Protein AF-A0A928X7J5-F1 (afdb_monomer)

Solvent-accessible surface area (backbone atoms only — not comparable to full-atom values): 17882 Å² total; per-residue (Å²): 98,82,62,56,48,58,37,83,46,68,48,77,45,73,67,88,65,84,55,52,52,62,58,26,35,36,31,51,22,32,40,38,31,58,35,72,42,79,48,68,30,70,50,23,40,39,32,45,25,33,42,37,26,22,49,45,6,32,46,38,33,64,47,22,38,44,32,51,26,33,41,38,22,27,46,50,1,37,40,41,31,60,45,22,36,40,29,50,26,32,41,38,23,25,46,51,1,35,40,42,32,58,45,23,35,40,30,47,25,35,42,38,25,24,43,53,4,38,55,47,35,61,46,26,36,40,32,49,24,36,41,38,26,27,46,52,3,49,45,54,34,63,46,24,36,38,34,45,30,39,40,40,26,27,45,49,4,36,41,42,32,61,46,24,34,40,32,49,27,37,38,41,26,26,47,48,3,37,40,41,29,62,46,30,46,39,29,52,20,40,76,50,60,42,66,78,21,44,74,44,64,31,93,81,42,43,66,41,45,90,80,32,66,68,57,58,52,49,53,54,50,49,46,52,48,31,54,54,32,47,77,72,46,25,46,56,52,97,94,40,54,22,42,57,76,46,76,56,92,53,38,33,37,27,31,40,71,98,47,90,63,65,32,23,37,37,56,41,82,73,51,98,92,43,71,57,51,73,20,61,23,77,40,68,64,49,9,52,62,47,34,50,56,68,60,59,66,72,71,51,74,87,56,72,83,55,47,54,79,42,74,38,42,46,66,53,48,54,26,52,51,28,24,65,39,62,52,51,49,70,63,54,52,54,54,61,67,69,46,93,72,85,63,75,56,43,33,46,55,52,51,51,58,75,36,59,97,41,86,39,36,65,58,47,45,57,69,60,71,114

Secondary structure (DSSP, 8-state):
-BPPSEESS-EEE-S----BGGG--EESS-EEE-SS-EEE-TT--EESS-EEE-TT-EEE-TT--EESS-EEE-TT-EEE-TT--EESS-EEE-TT-EEE-TT--EESS-EEE-TT-EEE-TT--EESS-EEE-TT-EEE-TT--EESS-EEE-TT-EEE-TT--EESS-EEE-TT-EEEETT--EESS-EEE-TT-EEEE-TT-EE--TT-HHHHHHHHHHHHHHHHHHHTTEEEETTEEEEEEEEETTEEEEEETT-SSEEEEEEE---TTSPPEEEEESSHHHHHHHHTTT---S--GGGTT--TT-EEEHHHHHHHHHHHH---HHHHHHHHHH-S---SEEEHHHHHHHTTTSTTHHHHHHHHH-

pLDDT: mean 89.93, std 7.81, range [52.72, 98.25]

Foldseek 3Di:
DEDALEAAEEDEDEDPPPYPLLSHAYYLYEYEYAELDEDERANHAEYLYEYEEEHNYEYDHARHAEYNEEYEYENNYEYEHARHQEHLYEYEYYQQYEYEHARHQEYLYEYEYEQQHDYDHARHAEYQYEYEYEHQYEAEHARHAEYNEEYEYEQQYEYEHARHAEYQAEYYYEHQYEYEHARHAEHNAYYDYDHNYDYHYHPNRHHNHVVPPVVVVVFVVVVVVQVVQVVVQWGCPPNWIWHFPDDDPQKTFTHTPPHPAIWIKGWADPDPSGDTDIFIGNDPVRRVVLVLQVDADLDLVVVLPAAQQDKDFPSVLLNNQCSQQVDHSVQSVVLVVVDPDDDRMDGLVRSLVSCPPHRRSVSSVVSHPD

Structure (mmCIF, N/CA/C/O backbone):
data_AF-A0A928X7J5-F1
#
_entry.id   AF-A0A928X7J5-F1
#
loop_
_atom_site.group_PDB
_atom_site.id
_atom_site.type_symbol
_atom_site.label_atom_id
_atom_site.label_alt_id
_atom_site.label_comp_id
_atom_site.label_asym_id
_atom_site.label_entity_id
_atom_site.label_seq_id
_atom_site.pdbx_PDB_ins_code
_atom_site.Cartn_x
_atom_site.Cartn_y
_atom_site.Cartn_z
_atom_site.occupancy
_atom_site.B_iso_or_equiv
_atom_site.auth_seq_id
_atom_site.auth_comp_id
_atom_site.auth_asym_id
_atom_site.auth_atom_id
_atom_site.pdbx_PDB_model_num
ATOM 1 N N . MET A 1 1 ? 33.958 -2.734 -34.987 1.00 56.50 1 MET A N 1
ATOM 2 C CA . MET A 1 1 ? 33.543 -4.111 -34.634 1.00 56.50 1 MET A CA 1
ATOM 3 C C . MET A 1 1 ? 32.296 -4.457 -35.437 1.00 56.50 1 MET A C 1
ATOM 5 O O . M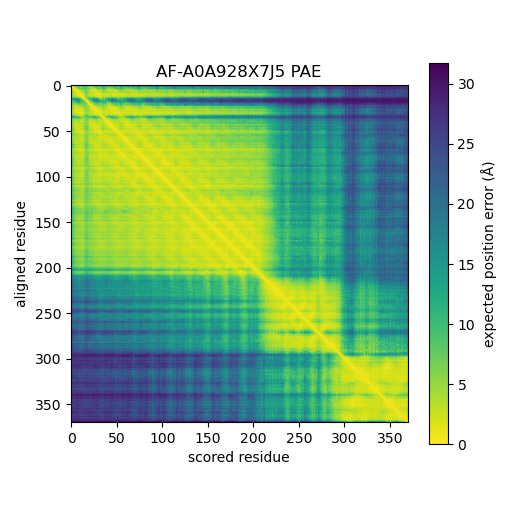ET A 1 1 ? 31.425 -3.596 -35.556 1.00 56.50 1 MET A O 1
ATOM 9 N N . LYS A 1 2 ? 32.242 -5.645 -36.047 1.00 65.00 2 LYS A N 1
ATOM 10 C CA . LYS A 1 2 ? 31.028 -6.178 -36.680 1.00 65.00 2 LYS A CA 1
ATOM 11 C C . LYS A 1 2 ? 30.371 -7.100 -35.655 1.00 65.00 2 LYS A C 1
ATOM 13 O O . LYS A 1 2 ? 31.065 -7.949 -35.108 1.00 65.00 2 LYS A O 1
ATOM 18 N N . TYR A 1 3 ? 29.100 -6.870 -35.359 1.00 68.31 3 TYR A N 1
ATOM 19 C CA . TYR A 1 3 ? 28.325 -7.747 -34.488 1.00 68.31 3 TYR A CA 1
ATOM 20 C C . TYR A 1 3 ? 27.564 -8.753 -35.342 1.00 68.31 3 TYR A C 1
ATOM 22 O O . TYR A 1 3 ? 27.207 -8.456 -36.485 1.00 68.31 3 TYR A O 1
ATOM 30 N N . ASP A 1 4 ? 27.311 -9.927 -34.776 1.00 78.38 4 ASP A N 1
ATOM 31 C CA . ASP A 1 4 ? 26.353 -10.859 -35.352 1.00 78.38 4 ASP A CA 1
ATOM 32 C C . ASP A 1 4 ? 24.953 -10.236 -35.367 1.00 78.38 4 ASP A C 1
ATOM 34 O O . ASP A 1 4 ? 24.628 -9.349 -34.575 1.00 78.38 4 ASP A O 1
ATOM 38 N N . LYS A 1 5 ? 24.088 -10.749 -36.247 1.00 85.62 5 LYS A N 1
ATOM 39 C CA . LYS A 1 5 ? 22.668 -10.363 -36.283 1.00 85.62 5 LYS A CA 1
ATOM 40 C C . LYS A 1 5 ? 21.961 -10.607 -34.944 1.00 85.62 5 LYS A C 1
ATOM 42 O O . LYS A 1 5 ? 20.974 -9.938 -34.652 1.00 85.62 5 LYS A O 1
ATOM 47 N N . ILE A 1 6 ? 22.461 -11.557 -34.154 1.00 90.62 6 ILE A N 1
ATOM 48 C CA . ILE A 1 6 ? 21.952 -11.924 -32.834 1.00 90.62 6 ILE A CA 1
ATOM 49 C C . ILE A 1 6 ? 23.109 -11.835 -31.840 1.00 90.62 6 ILE A C 1
ATOM 51 O O . ILE A 1 6 ? 24.087 -12.571 -31.964 1.00 90.62 6 ILE A O 1
ATOM 55 N N . VAL A 1 7 ? 22.980 -10.983 -30.825 1.00 90.50 7 VAL A N 1
ATOM 56 C CA . VAL A 1 7 ? 23.927 -10.924 -29.705 1.00 90.50 7 VAL A CA 1
ATOM 57 C C . VAL A 1 7 ? 23.459 -11.901 -28.627 1.00 90.50 7 VAL A C 1
ATOM 59 O O . VAL A 1 7 ? 22.400 -11.716 -28.032 1.00 90.50 7 VAL A O 1
ATOM 62 N N . LYS A 1 8 ? 24.228 -12.973 -28.389 1.00 90.75 8 LYS A N 1
ATOM 63 C CA . LYS A 1 8 ? 23.867 -14.037 -27.427 1.00 90.75 8 LYS A CA 1
ATOM 64 C C . LYS A 1 8 ? 23.940 -13.612 -25.954 1.00 90.75 8 LYS A C 1
ATOM 66 O O . LYS A 1 8 ? 23.320 -14.268 -25.127 1.00 90.75 8 LYS A O 1
ATOM 71 N N . GLY A 1 9 ? 24.703 -12.570 -25.640 1.00 91.00 9 GLY A N 1
ATOM 72 C CA . GLY A 1 9 ? 24.863 -12.028 -24.290 1.00 91.00 9 GLY A CA 1
ATOM 73 C C . GLY A 1 9 ? 24.584 -10.530 -24.265 1.00 91.00 9 GLY A C 1
ATOM 74 O O . GLY A 1 9 ? 23.721 -10.052 -25.005 1.00 91.00 9 GLY A O 1
ATOM 75 N N . ASP A 1 10 ? 25.343 -9.809 -23.448 1.00 92.62 10 ASP A N 1
ATOM 76 C CA . ASP A 1 10 ? 25.173 -8.371 -23.262 1.00 92.62 10 ASP A CA 1
ATOM 77 C C . ASP A 1 10 ? 25.887 -7.567 -24.355 1.00 92.62 10 ASP A C 1
ATOM 79 O O . ASP A 1 10 ? 26.975 -7.910 -24.825 1.00 92.62 10 ASP A O 1
ATOM 83 N N . LEU A 1 11 ? 25.270 -6.457 -24.743 1.00 90.62 11 LEU A N 1
ATOM 84 C CA . LEU A 1 11 ? 25.815 -5.436 -25.618 1.00 90.62 11 LEU A CA 1
ATOM 85 C C . LEU A 1 11 ? 26.100 -4.173 -24.802 1.00 90.62 11 LEU A C 1
ATOM 87 O O . LEU A 1 11 ? 25.211 -3.363 -24.533 1.00 90.62 11 LEU A O 1
ATOM 91 N N . VAL A 1 12 ? 27.371 -3.994 -24.450 1.00 89.50 12 VAL A N 1
ATOM 92 C CA . VAL A 1 12 ? 27.871 -2.833 -23.707 1.00 89.50 12 VAL A CA 1
ATOM 93 C C . VAL A 1 12 ? 28.563 -1.864 -24.668 1.00 89.50 12 VAL A C 1
ATOM 95 O O . VAL A 1 12 ? 29.438 -2.254 -25.443 1.00 89.50 12 VAL A O 1
ATOM 98 N N . ILE A 1 13 ? 28.157 -0.592 -24.650 1.00 86.56 13 ILE A N 1
ATOM 99 C CA . ILE A 1 13 ? 28.644 0.448 -25.563 1.00 86.56 13 ILE A CA 1
ATOM 100 C C . ILE A 1 13 ? 29.194 1.630 -24.758 1.00 86.56 13 ILE A C 1
ATOM 102 O O . ILE A 1 13 ? 28.443 2.445 -24.218 1.00 86.56 13 ILE A O 1
ATOM 106 N N . ASN A 1 14 ? 30.526 1.748 -24.754 1.00 80.19 14 ASN A N 1
ATOM 107 C CA . ASN A 1 14 ? 31.251 2.689 -23.888 1.00 80.19 14 ASN A CA 1
ATOM 108 C C . ASN A 1 14 ? 31.874 3.878 -24.635 1.00 80.19 14 ASN A C 1
ATOM 110 O O . ASN A 1 14 ? 32.283 4.855 -24.012 1.00 80.19 14 ASN A O 1
ATOM 114 N N . SER A 1 15 ? 31.933 3.845 -25.971 1.00 70.12 15 SER A N 1
ATOM 115 C CA . SER A 1 15 ? 32.467 4.951 -26.778 1.00 70.12 15 SER A CA 1
ATOM 116 C C . SER A 1 15 ? 31.803 5.055 -28.156 1.00 70.12 15 SER A C 1
ATOM 118 O O . SER A 1 15 ? 31.158 4.117 -28.626 1.00 70.12 15 SER A O 1
ATOM 120 N N . LYS A 1 16 ? 31.987 6.200 -28.835 1.00 61.06 16 LYS A N 1
ATOM 121 C CA . LYS A 1 16 ? 31.493 6.498 -30.201 1.00 61.06 16 LYS A CA 1
ATOM 122 C C . LYS A 1 16 ? 32.145 5.645 -31.308 1.00 61.06 16 LYS A C 1
ATOM 124 O O . LYS A 1 16 ? 32.208 6.089 -32.454 1.00 61.06 16 LYS A O 1
ATOM 129 N N . ALA A 1 17 ? 32.683 4.466 -30.993 1.00 54.81 17 ALA A N 1
ATOM 130 C CA . ALA A 1 17 ? 33.299 3.604 -31.990 1.00 54.81 17 ALA A CA 1
ATOM 131 C C . ALA A 1 17 ? 32.333 3.391 -33.168 1.00 54.81 17 ALA A C 1
ATOM 133 O O . ALA A 1 17 ? 31.123 3.262 -32.980 1.00 54.81 17 ALA A O 1
ATOM 134 N N . ASN A 1 18 ? 32.876 3.380 -34.387 1.00 52.72 18 ASN A N 1
ATOM 135 C CA . ASN A 1 18 ? 32.125 3.184 -35.624 1.00 52.72 18 ASN A CA 1
ATOM 136 C C . ASN A 1 18 ? 31.652 1.715 -35.684 1.00 52.72 18 ASN A C 1
ATOM 138 O O . ASN A 1 18 ? 32.263 0.845 -36.310 1.00 52.72 18 ASN A O 1
ATOM 142 N N . LEU A 1 19 ? 30.634 1.399 -34.887 1.00 63.16 19 LEU A N 1
ATOM 143 C CA . LEU A 1 19 ? 30.066 0.071 -34.724 1.00 63.16 19 LEU A CA 1
ATOM 144 C C . LEU A 1 19 ? 28.977 -0.108 -35.784 1.00 63.16 19 LEU A C 1
ATOM 146 O O . LEU A 1 19 ? 28.036 0.683 -35.855 1.00 63.16 19 LEU A O 1
ATOM 150 N N . LYS A 1 20 ? 29.061 -1.174 -36.586 1.00 65.81 20 LYS A N 1
ATOM 151 C CA . LYS A 1 20 ? 27.974 -1.573 -37.496 1.00 65.81 20 LYS A CA 1
ATOM 152 C C . LYS A 1 20 ? 26.833 -2.236 -36.705 1.00 65.81 20 LYS A C 1
ATOM 154 O O . LYS A 1 20 ? 26.489 -3.385 -36.945 1.00 65.81 20 LYS A O 1
ATOM 159 N N . ILE A 1 21 ? 26.261 -1.523 -35.734 1.00 74.19 21 ILE A N 1
ATOM 160 C CA . ILE A 1 21 ? 25.145 -2.001 -34.892 1.00 74.19 21 ILE A CA 1
ATOM 161 C C . ILE A 1 21 ? 23.827 -2.110 -35.658 1.00 74.19 21 ILE A C 1
ATOM 163 O O . ILE A 1 21 ? 22.905 -2.774 -35.202 1.00 74.19 21 ILE A O 1
ATOM 167 N N . ASN A 1 22 ? 23.728 -1.453 -36.818 1.00 74.69 22 ASN A N 1
ATOM 168 C CA . ASN A 1 22 ? 22.518 -1.467 -37.635 1.00 74.69 22 ASN A CA 1
ATOM 169 C C . ASN A 1 22 ? 22.197 -2.874 -38.160 1.00 74.69 22 ASN A C 1
ATOM 171 O O . ASN A 1 22 ? 21.079 -3.107 -38.593 1.00 74.69 22 ASN A O 1
ATOM 175 N N . GLU A 1 23 ? 23.150 -3.807 -38.135 1.00 81.69 23 GLU A N 1
ATOM 176 C CA . GLU A 1 23 ? 22.939 -5.198 -38.547 1.00 81.69 23 GLU A CA 1
ATOM 177 C C . GLU A 1 23 ? 22.400 -6.088 -37.410 1.00 81.69 23 GLU A C 1
ATOM 179 O O . GLU A 1 23 ? 22.055 -7.238 -37.668 1.00 81.69 23 GLU A O 1
ATOM 184 N N . VAL A 1 24 ? 22.305 -5.582 -36.173 1.00 86.50 24 VAL A N 1
ATOM 185 C CA . VAL A 1 24 ? 21.804 -6.338 -35.014 1.00 86.50 24 VAL A CA 1
ATOM 186 C C . VAL A 1 24 ? 20.274 -6.302 -34.982 1.00 86.50 24 VAL A C 1
ATOM 188 O O . VAL A 1 24 ? 19.671 -5.228 -34.953 1.00 86.50 24 VAL A O 1
ATOM 191 N N . PHE A 1 25 ? 19.656 -7.483 -34.949 1.00 89.50 25 PHE A N 1
ATOM 192 C CA . PHE A 1 25 ? 18.204 -7.688 -34.918 1.00 89.50 25 PHE A CA 1
ATOM 193 C C . PHE A 1 25 ? 17.684 -8.104 -33.542 1.00 89.50 25 PHE A C 1
ATOM 195 O O . PHE A 1 25 ? 16.537 -7.804 -33.204 1.00 89.50 25 PHE A O 1
ATOM 202 N N . GLU A 1 26 ? 18.522 -8.765 -32.744 1.00 91.75 26 GLU A N 1
ATOM 203 C CA . GLU A 1 26 ? 18.162 -9.296 -31.431 1.00 91.75 26 GLU A CA 1
ATOM 204 C C . GLU A 1 26 ? 19.346 -9.229 -30.456 1.00 91.75 26 GLU A C 1
ATOM 206 O O . GLU A 1 26 ? 20.488 -9.519 -30.825 1.00 91.75 26 GLU A O 1
ATOM 211 N N . ILE A 1 27 ? 19.051 -8.894 -29.198 1.00 93.06 27 ILE A N 1
ATOM 212 C CA . ILE A 1 27 ? 19.968 -9.017 -28.059 1.00 93.06 27 ILE A CA 1
ATOM 213 C C . ILE A 1 27 ? 19.307 -9.948 -27.040 1.00 93.06 27 ILE A C 1
ATOM 215 O O . ILE A 1 27 ? 18.204 -9.672 -26.570 1.00 93.06 27 ILE A O 1
ATOM 219 N N . LYS A 1 28 ? 19.953 -11.069 -26.709 1.00 93.38 28 LYS A N 1
ATOM 220 C CA . LYS A 1 28 ? 19.445 -12.016 -25.703 1.00 93.38 28 LYS A CA 1
ATOM 221 C C . LYS A 1 28 ? 19.697 -11.531 -24.272 1.00 93.38 28 LYS A C 1
ATOM 223 O O . LYS A 1 28 ? 18.861 -11.797 -23.415 1.00 93.38 28 LYS A O 1
ATOM 228 N N . GLY A 1 29 ? 20.813 -10.837 -24.038 1.00 93.56 29 GLY A N 1
ATOM 229 C CA . GLY A 1 29 ? 21.160 -10.220 -22.756 1.00 93.56 29 GLY A CA 1
ATOM 230 C C . GLY A 1 29 ? 20.778 -8.741 -22.683 1.00 93.56 29 GLY A C 1
ATOM 231 O O . GLY A 1 29 ? 19.742 -8.328 -23.210 1.00 93.56 29 GLY A O 1
ATOM 232 N N . ASP A 1 30 ? 21.628 -7.953 -22.036 1.00 94.94 30 ASP A N 1
ATOM 233 C CA . ASP A 1 30 ? 21.405 -6.539 -21.744 1.00 94.94 30 ASP A CA 1
ATOM 234 C C . ASP A 1 30 ? 21.925 -5.606 -22.846 1.00 94.94 30 ASP A C 1
ATOM 236 O O . ASP A 1 30 ? 22.919 -5.877 -23.507 1.00 94.94 30 ASP A O 1
ATOM 240 N N . LEU A 1 31 ? 21.294 -4.447 -23.014 1.00 93.44 31 LEU A N 1
ATOM 241 C CA . LEU A 1 31 ? 21.788 -3.313 -23.789 1.00 93.44 31 LEU A CA 1
ATOM 242 C C . LEU A 1 31 ? 22.181 -2.180 -22.837 1.00 93.44 31 LEU A C 1
ATOM 244 O O . LEU A 1 31 ? 21.318 -1.554 -22.215 1.00 93.44 31 LEU A O 1
ATOM 248 N N . ILE A 1 32 ? 23.474 -1.874 -22.758 1.00 92.44 32 ILE A N 1
ATOM 249 C CA . ILE A 1 32 ? 24.025 -0.908 -21.802 1.00 92.44 32 ILE A CA 1
ATOM 250 C C . ILE A 1 32 ? 24.805 0.179 -22.542 1.00 92.44 32 ILE A C 1
ATOM 252 O O . ILE A 1 32 ? 25.711 -0.109 -23.321 1.00 92.44 32 ILE A O 1
ATOM 256 N N . LEU A 1 33 ? 24.468 1.441 -22.275 1.00 91.25 33 LEU A N 1
ATOM 257 C CA . LEU A 1 33 ? 25.208 2.613 -22.742 1.00 91.25 33 LEU A CA 1
ATOM 258 C C . LEU A 1 33 ? 25.737 3.392 -21.542 1.00 91.25 33 LEU A C 1
ATOM 260 O O . LEU A 1 33 ? 24.952 3.870 -20.716 1.00 91.25 33 LEU A O 1
ATOM 264 N N . GLU A 1 34 ? 27.056 3.544 -21.467 1.00 83.69 34 GLU A N 1
ATOM 265 C CA . GLU A 1 34 ? 27.709 4.129 -20.290 1.00 83.69 34 GLU A CA 1
ATOM 266 C C . GLU A 1 34 ? 27.988 5.629 -20.405 1.00 83.69 34 GLU A C 1
ATOM 268 O O . GLU A 1 34 ? 27.967 6.304 -19.387 1.00 83.69 34 GLU A O 1
ATOM 273 N N . THR A 1 35 ? 28.179 6.169 -21.611 1.00 81.12 35 THR A N 1
ATOM 274 C CA . THR A 1 35 ? 28.601 7.568 -21.827 1.00 81.12 35 THR A CA 1
ATOM 275 C C . THR A 1 35 ? 27.686 8.292 -22.819 1.00 81.12 35 THR A C 1
ATOM 277 O O . THR A 1 35 ? 26.839 7.651 -23.438 1.00 81.12 35 THR A O 1
ATOM 280 N N . ALA A 1 36 ? 27.851 9.615 -23.000 1.00 78.88 36 ALA A N 1
ATOM 281 C CA . ALA A 1 36 ? 27.048 10.530 -23.839 1.00 78.88 36 ALA A CA 1
ATOM 282 C C . ALA A 1 36 ? 27.001 10.194 -25.356 1.00 78.88 36 ALA A C 1
ATOM 284 O O . ALA A 1 36 ? 27.363 10.986 -26.235 1.00 78.88 36 ALA A O 1
ATOM 285 N N . ILE A 1 37 ? 26.532 8.995 -25.675 1.00 81.81 37 ILE A N 1
ATOM 286 C CA . ILE A 1 37 ? 26.415 8.386 -26.990 1.00 81.81 37 ILE A CA 1
ATOM 287 C C . ILE A 1 37 ? 24.960 8.488 -27.423 1.00 81.81 37 ILE A C 1
ATOM 289 O O . ILE A 1 37 ? 24.043 8.241 -26.643 1.00 81.81 37 ILE A O 1
ATOM 293 N N . ASN A 1 38 ? 24.741 8.824 -28.691 1.00 86.56 38 ASN A N 1
ATOM 294 C CA . ASN A 1 38 ? 23.420 8.735 -29.301 1.00 86.56 38 ASN A CA 1
ATOM 295 C C . ASN A 1 38 ? 23.347 7.429 -30.094 1.00 86.56 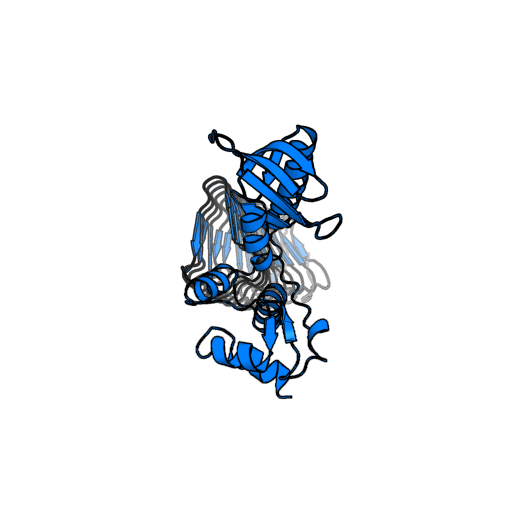38 ASN A C 1
ATOM 297 O O . ASN A 1 38 ? 23.926 7.333 -31.175 1.00 86.56 38 ASN A O 1
ATOM 301 N N . LEU A 1 39 ? 22.639 6.440 -29.562 1.00 86.88 39 LEU A N 1
ATOM 302 C CA . LEU A 1 39 ? 22.449 5.144 -30.191 1.00 86.88 39 LEU A CA 1
ATOM 303 C C . LEU A 1 39 ? 21.089 5.070 -30.877 1.00 86.88 39 LEU A C 1
ATOM 305 O O . LEU A 1 39 ? 20.044 5.324 -30.271 1.00 86.88 39 LEU A O 1
ATOM 309 N N . LYS A 1 40 ? 21.116 4.664 -32.144 1.00 86.62 40 LYS A N 1
ATOM 310 C CA . LYS A 1 40 ? 19.934 4.260 -32.899 1.00 86.62 40 LYS A CA 1
ATOM 311 C C . LYS A 1 40 ? 20.166 2.848 -33.411 1.00 86.62 40 LYS A C 1
ATOM 313 O O . LYS A 1 40 ? 21.157 2.616 -34.093 1.00 86.62 40 LYS A O 1
ATOM 318 N N . MET A 1 41 ? 19.253 1.934 -33.102 1.00 86.94 41 MET A N 1
ATOM 319 C CA . MET A 1 41 ? 19.268 0.571 -33.643 1.00 86.94 41 MET A CA 1
ATOM 320 C C . MET A 1 41 ? 17.942 0.328 -34.364 1.00 86.94 41 MET A C 1
ATOM 322 O O . MET A 1 41 ? 17.006 -0.197 -33.764 1.00 86.94 41 MET A O 1
ATOM 326 N N . PRO A 1 42 ? 17.813 0.765 -35.630 1.00 85.94 42 PRO A N 1
ATOM 327 C CA . PRO A 1 42 ? 16.546 0.691 -36.348 1.00 85.94 42 PRO A CA 1
ATOM 328 C C . PRO A 1 42 ? 16.097 -0.748 -36.612 1.00 85.94 42 PRO A C 1
ATOM 330 O O . PRO A 1 42 ? 14.908 -0.973 -36.745 1.00 85.94 42 PRO A O 1
ATOM 333 N N . ASN A 1 43 ? 17.005 -1.723 -36.650 1.00 88.38 43 ASN A N 1
ATOM 334 C CA . ASN A 1 43 ? 16.664 -3.115 -36.957 1.00 88.38 43 ASN A CA 1
ATOM 335 C C . ASN A 1 43 ? 16.474 -4.001 -35.717 1.00 88.38 43 ASN A C 1
ATOM 337 O O . ASN A 1 43 ? 16.075 -5.152 -35.862 1.00 88.38 43 ASN A O 1
ATOM 341 N N . LEU A 1 44 ? 16.725 -3.480 -34.510 1.00 90.56 44 LEU A N 1
ATOM 342 C CA . LEU A 1 44 ? 16.555 -4.241 -33.275 1.00 90.56 44 LEU A CA 1
ATOM 343 C C . LEU A 1 44 ? 15.063 -4.430 -32.974 1.00 90.56 44 LEU A C 1
ATOM 345 O O . LEU A 1 44 ? 14.320 -3.451 -32.893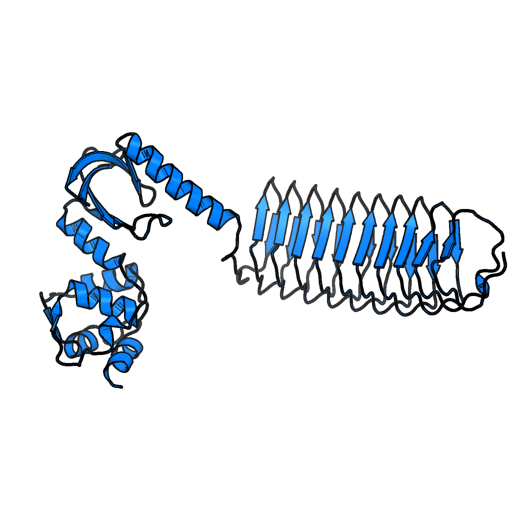 1.00 90.56 44 LEU A O 1
ATOM 349 N N . THR A 1 45 ? 14.649 -5.681 -32.783 1.00 90.25 45 THR A N 1
ATOM 350 C CA . THR A 1 45 ? 13.243 -6.072 -32.568 1.00 90.25 45 THR A CA 1
ATOM 351 C C . THR A 1 45 ? 12.962 -6.605 -31.164 1.00 90.25 45 THR A C 1
ATOM 353 O O . THR A 1 45 ? 11.839 -6.475 -30.672 1.00 90.25 45 THR A O 1
ATOM 356 N N . SER A 1 46 ? 13.978 -7.139 -30.481 1.00 89.56 46 SER A N 1
ATOM 357 C CA . SER A 1 46 ? 13.864 -7.673 -29.122 1.00 89.56 46 SER A CA 1
ATOM 358 C C . SER A 1 46 ? 15.129 -7.424 -28.294 1.00 89.56 46 SER A C 1
ATOM 360 O O . SER A 1 46 ? 16.251 -7.434 -28.809 1.00 89.56 46 SER A O 1
ATOM 362 N N . CYS A 1 47 ? 14.929 -7.207 -26.992 1.00 93.00 47 CYS A N 1
ATOM 363 C CA . CYS A 1 47 ? 15.974 -7.216 -25.971 1.00 93.00 47 CYS A CA 1
ATOM 364 C C . CYS A 1 47 ? 15.501 -8.108 -24.814 1.00 93.00 47 CYS A C 1
ATOM 366 O O . CYS A 1 47 ? 14.531 -7.777 -24.125 1.00 93.00 47 CYS A O 1
ATOM 368 N N . GLY A 1 48 ? 16.135 -9.270 -24.649 1.00 90.75 48 GLY A N 1
ATOM 369 C CA . GLY A 1 48 ? 15.758 -10.258 -23.637 1.00 90.75 48 GLY A CA 1
ATOM 370 C C . GLY A 1 48 ? 16.086 -9.811 -22.212 1.00 90.75 48 GLY A C 1
ATOM 371 O O . GLY A 1 48 ? 15.327 -10.103 -21.290 1.00 90.75 48 GLY A O 1
ATOM 372 N N . GLY A 1 49 ? 17.177 -9.067 -22.041 1.00 93.94 49 GLY A N 1
ATOM 373 C CA . GLY A 1 49 ? 17.605 -8.510 -20.768 1.00 93.94 49 GLY A CA 1
ATOM 374 C C . GLY A 1 49 ? 17.104 -7.085 -20.549 1.00 93.94 49 GLY A C 1
ATOM 375 O O . GLY A 1 49 ? 15.912 -6.779 -20.664 1.00 93.94 49 GLY A O 1
ATOM 376 N N . TRP A 1 50 ? 18.017 -6.219 -20.133 1.00 94.81 50 TRP A N 1
ATOM 377 C CA . TRP A 1 50 ? 17.752 -4.875 -19.632 1.00 94.81 50 TRP A CA 1
ATOM 378 C C . TRP A 1 50 ? 18.198 -3.810 -20.631 1.00 94.81 50 TRP A C 1
ATOM 380 O O . TRP A 1 50 ? 19.105 -4.025 -21.421 1.00 94.81 50 TRP A O 1
ATOM 390 N N . VAL A 1 51 ? 17.590 -2.627 -20.602 1.00 95.81 51 VAL A N 1
ATOM 391 C CA . VAL A 1 51 ? 18.009 -1.461 -21.391 1.00 95.81 51 VAL A CA 1
ATOM 392 C C . VAL A 1 51 ? 18.438 -0.358 -20.436 1.00 95.81 51 VAL A C 1
ATOM 394 O O . VAL A 1 51 ? 17.618 0.202 -19.704 1.00 95.81 51 VAL A O 1
ATOM 397 N N . ARG A 1 52 ? 19.728 -0.019 -20.453 1.00 95.62 52 ARG A N 1
ATOM 398 C CA . ARG A 1 52 ? 20.334 0.973 -19.563 1.00 95.62 52 ARG A CA 1
ATOM 399 C C . ARG A 1 52 ? 21.007 2.100 -20.337 1.00 95.62 52 ARG A C 1
ATOM 401 O O . ARG A 1 52 ? 21.807 1.851 -21.233 1.00 95.62 52 ARG A O 1
ATOM 408 N N . ALA A 1 53 ? 20.751 3.336 -19.919 1.00 94.50 53 ALA A N 1
ATOM 409 C CA . ALA A 1 53 ? 21.445 4.528 -20.396 1.00 94.50 53 ALA A CA 1
ATOM 410 C C . ALA A 1 53 ? 21.959 5.364 -19.210 1.00 94.50 53 ALA A C 1
ATOM 412 O O . ALA A 1 53 ? 21.180 5.713 -18.322 1.00 94.50 53 ALA A O 1
ATOM 413 N N . ASN A 1 54 ? 23.247 5.709 -19.201 1.00 92.69 54 ASN A N 1
ATOM 414 C CA . ASN A 1 54 ? 23.871 6.576 -18.191 1.00 92.69 54 ASN A CA 1
ATOM 415 C C . ASN A 1 54 ? 24.451 7.854 -18.836 1.00 92.69 54 ASN A C 1
ATOM 417 O O . ASN A 1 54 ? 24.484 7.965 -20.058 1.00 92.69 54 ASN A O 1
ATOM 421 N N . GLU A 1 55 ? 24.877 8.826 -18.024 1.00 91.50 55 GLU A N 1
ATOM 422 C CA . GLU A 1 55 ? 25.719 9.972 -18.430 1.00 91.50 55 GLU A CA 1
ATOM 423 C C . GLU A 1 55 ? 25.313 10.673 -19.742 1.00 91.50 55 GLU A C 1
ATOM 425 O O . GLU A 1 55 ? 26.104 10.870 -20.665 1.00 91.50 55 GLU A O 1
ATOM 430 N N . GLY A 1 56 ? 24.042 11.054 -19.868 1.00 89.50 56 GLY A N 1
ATOM 431 C CA . GLY A 1 56 ? 23.545 11.782 -21.038 1.00 89.50 56 GLY A CA 1
ATOM 432 C C . GLY A 1 56 ? 23.405 10.943 -22.314 1.00 89.50 56 GLY A C 1
ATOM 433 O O . GLY A 1 56 ? 23.046 11.502 -23.358 1.00 89.50 56 GLY A O 1
ATOM 434 N N . ALA A 1 57 ? 23.631 9.626 -22.247 1.00 91.81 57 ALA A N 1
ATOM 435 C CA . ALA A 1 57 ? 23.374 8.694 -23.338 1.00 91.81 57 ALA A CA 1
ATOM 436 C C . ALA A 1 57 ? 21.926 8.799 -23.830 1.00 91.81 57 ALA A C 1
ATOM 438 O O . ALA A 1 57 ? 20.990 9.032 -23.057 1.00 91.81 57 ALA A O 1
ATOM 439 N N . LYS A 1 58 ? 21.725 8.606 -25.134 1.00 91.94 58 LYS A N 1
ATOM 440 C CA . LYS A 1 58 ? 20.403 8.599 -25.761 1.00 91.94 58 LYS A CA 1
ATOM 441 C C . LYS A 1 58 ? 20.185 7.295 -26.502 1.00 91.94 58 LYS A C 1
ATOM 443 O O . LYS A 1 58 ? 20.916 6.999 -27.441 1.00 91.94 58 LYS A O 1
ATOM 448 N N . ILE A 1 59 ? 19.146 6.565 -26.119 1.00 91.62 59 ILE A N 1
ATOM 449 C CA . ILE A 1 59 ? 18.717 5.329 -26.775 1.00 91.62 59 ILE A CA 1
ATOM 450 C C . ILE A 1 59 ? 17.421 5.594 -27.536 1.00 91.62 59 ILE A C 1
ATOM 452 O O . ILE A 1 59 ? 16.446 6.090 -26.965 1.00 91.62 59 ILE A O 1
ATOM 456 N N . SER A 1 60 ? 17.404 5.222 -28.815 1.00 91.06 60 SER A N 1
ATOM 457 C CA . SER A 1 60 ? 16.191 5.143 -29.627 1.00 91.06 60 SER A CA 1
ATOM 458 C C . SER A 1 60 ? 16.128 3.789 -30.330 1.00 91.06 60 SER A C 1
ATOM 460 O O . SER A 1 60 ? 16.937 3.504 -31.218 1.00 91.06 60 SER A O 1
ATOM 462 N N . LEU A 1 61 ? 15.169 2.958 -29.914 1.00 90.88 61 LEU A N 1
ATOM 463 C CA . LEU A 1 61 ? 14.930 1.621 -30.468 1.00 90.88 61 LEU A CA 1
ATOM 464 C C . LEU A 1 61 ? 13.507 1.594 -31.043 1.00 90.88 61 LEU A C 1
ATOM 466 O O . LEU A 1 61 ? 12.560 1.271 -30.325 1.00 90.88 61 LEU A O 1
ATOM 470 N N . PRO A 1 62 ? 13.318 2.015 -32.305 1.00 89.12 62 PRO A N 1
ATOM 471 C CA . PRO A 1 62 ? 11.984 2.198 -32.861 1.00 89.12 62 PRO A CA 1
ATOM 472 C C . PRO A 1 62 ? 11.230 0.882 -33.065 1.00 89.12 62 PRO A C 1
ATOM 474 O O . PRO A 1 62 ? 10.013 0.912 -33.037 1.00 89.12 62 PRO A O 1
ATOM 477 N N . ASN A 1 63 ? 11.908 -0.256 -33.229 1.00 91.06 63 ASN A N 1
ATOM 478 C CA . ASN A 1 63 ? 11.265 -1.525 -33.594 1.00 91.06 63 ASN A CA 1
ATOM 479 C C . ASN A 1 63 ? 11.207 -2.559 -32.461 1.00 91.06 63 ASN A C 1
ATOM 481 O O . ASN A 1 63 ? 10.690 -3.655 -32.664 1.00 91.06 63 ASN A O 1
ATOM 485 N N . VAL A 1 64 ? 11.689 -2.216 -31.263 1.00 93.06 64 VAL A N 1
ATOM 486 C CA . VAL A 1 64 ? 11.609 -3.114 -30.106 1.00 93.06 64 VAL A CA 1
ATOM 487 C C . VAL A 1 64 ? 10.188 -3.117 -29.557 1.00 93.06 64 VAL A C 1
ATOM 489 O O . VAL A 1 64 ? 9.641 -2.056 -29.257 1.00 93.06 64 VAL A O 1
ATOM 492 N N . THR A 1 65 ? 9.608 -4.310 -29.423 1.00 90.56 65 THR A N 1
ATOM 493 C CA . THR A 1 65 ? 8.216 -4.502 -28.974 1.00 90.56 65 THR A CA 1
ATOM 494 C C . THR A 1 65 ? 8.105 -4.999 -27.533 1.00 90.56 65 THR A C 1
ATOM 496 O O . THR A 1 65 ? 7.117 -4.718 -26.858 1.00 90.56 65 THR A O 1
ATOM 499 N N . SER A 1 66 ? 9.136 -5.665 -27.015 1.00 89.56 66 SER A N 1
ATOM 500 C CA . SER A 1 66 ? 9.179 -6.154 -25.636 1.00 89.56 66 SER A CA 1
ATOM 501 C C . SER A 1 66 ? 10.580 -6.044 -25.040 1.00 89.56 66 SER A C 1
ATOM 503 O O . SER A 1 66 ? 11.586 -6.157 -25.746 1.00 89.56 66 SER A O 1
ATOM 505 N N . ILE A 1 67 ? 10.626 -5.813 -23.725 1.00 94.38 67 ILE A N 1
ATOM 506 C CA . ILE A 1 67 ? 11.841 -5.869 -22.906 1.00 94.38 67 ILE A CA 1
ATOM 507 C C . ILE A 1 67 ? 11.620 -6.931 -21.829 1.00 94.38 67 ILE A C 1
ATOM 509 O O . ILE A 1 67 ? 10.701 -6.804 -21.015 1.00 94.38 67 ILE A O 1
ATOM 513 N N . GLY A 1 68 ? 12.444 -7.980 -21.830 1.00 91.19 68 GLY A N 1
ATOM 514 C CA . GLY A 1 68 ? 12.275 -9.097 -20.897 1.00 91.19 68 GLY A CA 1
ATOM 515 C C . GLY A 1 68 ? 12.559 -8.713 -19.444 1.00 91.19 68 GLY A C 1
ATOM 516 O O . GLY A 1 68 ? 11.840 -9.150 -18.547 1.00 91.19 68 GLY A O 1
ATOM 517 N N . GLY A 1 69 ? 13.539 -7.840 -19.200 1.00 94.62 69 GLY A N 1
ATOM 518 C CA . GLY A 1 69 ? 13.783 -7.278 -17.874 1.00 94.62 69 GLY A CA 1
ATOM 519 C C . GLY A 1 69 ? 13.429 -5.799 -17.782 1.00 94.62 69 GLY A C 1
ATOM 520 O O . GLY A 1 69 ? 12.250 -5.462 -17.825 1.00 94.62 69 GLY A O 1
ATOM 521 N N . TRP A 1 70 ? 14.402 -4.909 -17.564 1.00 95.56 70 TRP A N 1
ATOM 522 C CA . TRP A 1 70 ? 14.121 -3.552 -17.085 1.00 95.56 70 TRP A CA 1
ATOM 523 C C . TRP A 1 70 ? 14.672 -2.413 -17.920 1.00 95.56 70 TRP A C 1
ATOM 525 O O . TRP A 1 70 ? 15.588 -2.594 -18.710 1.00 95.56 70 TRP A O 1
ATOM 535 N N . VAL A 1 71 ? 14.117 -1.217 -17.725 1.00 96.81 71 VAL A N 1
ATOM 536 C CA . VAL A 1 71 ? 14.527 0.007 -18.421 1.00 96.81 71 VAL A CA 1
ATOM 537 C C . VAL A 1 71 ? 15.015 1.029 -17.402 1.00 96.81 71 VAL A C 1
ATOM 539 O O . VAL A 1 71 ? 14.255 1.458 -16.534 1.00 96.81 71 VAL A O 1
ATOM 542 N N . ARG A 1 72 ? 16.278 1.454 -17.510 1.00 96.81 72 ARG A N 1
ATOM 543 C CA . ARG A 1 72 ? 16.889 2.410 -16.577 1.00 96.81 72 ARG A CA 1
ATOM 544 C C . ARG A 1 72 ? 17.593 3.550 -17.293 1.00 96.81 72 ARG A C 1
ATOM 546 O O . ARG A 1 72 ? 18.451 3.315 -18.138 1.00 96.81 72 ARG A O 1
ATOM 553 N N . ALA A 1 73 ? 17.309 4.778 -16.877 1.00 95.75 73 ALA A N 1
ATOM 554 C CA . ALA A 1 73 ? 18.035 5.965 -17.314 1.00 95.75 73 ALA A CA 1
ATOM 555 C C . ALA A 1 73 ? 18.587 6.740 -16.106 1.00 95.75 73 ALA A C 1
ATOM 557 O O . ALA A 1 73 ? 17.853 7.004 -15.153 1.00 95.75 73 ALA A O 1
ATOM 558 N N . CYS A 1 74 ? 19.860 7.126 -16.139 1.00 94.62 74 CYS A N 1
ATOM 559 C CA . CYS A 1 74 ? 20.515 7.904 -15.080 1.00 94.62 74 CYS A CA 1
ATOM 560 C C . CYS A 1 74 ? 21.264 9.113 -15.657 1.00 94.62 74 CYS A C 1
ATOM 562 O O . CYS A 1 74 ? 21.624 9.108 -16.832 1.00 94.62 74 CYS A O 1
ATOM 564 N N . GLN A 1 75 ? 21.517 10.138 -14.836 1.00 93.69 75 GLN A N 1
ATOM 565 C CA . GLN A 1 75 ? 22.419 11.258 -15.152 1.00 93.69 75 GLN A CA 1
ATOM 566 C C . GLN A 1 75 ? 22.122 11.917 -16.507 1.00 93.69 75 GLN A C 1
ATOM 568 O O . GLN A 1 75 ? 22.911 11.849 -17.445 1.00 93.69 75 GLN A O 1
ATOM 573 N N . ASN A 1 76 ? 20.959 12.555 -16.643 1.00 92.56 76 ASN A N 1
ATOM 574 C CA . ASN A 1 76 ? 20.497 13.224 -17.871 1.00 92.56 76 ASN A CA 1
ATOM 575 C C . ASN A 1 76 ? 20.290 12.316 -19.102 1.00 92.56 76 ASN A C 1
ATOM 577 O O . ASN A 1 76 ? 19.950 12.828 -20.178 1.00 92.56 76 ASN A O 1
ATOM 581 N N . ALA A 1 77 ? 20.461 10.995 -18.979 1.00 94.75 77 ALA A N 1
ATOM 582 C CA . ALA A 1 77 ? 20.223 10.065 -20.074 1.00 94.75 77 ALA A CA 1
ATOM 583 C C . ALA A 1 77 ? 18.760 10.084 -20.544 1.00 94.75 77 ALA A C 1
ATOM 585 O O . ALA A 1 77 ? 17.831 10.428 -19.801 1.00 94.75 77 ALA A O 1
ATOM 586 N N . LYS A 1 78 ? 18.552 9.720 -21.811 1.00 94.88 78 LYS A N 1
ATOM 587 C CA . LYS A 1 78 ? 17.237 9.705 -22.458 1.00 94.88 78 LYS A CA 1
ATOM 588 C C . LYS A 1 78 ? 16.980 8.361 -23.121 1.00 94.88 78 LYS A C 1
ATOM 590 O O . LYS A 1 78 ? 17.731 7.953 -24.000 1.00 94.88 78 LYS A O 1
ATOM 595 N N . ILE A 1 79 ? 15.878 7.718 -22.763 1.00 95.06 79 ILE A N 1
ATOM 596 C CA . ILE A 1 79 ? 15.418 6.491 -23.416 1.00 95.06 79 ILE A CA 1
ATOM 597 C C . ILE A 1 79 ? 14.064 6.761 -24.071 1.00 95.06 79 ILE A C 1
ATOM 599 O O . ILE A 1 79 ? 13.141 7.262 -23.424 1.00 95.06 79 ILE A O 1
ATOM 603 N N . SER A 1 80 ? 13.952 6.432 -25.358 1.00 93.94 80 SER A N 1
ATOM 604 C CA . SER A 1 80 ? 12.700 6.474 -26.112 1.00 93.94 80 SER A CA 1
ATOM 605 C C . SER A 1 80 ? 12.487 5.147 -26.833 1.00 93.94 80 SER A C 1
ATOM 607 O O . SER A 1 80 ? 13.217 4.822 -27.773 1.00 93.94 80 SER A O 1
ATOM 609 N N . LEU A 1 81 ? 11.483 4.392 -26.379 1.00 93.50 81 LEU A N 1
ATOM 610 C CA . LEU A 1 81 ? 11.087 3.106 -26.958 1.00 93.50 81 LEU A CA 1
ATOM 611 C C . LEU A 1 81 ? 9.611 3.213 -27.377 1.00 93.50 81 LEU A C 1
ATOM 613 O O . LEU A 1 81 ? 8.721 2.942 -26.571 1.00 93.50 81 LEU A O 1
ATOM 617 N N . PRO A 1 82 ? 9.325 3.705 -28.596 1.00 92.44 82 PRO A N 1
ATOM 618 C CA . PRO A 1 82 ? 7.965 4.047 -28.998 1.00 92.44 82 PRO A CA 1
ATOM 619 C C . PRO A 1 82 ? 7.051 2.829 -29.160 1.00 92.44 82 PRO A C 1
ATOM 621 O O . PRO A 1 82 ? 5.855 2.973 -28.958 1.00 92.44 82 PRO A O 1
ATOM 624 N N . ASN A 1 83 ? 7.588 1.648 -29.477 1.00 93.75 83 ASN A N 1
ATOM 625 C CA . ASN A 1 83 ? 6.793 0.462 -29.819 1.00 93.75 83 ASN A CA 1
ATOM 626 C C . ASN A 1 83 ? 6.786 -0.635 -28.745 1.00 93.75 83 ASN A C 1
ATOM 628 O O . ASN A 1 83 ? 6.168 -1.675 -28.955 1.00 93.75 83 ASN A O 1
ATOM 632 N N . VAL A 1 84 ? 7.422 -0.409 -27.590 1.00 94.62 84 VAL A N 1
ATOM 633 C CA . VAL A 1 84 ? 7.405 -1.384 -26.491 1.00 94.62 84 VAL A CA 1
ATOM 634 C C . VAL A 1 84 ? 6.016 -1.423 -25.867 1.00 94.62 84 VAL A C 1
ATOM 636 O O . VAL A 1 84 ? 5.509 -0.386 -25.444 1.00 94.62 84 VAL A O 1
ATOM 639 N N . THR A 1 85 ? 5.429 -2.616 -25.783 1.00 93.81 85 THR A N 1
ATOM 640 C CA . THR A 1 85 ? 4.101 -2.842 -25.194 1.00 93.81 85 THR A CA 1
ATOM 641 C C . THR A 1 85 ? 4.171 -3.434 -23.789 1.00 93.81 85 THR A C 1
ATOM 643 O O . THR A 1 85 ? 3.283 -3.186 -22.977 1.00 93.81 85 THR A O 1
ATOM 646 N N . SER A 1 86 ? 5.231 -4.179 -23.463 1.00 93.69 86 SER A N 1
ATOM 647 C CA . SER A 1 86 ? 5.410 -4.799 -22.147 1.00 93.69 86 SER A CA 1
ATOM 648 C C . SER A 1 86 ? 6.857 -4.750 -21.658 1.00 93.69 86 SER A C 1
ATOM 650 O O . SER A 1 86 ? 7.812 -4.831 -22.438 1.00 93.69 86 SER A O 1
ATOM 652 N N . ILE A 1 87 ? 7.001 -4.615 -20.338 1.00 96.06 87 ILE A N 1
ATOM 653 C CA . ILE A 1 87 ? 8.278 -4.660 -19.619 1.00 96.06 87 ILE A CA 1
ATOM 654 C C . ILE A 1 87 ? 8.129 -5.676 -18.487 1.00 96.06 87 ILE A C 1
ATOM 656 O O . ILE A 1 87 ? 7.287 -5.499 -17.604 1.00 96.06 87 ILE A O 1
ATOM 660 N N . GLY A 1 88 ? 8.925 -6.747 -18.513 1.00 93.31 88 GLY A N 1
ATOM 661 C CA . GLY A 1 88 ? 8.845 -7.800 -17.493 1.00 93.31 88 GLY A CA 1
ATOM 662 C C . GLY A 1 88 ? 9.303 -7.332 -16.108 1.00 93.31 88 GLY A C 1
ATOM 663 O O . GLY A 1 88 ? 8.752 -7.749 -15.094 1.00 93.31 88 GLY A O 1
ATOM 664 N N . GLY A 1 89 ? 10.279 -6.425 -16.067 1.00 94.94 89 GLY A N 1
ATOM 665 C CA . GLY A 1 89 ? 10.842 -5.848 -14.851 1.00 94.94 89 GLY A CA 1
ATOM 666 C C . GLY A 1 89 ? 10.324 -4.443 -14.542 1.00 94.94 89 GLY A C 1
ATOM 667 O O . GLY A 1 89 ? 9.130 -4.168 -14.557 1.00 94.94 89 GLY A O 1
ATOM 668 N N . TRP A 1 90 ? 11.253 -3.551 -14.216 1.00 95.19 90 TRP A N 1
ATOM 669 C CA . TRP A 1 90 ? 11.036 -2.235 -13.619 1.00 95.19 90 TRP A CA 1
ATOM 670 C C . TRP A 1 90 ? 11.451 -1.110 -14.581 1.00 95.19 90 TRP A C 1
ATOM 672 O O . TRP A 1 90 ? 12.235 -1.315 -15.510 1.00 95.19 90 TRP A O 1
ATOM 682 N N . VAL A 1 91 ? 10.904 0.087 -14.379 1.00 96.69 91 VAL A N 1
ATOM 683 C CA . VAL A 1 91 ? 11.229 1.311 -15.118 1.00 96.69 91 VAL A CA 1
ATOM 684 C C . VAL A 1 91 ? 11.750 2.341 -14.126 1.00 96.69 91 VAL A C 1
ATOM 686 O O . VAL A 1 91 ? 10.989 2.839 -13.300 1.00 96.69 91 VAL A O 1
ATOM 689 N N . ARG A 1 92 ? 13.039 2.682 -14.211 1.00 96.56 92 ARG A N 1
ATOM 690 C CA . ARG A 1 92 ? 13.704 3.574 -13.250 1.00 96.56 92 ARG A CA 1
ATOM 691 C C . ARG A 1 92 ? 14.372 4.761 -13.935 1.00 96.56 92 ARG A C 1
ATOM 693 O O . ARG A 1 92 ? 15.194 4.583 -14.832 1.00 96.56 92 ARG A O 1
ATOM 700 N N . ALA A 1 93 ? 14.088 5.976 -13.476 1.00 95.06 93 ALA A N 1
ATOM 701 C CA . ALA A 1 93 ? 14.753 7.191 -13.939 1.00 95.06 93 ALA A CA 1
ATOM 702 C C . ALA A 1 93 ? 15.381 7.962 -12.770 1.00 95.06 93 ALA A C 1
ATOM 704 O O . ALA A 1 93 ? 14.726 8.215 -11.761 1.00 95.06 93 ALA A O 1
ATOM 705 N N . TRP A 1 94 ? 16.637 8.383 -12.922 1.00 94.75 94 TRP A N 1
ATOM 706 C CA . TRP A 1 94 ? 17.381 9.092 -11.878 1.00 94.75 94 TRP A CA 1
ATOM 707 C C . TRP A 1 94 ? 18.134 10.308 -12.426 1.00 94.75 94 TRP A C 1
ATOM 709 O O . TRP A 1 94 ? 18.511 10.319 -13.597 1.00 94.75 94 TRP A O 1
ATOM 719 N N . GLU A 1 95 ? 18.374 11.320 -11.592 1.00 92.88 95 GLU A N 1
ATOM 720 C CA . GLU A 1 95 ? 19.217 12.487 -11.901 1.00 92.88 95 GLU A CA 1
ATOM 721 C C . GLU A 1 95 ? 18.852 13.175 -13.226 1.00 92.88 95 GLU A C 1
ATOM 723 O O . GLU A 1 95 ? 19.589 13.119 -14.211 1.00 92.88 95 GLU A O 1
ATOM 728 N N . ASN A 1 96 ? 17.680 13.816 -13.279 1.00 90.69 96 ASN A N 1
ATOM 729 C CA . ASN A 1 96 ? 17.157 14.514 -14.466 1.00 90.69 96 ASN A CA 1
ATOM 730 C C . ASN A 1 96 ? 16.975 13.643 -15.730 1.00 90.69 96 ASN A C 1
ATOM 732 O O . ASN A 1 96 ? 16.639 14.172 -16.799 1.00 90.69 96 ASN A O 1
ATOM 736 N N . ALA A 1 97 ? 17.170 12.323 -15.639 1.00 93.44 97 ALA A N 1
ATOM 737 C CA . ALA A 1 97 ? 16.946 11.416 -16.752 1.00 93.44 97 ALA A CA 1
ATOM 738 C C . ALA A 1 97 ? 15.482 11.421 -17.209 1.00 93.44 97 ALA A C 1
ATOM 740 O O . ALA A 1 97 ? 14.554 11.746 -16.455 1.00 93.44 97 ALA A O 1
ATOM 741 N N . LYS A 1 98 ? 15.282 11.071 -18.483 1.00 92.94 98 LYS A N 1
ATOM 742 C CA . LYS A 1 98 ? 13.965 11.062 -19.123 1.00 92.94 98 LYS A CA 1
ATOM 743 C C . LYS A 1 98 ? 13.702 9.725 -19.796 1.00 92.94 98 LYS A C 1
ATOM 745 O O . LYS A 1 98 ? 14.456 9.315 -20.676 1.00 92.94 98 LYS A O 1
ATOM 750 N N . ILE A 1 99 ? 12.593 9.097 -19.430 1.00 94.38 99 ILE A N 1
ATOM 751 C CA . ILE A 1 99 ? 12.094 7.880 -20.073 1.00 94.38 99 ILE A CA 1
ATOM 752 C C . ILE A 1 99 ? 10.731 8.188 -20.695 1.00 94.38 99 ILE A C 1
ATOM 754 O O . ILE A 1 99 ? 9.847 8.724 -20.024 1.00 94.38 99 ILE A O 1
ATOM 758 N N . SER A 1 100 ? 10.573 7.865 -21.980 1.00 93.31 100 SER A N 1
ATOM 759 C CA . SER A 1 100 ? 9.307 7.972 -22.711 1.00 93.31 100 SER A CA 1
ATOM 760 C C . SER A 1 100 ? 8.967 6.634 -23.358 1.00 93.31 100 SER A C 1
ATOM 762 O O . SER A 1 100 ? 9.686 6.178 -24.255 1.00 93.31 100 SER A O 1
ATOM 764 N N . LEU A 1 101 ? 7.889 6.011 -22.879 1.00 93.19 101 LEU A N 1
ATOM 765 C CA . LEU A 1 101 ? 7.417 4.701 -23.326 1.00 93.19 101 LEU A CA 1
ATOM 766 C C . LEU A 1 101 ? 5.902 4.796 -23.592 1.00 93.19 101 LEU A C 1
ATOM 768 O O . LEU A 1 101 ? 5.092 4.433 -22.738 1.00 93.19 101 LEU A O 1
ATOM 772 N N . PRO A 1 102 ? 5.498 5.371 -24.739 1.00 92.56 102 PRO A N 1
ATOM 773 C CA . PRO A 1 102 ? 4.110 5.748 -24.989 1.00 92.56 102 PRO A CA 1
ATOM 774 C C . PRO A 1 102 ? 3.157 4.555 -25.113 1.00 92.56 102 PRO A C 1
ATOM 776 O O . PRO A 1 102 ? 1.992 4.701 -24.771 1.00 92.56 102 PRO A O 1
ATOM 779 N N . ASN A 1 103 ? 3.628 3.387 -25.556 1.00 94.06 103 ASN A N 1
ATOM 780 C CA . ASN A 1 103 ? 2.774 2.236 -25.873 1.00 94.06 103 ASN A CA 1
ATOM 781 C C . ASN A 1 103 ? 2.809 1.108 -24.829 1.00 94.06 103 ASN A C 1
ATOM 783 O O . ASN A 1 103 ? 2.153 0.089 -25.025 1.00 94.06 103 ASN A O 1
ATOM 787 N N . VAL A 1 104 ? 3.531 1.281 -23.716 1.00 95.00 104 VAL A N 1
ATOM 788 C CA . VAL A 1 104 ? 3.588 0.257 -22.662 1.00 95.00 104 VAL A CA 1
ATOM 789 C C . VAL A 1 104 ? 2.234 0.167 -21.972 1.00 95.00 104 VAL A C 1
ATOM 791 O O . VAL A 1 104 ? 1.736 1.172 -21.470 1.00 95.00 104 VAL A O 1
ATOM 794 N N . THR A 1 105 ? 1.673 -1.039 -21.914 1.00 94.56 105 THR A N 1
ATOM 795 C CA . THR A 1 105 ? 0.402 -1.330 -21.238 1.00 94.56 105 THR A CA 1
ATOM 796 C C . THR A 1 105 ? 0.614 -2.015 -19.891 1.00 94.56 105 THR A C 1
ATOM 798 O O . THR A 1 105 ? -0.161 -1.790 -18.963 1.00 94.56 105 THR A O 1
ATOM 801 N N . SER A 1 106 ? 1.678 -2.810 -19.740 1.00 94.44 106 SER A N 1
ATOM 802 C CA . SER A 1 106 ? 1.974 -3.539 -18.502 1.00 94.44 106 SER A CA 1
ATOM 803 C C . SER A 1 106 ? 3.447 -3.471 -18.097 1.00 94.44 106 SER A C 1
ATOM 805 O O . SER A 1 106 ? 4.357 -3.551 -18.927 1.00 94.44 106 SER A O 1
ATOM 807 N N . ILE A 1 107 ? 3.665 -3.336 -16.787 1.00 96.69 107 ILE A N 1
ATOM 808 C CA . ILE A 1 107 ? 4.979 -3.385 -16.140 1.00 96.69 107 ILE A CA 1
ATOM 809 C C . ILE A 1 107 ? 4.894 -4.431 -15.028 1.00 96.69 107 ILE A C 1
ATOM 811 O O . ILE A 1 107 ? 4.084 -4.290 -14.111 1.00 96.69 107 ILE A O 1
ATOM 815 N N . GLY A 1 108 ? 5.695 -5.493 -15.117 1.00 94.62 108 GLY A N 1
ATOM 816 C CA . GLY A 1 108 ? 5.681 -6.574 -14.123 1.00 94.62 108 GLY A CA 1
ATOM 817 C C . GLY A 1 108 ? 6.264 -6.157 -12.770 1.00 94.62 108 GLY A C 1
ATOM 818 O O . GLY A 1 108 ? 5.795 -6.604 -11.728 1.00 94.62 108 GLY A O 1
ATOM 819 N N . GLY A 1 109 ? 7.256 -5.265 -12.786 1.00 94.94 109 GLY A N 1
ATOM 820 C CA . GLY A 1 109 ? 7.955 -4.756 -11.610 1.00 94.94 109 GLY A CA 1
ATOM 821 C C . GLY A 1 109 ? 7.542 -3.338 -11.220 1.00 94.94 109 GLY A C 1
ATOM 822 O O . GLY A 1 109 ? 6.359 -3.025 -11.100 1.00 94.94 109 GLY A O 1
ATOM 823 N N . TRP A 1 110 ? 8.542 -2.503 -10.929 1.00 94.69 110 TRP A N 1
ATOM 824 C CA . TRP A 1 110 ? 8.382 -1.203 -10.268 1.00 94.69 110 TRP A CA 1
ATOM 825 C C . TRP A 1 110 ? 8.456 -0.037 -11.257 1.00 94.69 110 TRP A C 1
ATOM 827 O O . TRP A 1 110 ? 9.052 -0.158 -12.326 1.00 94.69 110 TRP A O 1
ATOM 837 N N . VAL A 1 111 ? 7.910 1.115 -10.883 1.00 96.62 111 VAL A N 1
ATOM 838 C CA . VAL A 1 111 ? 8.124 2.394 -11.569 1.00 96.62 111 VAL A CA 1
ATOM 839 C C . VAL A 1 111 ? 8.701 3.382 -10.572 1.00 96.62 111 VAL A C 1
ATOM 841 O O . VAL A 1 111 ? 8.027 3.750 -9.617 1.00 96.62 111 VAL A O 1
ATOM 844 N N . GLU A 1 112 ? 9.926 3.838 -10.811 1.00 96.50 112 GLU A N 1
ATOM 845 C CA . GLU A 1 112 ? 10.662 4.665 -9.856 1.00 96.50 112 GLU A CA 1
ATOM 846 C C . GLU A 1 112 ? 11.273 5.900 -10.515 1.00 96.50 112 GLU A C 1
ATOM 848 O O . GLU A 1 112 ? 11.981 5.806 -11.521 1.00 96.50 112 GLU A O 1
ATOM 853 N N . ALA A 1 113 ? 11.041 7.070 -9.925 1.00 94.75 113 ALA A N 1
ATOM 854 C CA . ALA A 1 113 ? 11.665 8.315 -10.350 1.00 94.75 113 ALA A CA 1
ATOM 855 C C . ALA A 1 113 ? 12.311 9.041 -9.168 1.00 94.75 113 ALA A C 1
ATOM 857 O O . ALA A 1 113 ? 11.666 9.297 -8.158 1.00 94.75 113 ALA A O 1
ATOM 858 N N . CYS A 1 114 ? 13.562 9.466 -9.331 1.00 93.75 114 CYS A N 1
ATOM 859 C CA . CYS A 1 114 ? 14.307 10.177 -8.294 1.00 93.75 114 CYS A CA 1
ATOM 860 C C . CYS A 1 114 ? 15.081 11.376 -8.858 1.00 93.75 114 CYS A C 1
ATOM 862 O O . CYS A 1 114 ? 15.424 11.408 -10.040 1.00 93.75 114 CYS A O 1
ATOM 864 N N . GLN A 1 115 ? 15.392 12.367 -8.018 1.00 92.00 115 GLN A N 1
ATOM 865 C CA . GLN A 1 115 ? 16.230 13.531 -8.360 1.00 92.00 115 GLN A CA 1
ATOM 866 C C . GLN A 1 115 ? 15.781 14.257 -9.634 1.00 92.00 115 GLN A C 1
ATOM 868 O O . GLN A 1 115 ? 16.489 14.290 -10.643 1.00 92.00 115 GLN A O 1
ATOM 873 N N . ASN A 1 116 ? 14.574 14.829 -9.604 1.00 87.75 116 ASN A N 1
ATOM 874 C CA . ASN A 1 116 ? 13.968 15.565 -10.727 1.00 87.75 116 ASN A CA 1
ATOM 875 C C . ASN A 1 116 ? 13.777 14.760 -12.032 1.00 87.75 116 ASN A C 1
ATOM 877 O O . ASN A 1 116 ? 13.413 15.341 -13.064 1.00 87.75 116 ASN A O 1
ATOM 881 N N . ALA A 1 117 ? 14.006 13.444 -12.020 1.00 88.88 117 ALA A N 1
ATOM 882 C CA . ALA A 1 117 ? 13.770 12.596 -13.177 1.00 88.88 117 ALA A CA 1
ATOM 883 C C . ALA A 1 117 ? 12.294 12.605 -13.599 1.00 88.88 117 ALA A C 1
ATOM 885 O O . ALA A 1 117 ? 11.385 12.869 -12.803 1.00 88.88 117 ALA A O 1
ATOM 886 N N . LYS A 1 118 ? 12.061 12.336 -14.888 1.00 86.25 118 LYS A N 1
ATOM 887 C CA . LYS A 1 118 ? 10.723 12.331 -15.489 1.00 86.25 118 LYS A CA 1
ATOM 888 C C . LYS A 1 118 ? 10.477 11.028 -16.235 1.00 86.25 118 LYS A C 1
ATOM 890 O O . LYS A 1 118 ? 11.214 10.689 -17.161 1.00 86.25 118 LYS A O 1
ATOM 895 N N . ILE A 1 119 ? 9.392 10.355 -15.874 1.00 90.12 119 ILE A N 1
ATOM 896 C CA . ILE A 1 119 ? 8.885 9.162 -16.551 1.00 90.12 119 ILE A CA 1
ATOM 897 C C . ILE A 1 119 ? 7.532 9.508 -17.175 1.00 90.12 119 ILE A C 1
ATOM 899 O O . ILE A 1 119 ? 6.661 10.055 -16.499 1.00 90.12 119 ILE A O 1
ATOM 903 N N . SER A 1 120 ? 7.361 9.212 -18.466 1.00 87.69 120 SER A N 1
ATOM 904 C CA . SER A 1 120 ? 6.087 9.351 -19.176 1.00 87.69 120 SER A CA 1
ATOM 905 C C . SER A 1 120 ? 5.605 7.986 -19.659 1.00 87.69 120 SER A C 1
ATOM 907 O O . SER A 1 120 ? 6.248 7.351 -20.497 1.00 87.69 120 SER A O 1
ATOM 909 N N . LEU A 1 121 ? 4.478 7.555 -19.091 1.00 90.81 121 LEU A N 1
ATOM 910 C CA . LEU A 1 121 ? 3.852 6.245 -19.275 1.00 90.81 121 LEU A CA 1
ATOM 911 C C . LEU A 1 121 ? 2.331 6.429 -19.441 1.00 90.81 121 LEU A C 1
ATOM 913 O O . LEU A 1 121 ? 1.568 6.149 -18.516 1.00 90.81 121 LEU A O 1
ATOM 917 N N . PRO A 1 122 ? 1.872 6.986 -20.576 1.00 90.44 122 PRO A N 1
ATOM 918 C CA . PRO A 1 122 ? 0.475 7.379 -20.740 1.00 90.44 122 PRO A CA 1
ATOM 919 C C . PRO A 1 122 ? -0.488 6.188 -20.808 1.00 90.44 122 PRO A C 1
ATOM 921 O O . PRO A 1 122 ? -1.617 6.331 -20.361 1.00 90.44 122 PRO A O 1
ATOM 924 N N . ASN A 1 123 ? -0.064 5.027 -21.314 1.00 93.19 123 ASN A N 1
ATOM 925 C CA . ASN A 1 123 ? -0.957 3.899 -21.618 1.00 93.19 123 ASN A CA 1
ATOM 926 C C . ASN A 1 123 ? -0.848 2.710 -20.651 1.00 93.19 123 ASN A C 1
ATOM 928 O O . ASN A 1 123 ? -1.508 1.696 -20.865 1.00 93.19 123 ASN A O 1
ATOM 932 N N . VAL A 1 124 ? -0.055 2.822 -19.579 1.00 94.81 124 VAL A N 1
ATOM 933 C CA . VAL A 1 124 ? 0.090 1.730 -18.606 1.00 94.81 124 VAL A CA 1
ATOM 934 C C . VAL A 1 124 ? -1.219 1.559 -17.846 1.00 94.81 124 VAL A C 1
ATOM 936 O O . VAL A 1 124 ? -1.714 2.520 -17.260 1.00 94.81 124 VAL A O 1
ATOM 939 N N . THR A 1 125 ? -1.750 0.337 -17.828 1.00 94.31 125 THR A N 1
ATOM 940 C CA . THR A 1 125 ? -2.984 -0.021 -17.117 1.00 94.31 125 THR A CA 1
ATOM 941 C C . THR A 1 125 ? -2.705 -0.777 -15.821 1.00 94.31 125 THR A C 1
ATOM 943 O O . THR A 1 125 ? -3.446 -0.631 -14.854 1.00 94.31 125 THR A O 1
ATOM 946 N N . SER A 1 126 ? -1.614 -1.545 -15.753 1.00 94.19 126 SER A N 1
ATOM 947 C CA . SER A 1 126 ? -1.277 -2.361 -14.579 1.00 94.19 126 SER A CA 1
ATOM 948 C C . SER A 1 126 ? 0.212 -2.325 -14.244 1.00 94.19 126 SER A C 1
ATOM 950 O O . SER A 1 126 ? 1.053 -2.498 -15.133 1.00 94.19 126 SER A O 1
ATOM 952 N N . ILE A 1 127 ? 0.519 -2.187 -12.953 1.00 96.94 127 ILE A N 1
ATOM 953 C CA . ILE A 1 127 ? 1.873 -2.295 -12.399 1.00 96.94 127 ILE A CA 1
ATOM 954 C C . ILE A 1 127 ? 1.867 -3.410 -11.354 1.00 96.94 127 ILE A C 1
ATOM 956 O O . ILE A 1 127 ? 1.133 -3.332 -10.370 1.00 96.94 127 ILE A O 1
ATOM 960 N N . GLY A 1 128 ? 2.659 -4.458 -11.581 1.00 95.19 128 GLY A N 1
ATOM 961 C CA . GLY A 1 128 ? 2.725 -5.613 -10.682 1.00 95.19 128 GLY A CA 1
ATOM 962 C C . GLY A 1 128 ? 3.410 -5.311 -9.348 1.00 95.19 128 GLY A C 1
ATOM 963 O O . GLY A 1 128 ? 3.082 -5.936 -8.345 1.00 95.19 128 GLY A O 1
ATOM 964 N N . GLY A 1 129 ? 4.321 -4.335 -9.318 1.00 95.81 129 GLY A N 1
ATOM 965 C CA . GLY A 1 129 ? 5.072 -3.954 -8.126 1.00 95.81 129 GLY A CA 1
ATOM 966 C C . GLY A 1 129 ? 4.729 -2.570 -7.579 1.00 95.81 129 GLY A C 1
ATOM 967 O O . GLY A 1 129 ? 3.557 -2.238 -7.399 1.00 95.81 129 GLY A O 1
ATOM 968 N N . THR A 1 130 ? 5.772 -1.794 -7.280 1.00 96.75 130 THR A N 1
ATOM 969 C CA . THR A 1 130 ? 5.709 -0.514 -6.558 1.00 96.75 130 THR A CA 1
ATOM 970 C C . THR A 1 130 ? 5.776 0.694 -7.490 1.00 96.75 130 THR A C 1
ATOM 972 O O . THR A 1 130 ? 6.437 0.652 -8.529 1.00 96.75 130 THR A O 1
ATOM 975 N N . VAL A 1 131 ? 5.119 1.793 -7.110 1.00 97.38 131 VAL A N 1
ATOM 976 C CA . VAL A 1 131 ? 5.319 3.122 -7.707 1.00 97.38 131 VAL A CA 1
ATOM 977 C C . VAL A 1 131 ? 5.995 4.030 -6.685 1.00 97.38 131 VAL A C 1
ATOM 979 O O . VAL A 1 131 ? 5.382 4.380 -5.682 1.00 97.38 131 VAL A O 1
ATOM 982 N N . GLU A 1 132 ? 7.230 4.444 -6.957 1.00 97.31 132 GLU A N 1
ATOM 983 C CA . GLU A 1 132 ? 8.057 5.206 -6.018 1.00 97.31 132 GLU A CA 1
ATOM 984 C C . GLU A 1 132 ? 8.546 6.528 -6.624 1.00 97.31 132 GLU A C 1
ATOM 986 O O . GLU A 1 132 ? 9.029 6.581 -7.758 1.00 97.31 132 GLU A O 1
ATOM 991 N N . ALA A 1 133 ? 8.450 7.620 -5.864 1.00 95.88 133 ALA A N 1
ATOM 992 C CA . ALA A 1 133 ? 9.033 8.897 -6.253 1.00 95.88 133 ALA A CA 1
ATOM 993 C C . ALA A 1 133 ? 9.813 9.553 -5.106 1.00 95.88 133 ALA A C 1
ATOM 995 O O . ALA A 1 133 ? 9.275 9.772 -4.024 1.00 95.88 133 ALA A O 1
ATOM 996 N N . CYS A 1 134 ? 11.051 9.975 -5.370 1.00 95.00 134 CYS A N 1
ATOM 997 C CA . CYS A 1 134 ? 11.896 10.653 -4.386 1.00 95.00 134 CYS A CA 1
ATOM 998 C C . CYS A 1 134 ? 12.509 11.958 -4.918 1.00 95.00 134 CYS A C 1
ATOM 1000 O O . CYS A 1 134 ? 12.587 12.187 -6.126 1.00 95.00 134 CYS A O 1
ATOM 1002 N N . GLN A 1 135 ? 12.985 12.833 -4.028 1.00 93.25 135 GLN A N 1
ATOM 1003 C CA . GLN A 1 135 ? 13.839 13.985 -4.374 1.00 93.25 135 GLN A CA 1
ATOM 1004 C C . GLN A 1 135 ? 13.269 14.853 -5.514 1.00 93.25 135 GLN A C 1
ATOM 1006 O O . GLN A 1 135 ? 13.855 14.966 -6.595 1.00 93.25 135 GLN A O 1
ATOM 1011 N N . ASN A 1 136 ? 12.104 15.467 -5.283 1.00 89.75 136 ASN A N 1
ATOM 1012 C CA . ASN A 1 136 ? 11.377 16.329 -6.232 1.00 89.75 136 ASN A CA 1
ATOM 1013 C C . ASN A 1 136 ? 10.902 15.652 -7.534 1.00 89.75 136 ASN A C 1
ATOM 1015 O O . ASN A 1 136 ? 10.383 16.334 -8.428 1.00 89.75 136 ASN A O 1
ATOM 1019 N N . ALA A 1 137 ? 11.057 14.333 -7.672 1.00 90.12 137 ALA A N 1
ATOM 1020 C CA . ALA A 1 137 ? 10.559 13.615 -8.834 1.00 90.12 137 ALA A CA 1
ATOM 1021 C C . ALA A 1 137 ? 9.032 13.709 -8.960 1.00 90.12 137 ALA A C 1
ATOM 1023 O O . ALA A 1 137 ? 8.297 13.916 -7.987 1.00 90.12 137 ALA A O 1
ATOM 1024 N N . LYS A 1 138 ? 8.554 13.578 -10.200 1.00 88.44 138 LYS A N 1
ATOM 1025 C CA . LYS A 1 138 ? 7.129 13.634 -10.528 1.00 88.44 138 LYS A CA 1
ATOM 1026 C C . LYS A 1 138 ? 6.745 12.422 -11.360 1.00 88.44 138 LYS A C 1
ATOM 1028 O O . LYS A 1 138 ? 7.278 12.242 -12.454 1.00 88.44 138 LYS A O 1
ATOM 1033 N N . ILE A 1 139 ? 5.779 11.656 -10.864 1.00 90.31 139 ILE A N 1
ATOM 1034 C CA . ILE A 1 139 ? 5.169 10.533 -11.574 1.00 90.31 139 ILE A CA 1
ATOM 1035 C C . ILE A 1 139 ? 3.694 10.852 -11.822 1.00 90.31 139 ILE A C 1
ATOM 1037 O O . ILE A 1 139 ? 2.960 11.244 -10.914 1.00 90.31 139 ILE A O 1
ATOM 1041 N N . SER A 1 140 ? 3.266 10.687 -13.073 1.00 87.88 140 SER A N 1
ATOM 1042 C CA . SER A 1 140 ? 1.876 10.839 -13.502 1.00 87.88 140 SER A CA 1
ATOM 1043 C C . SER A 1 140 ? 1.522 9.667 -14.405 1.00 87.88 140 SER A C 1
ATOM 1045 O O . SER A 1 140 ? 2.037 9.587 -15.521 1.00 87.88 140 SER A O 1
ATOM 1047 N N . LEU A 1 141 ? 0.660 8.771 -13.923 1.00 90.75 141 LEU A N 1
ATOM 1048 C CA . LEU A 1 141 ? 0.234 7.569 -14.645 1.00 90.75 141 LEU A CA 1
ATOM 1049 C C . LEU A 1 141 ? -1.294 7.613 -14.789 1.00 90.75 141 LEU A C 1
ATOM 1051 O O . LEU A 1 141 ? -2.009 7.165 -13.892 1.00 90.75 141 LEU A O 1
ATOM 1055 N N . PRO A 1 142 ? -1.816 8.232 -15.862 1.00 90.81 142 PRO A N 1
ATOM 1056 C CA . PRO A 1 142 ? -3.235 8.559 -15.952 1.00 90.81 142 PRO A CA 1
ATOM 1057 C C . PRO A 1 142 ? -4.130 7.326 -16.101 1.00 90.81 142 PRO A C 1
ATOM 1059 O O . PRO A 1 142 ? -5.268 7.383 -15.664 1.00 90.81 142 PRO A O 1
ATOM 1062 N N . ASN A 1 143 ? -3.639 6.221 -16.667 1.00 94.06 143 ASN A N 1
ATOM 1063 C CA . ASN A 1 143 ? -4.467 5.067 -17.037 1.00 94.06 143 ASN A CA 1
ATOM 1064 C C . ASN A 1 143 ? -4.287 3.831 -16.141 1.00 94.06 143 ASN A C 1
ATOM 1066 O O . ASN A 1 143 ? -4.947 2.821 -16.372 1.00 94.06 143 ASN A O 1
ATOM 1070 N N . VAL A 1 144 ? -3.437 3.898 -15.111 1.00 95.50 144 VAL A N 1
ATOM 1071 C CA . VAL A 1 144 ? -3.205 2.750 -14.220 1.00 95.50 144 VAL A CA 1
ATOM 1072 C C . VAL A 1 144 ? -4.442 2.521 -13.361 1.00 95.50 144 VAL A C 1
ATOM 1074 O O . VAL A 1 144 ? -4.910 3.444 -12.697 1.00 95.50 144 VAL A O 1
ATOM 1077 N N . THR A 1 145 ? -4.941 1.286 -13.344 1.00 95.25 145 THR A N 1
ATOM 1078 C CA . THR A 1 145 ? -6.135 0.879 -12.589 1.00 95.25 145 THR A CA 1
ATOM 1079 C C . THR A 1 145 ? -5.796 0.094 -11.324 1.00 95.25 145 THR A C 1
ATOM 1081 O O . THR A 1 145 ? -6.567 0.130 -10.363 1.00 95.25 145 THR A O 1
ATOM 1084 N N . SER A 1 146 ? -4.648 -0.591 -11.294 1.00 95.06 146 SER A N 1
ATOM 1085 C CA . SER A 1 146 ? -4.217 -1.433 -10.171 1.00 95.06 146 SER A CA 1
ATOM 1086 C C . SER A 1 146 ? -2.702 -1.410 -9.967 1.00 95.06 146 SER A C 1
ATOM 1088 O O . SER A 1 146 ? -1.940 -1.463 -10.939 1.00 95.06 146 SER A O 1
ATOM 1090 N N . ILE A 1 147 ? -2.284 -1.409 -8.699 1.00 97.19 147 ILE A N 1
ATOM 1091 C CA . ILE A 1 147 ? -0.883 -1.516 -8.268 1.00 97.19 147 ILE A CA 1
ATOM 1092 C C . ILE A 1 147 ? -0.768 -2.716 -7.328 1.00 97.19 147 ILE A C 1
ATOM 1094 O O . ILE A 1 147 ? -1.504 -2.807 -6.344 1.00 97.19 147 ILE A O 1
ATOM 1098 N N . GLY A 1 148 ? 0.118 -3.659 -7.646 1.00 94.19 148 GLY A N 1
ATOM 1099 C CA . GLY A 1 148 ? 0.208 -4.923 -6.913 1.00 94.19 148 GLY A CA 1
ATOM 1100 C C . GLY A 1 148 ? 0.794 -4.782 -5.509 1.00 94.19 148 GLY A C 1
ATOM 1101 O O . GLY A 1 148 ? 0.366 -5.499 -4.608 1.00 94.19 148 GLY A O 1
ATOM 1102 N N . VAL A 1 149 ? 1.729 -3.846 -5.309 1.00 95.19 149 VAL A N 1
ATOM 1103 C CA . VAL A 1 149 ? 2.472 -3.708 -4.047 1.00 95.19 149 VAL A CA 1
ATOM 1104 C C . VAL A 1 149 ? 2.235 -2.331 -3.430 1.00 95.19 149 VAL A C 1
ATOM 1106 O O . VAL A 1 149 ? 1.203 -2.151 -2.790 1.00 95.19 149 VAL A O 1
ATOM 1109 N N . THR A 1 150 ? 3.132 -1.359 -3.595 1.00 96.12 150 THR A N 1
ATOM 1110 C CA . THR A 1 150 ? 3.094 -0.113 -2.805 1.00 96.12 150 THR A CA 1
ATOM 1111 C C . THR A 1 150 ? 3.098 1.152 -3.652 1.00 96.12 150 THR A C 1
ATOM 1113 O O . THR A 1 150 ? 3.431 1.137 -4.841 1.00 96.12 150 THR A O 1
ATOM 1116 N N . VAL A 1 151 ? 2.704 2.266 -3.033 1.00 97.81 151 VAL A N 1
ATOM 1117 C CA . VAL A 1 151 ? 2.891 3.616 -3.582 1.00 97.81 151 VAL A CA 1
ATOM 1118 C C . VAL A 1 151 ? 3.613 4.468 -2.550 1.00 97.81 151 VAL A C 1
ATOM 1120 O O . VAL A 1 151 ? 3.072 4.713 -1.475 1.00 97.81 151 VAL A O 1
ATOM 1123 N N . GLU A 1 152 ? 4.807 4.943 -2.889 1.00 97.94 152 GLU A N 1
ATOM 1124 C CA . GLU A 1 152 ? 5.719 5.582 -1.937 1.00 97.94 152 GLU A CA 1
ATOM 1125 C C . GLU A 1 152 ? 6.235 6.915 -2.480 1.00 97.94 152 GLU A C 1
ATOM 1127 O O . GLU A 1 152 ? 6.654 7.021 -3.636 1.00 97.94 152 GLU A O 1
ATOM 1132 N N . ALA A 1 153 ? 6.196 7.966 -1.661 1.00 97.38 153 ALA A N 1
ATOM 1133 C CA . ALA A 1 153 ? 6.733 9.266 -2.043 1.00 97.38 153 ALA A CA 1
ATOM 1134 C C . ALA A 1 153 ? 7.494 9.950 -0.904 1.00 97.38 153 ALA A C 1
ATOM 1136 O O . ALA A 1 153 ? 6.967 10.128 0.190 1.00 97.38 153 ALA A O 1
ATOM 1137 N N . CYS A 1 154 ? 8.700 10.446 -1.176 1.00 97.38 154 CYS A N 1
ATOM 1138 C CA . CYS A 1 154 ? 9.492 11.187 -0.193 1.00 97.38 154 CYS A CA 1
ATOM 1139 C C . CYS A 1 154 ? 10.119 12.461 -0.778 1.00 97.38 154 CYS A C 1
ATOM 1141 O O . CYS A 1 154 ? 10.174 12.661 -1.993 1.00 97.38 154 CYS A O 1
ATOM 1143 N N . GLN A 1 155 ? 10.606 13.351 0.087 1.00 96.00 155 GLN A N 1
ATOM 1144 C CA . GLN A 1 155 ? 11.443 14.502 -0.287 1.00 96.00 155 GLN A CA 1
ATOM 1145 C C . GLN A 1 155 ? 10.827 15.375 -1.392 1.00 96.00 155 GLN A C 1
ATOM 1147 O O . GLN A 1 155 ? 11.384 15.519 -2.484 1.00 96.00 155 GLN A O 1
ATOM 1152 N N . ASN A 1 156 ? 9.664 15.969 -1.111 1.00 94.81 156 ASN A N 1
ATOM 1153 C CA . ASN A 1 156 ? 8.905 16.844 -2.017 1.00 94.81 156 ASN A CA 1
ATOM 1154 C C . ASN A 1 156 ? 8.424 16.184 -3.327 1.00 94.81 156 ASN A C 1
ATOM 1156 O O . ASN A 1 156 ? 7.930 16.883 -4.223 1.00 94.81 156 ASN A O 1
ATOM 1160 N N . ALA A 1 157 ? 8.559 14.864 -3.470 1.00 95.00 157 ALA A N 1
ATOM 1161 C CA . ALA A 1 157 ? 8.080 14.154 -4.644 1.00 95.00 157 ALA A CA 1
ATOM 1162 C C . ALA A 1 157 ? 6.554 14.234 -4.790 1.00 95.00 157 ALA A C 1
ATOM 1164 O O . ALA A 1 157 ? 5.813 14.467 -3.827 1.00 95.00 157 ALA A O 1
ATOM 1165 N N . LYS A 1 158 ? 6.080 14.070 -6.029 1.00 94.44 158 LYS A N 1
ATOM 1166 C CA . LYS A 1 158 ? 4.652 14.129 -6.363 1.00 94.44 158 LYS A CA 1
ATOM 1167 C C . LYS A 1 158 ? 4.234 12.930 -7.202 1.00 94.44 158 LYS A C 1
ATOM 1169 O O . LYS A 1 158 ? 4.767 12.731 -8.294 1.00 94.44 158 LYS A O 1
ATOM 1174 N N . ILE A 1 159 ? 3.229 12.207 -6.724 1.00 95.75 159 ILE A N 1
ATOM 1175 C CA . ILE A 1 159 ? 2.601 11.087 -7.426 1.00 95.75 159 ILE A CA 1
ATOM 1176 C C . ILE A 1 159 ? 1.127 11.418 -7.670 1.00 95.75 159 ILE A C 1
ATOM 1178 O O . ILE A 1 159 ? 0.397 11.776 -6.744 1.00 95.75 159 ILE A O 1
ATOM 1182 N N .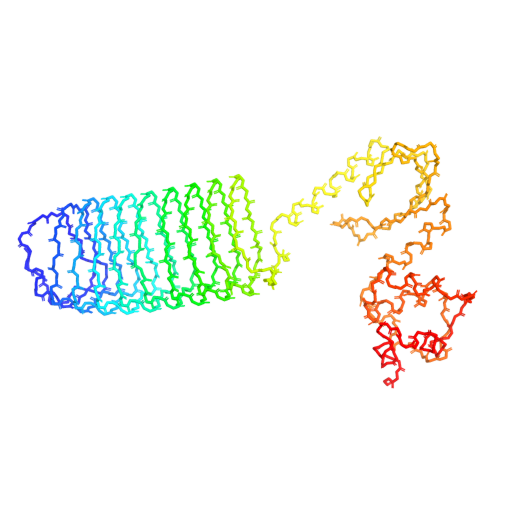 SER A 1 160 ? 0.689 11.303 -8.925 1.00 94.81 160 SER A N 1
ATOM 1183 C CA . SER A 1 160 ? -0.708 11.483 -9.329 1.00 94.81 160 SER A CA 1
ATOM 1184 C C . SER A 1 160 ? -1.207 10.252 -10.079 1.00 94.81 160 SER A C 1
ATOM 1186 O O . SER A 1 160 ? -0.733 9.958 -11.179 1.00 94.81 160 SER A O 1
ATOM 1188 N N . LEU A 1 161 ? -2.184 9.565 -9.488 1.00 95.12 161 LEU A N 1
ATOM 1189 C CA . LEU A 1 161 ? -2.711 8.281 -9.948 1.00 95.12 161 LEU A CA 1
ATOM 1190 C C . LEU A 1 161 ? -4.251 8.332 -9.961 1.00 95.12 161 LEU A C 1
ATOM 1192 O O . LEU A 1 161 ? -4.904 7.788 -9.070 1.00 95.12 161 LEU A O 1
ATOM 1196 N N . PRO A 1 162 ? -4.851 9.043 -10.934 1.00 94.75 162 PRO A N 1
ATOM 1197 C CA . PRO A 1 162 ? -6.271 9.384 -10.898 1.00 94.75 162 PRO A CA 1
ATOM 1198 C C . PRO A 1 162 ? -7.202 8.181 -11.071 1.00 94.75 162 PRO A C 1
ATOM 1200 O O . PRO A 1 162 ? -8.312 8.233 -10.563 1.00 94.75 162 PRO A O 1
ATOM 1203 N N . ASN A 1 163 ? -6.779 7.108 -11.744 1.00 95.81 163 ASN A N 1
ATOM 1204 C CA . ASN A 1 163 ? -7.652 5.983 -12.108 1.00 95.81 163 ASN A CA 1
ATOM 1205 C C . ASN A 1 163 ? -7.391 4.692 -11.315 1.00 95.81 163 ASN A C 1
ATOM 1207 O O . ASN A 1 163 ? -8.042 3.679 -11.567 1.00 95.81 163 ASN A O 1
ATOM 1211 N N . VAL A 1 164 ? -6.478 4.716 -10.338 1.00 96.69 164 VAL A N 1
ATOM 1212 C CA . VAL A 1 164 ? -6.186 3.535 -9.515 1.00 96.69 164 VAL A CA 1
ATOM 1213 C C . VAL A 1 164 ? -7.373 3.251 -8.599 1.00 96.69 164 VAL A C 1
ATOM 1215 O O . VAL A 1 164 ? -7.845 4.142 -7.897 1.00 96.69 164 VAL A O 1
ATOM 1218 N N . THR A 1 165 ? -7.830 2.000 -8.590 1.00 96.38 165 THR A N 1
ATOM 1219 C CA . THR A 1 165 ? -8.975 1.535 -7.789 1.00 96.38 165 THR A CA 1
ATOM 1220 C C . THR A 1 165 ? -8.559 0.635 -6.627 1.00 96.38 165 THR A C 1
ATOM 1222 O O . THR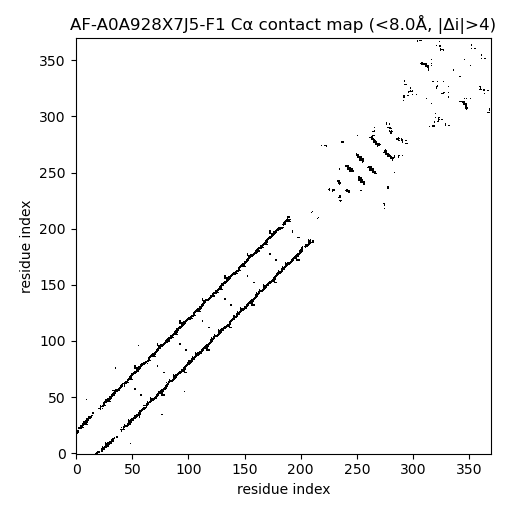 A 1 165 ? -9.231 0.638 -5.591 1.00 96.38 165 THR A O 1
ATOM 1225 N N . SER A 1 166 ? -7.436 -0.080 -6.760 1.00 96.12 166 SER A N 1
ATOM 1226 C CA . SER A 1 166 ? -6.916 -1.015 -5.756 1.00 96.12 166 SER A CA 1
ATOM 1227 C C . SER A 1 166 ? -5.389 -0.982 -5.647 1.00 96.12 166 SER A C 1
ATOM 1229 O O . SER A 1 166 ? -4.692 -0.967 -6.669 1.00 96.12 166 SER A O 1
ATOM 1231 N N . ILE A 1 167 ? -4.883 -1.056 -4.414 1.00 97.62 167 ILE A N 1
ATOM 1232 C CA . ILE A 1 167 ? -3.458 -1.218 -4.086 1.00 97.62 167 ILE A CA 1
ATOM 1233 C C . ILE A 1 167 ? -3.314 -2.442 -3.175 1.00 97.62 167 ILE A C 1
ATOM 1235 O O . ILE A 1 167 ? -4.003 -2.533 -2.159 1.00 97.62 167 ILE A O 1
ATOM 1239 N N . GLY A 1 168 ? -2.461 -3.401 -3.544 1.00 95.25 168 GLY A N 1
ATOM 1240 C CA . GLY A 1 168 ? -2.323 -4.661 -2.800 1.00 95.25 168 GLY A CA 1
ATOM 1241 C C . GLY A 1 168 ? -1.595 -4.531 -1.456 1.00 95.25 168 GLY A C 1
ATOM 1242 O O . GLY A 1 168 ? -1.923 -5.248 -0.515 1.00 95.25 168 GLY A O 1
ATOM 1243 N N . GLY A 1 169 ? -0.643 -3.605 -1.349 1.00 95.19 169 GLY A N 1
ATOM 1244 C CA . GLY A 1 169 ? 0.125 -3.295 -0.142 1.00 95.19 169 GLY A CA 1
ATOM 1245 C C . GLY A 1 169 ? -0.297 -1.972 0.494 1.00 95.19 169 GLY A C 1
ATOM 1246 O O . GLY A 1 169 ? -1.487 -1.718 0.672 1.00 95.19 169 GLY A O 1
ATOM 1247 N N . TRP A 1 170 ? 0.677 -1.144 0.869 1.00 95.69 170 TRP A N 1
ATOM 1248 C CA . TRP A 1 170 ? 0.485 0.110 1.608 1.00 95.69 170 TRP A CA 1
ATOM 1249 C C . TRP A 1 170 ? 0.772 1.360 0.759 1.00 95.69 170 TRP A C 1
ATOM 1251 O O . TRP A 1 170 ? 1.296 1.283 -0.357 1.00 95.69 170 TRP A O 1
ATOM 1261 N N . VAL A 1 171 ? 0.395 2.524 1.292 1.00 97.25 171 VAL A N 1
ATOM 1262 C CA . VAL A 1 171 ? 0.678 3.841 0.701 1.00 97.25 171 VAL A CA 1
ATOM 1263 C C . VAL A 1 171 ? 1.396 4.710 1.717 1.00 97.25 171 VAL A C 1
ATOM 1265 O O . VAL A 1 171 ? 0.918 4.881 2.836 1.00 97.25 171 VAL A O 1
ATOM 1268 N N . GLU A 1 172 ? 2.511 5.303 1.314 1.00 96.62 172 GLU A N 1
ATOM 1269 C CA . GLU A 1 172 ? 3.408 5.983 2.238 1.00 96.62 172 GLU A CA 1
ATOM 1270 C C . GLU A 1 172 ? 3.909 7.310 1.677 1.00 96.62 172 GLU A C 1
ATOM 1272 O O . GLU A 1 172 ? 4.324 7.395 0.519 1.00 96.62 172 GLU A O 1
ATOM 1277 N N . ALA A 1 173 ? 3.871 8.367 2.487 1.00 97.56 173 ALA A N 1
ATOM 1278 C CA . ALA A 1 173 ? 4.399 9.663 2.097 1.00 97.56 173 ALA A CA 1
ATOM 1279 C C . ALA A 1 173 ? 5.157 10.354 3.235 1.00 97.56 173 ALA A C 1
ATOM 1281 O O . ALA A 1 173 ? 4.645 10.492 4.342 1.00 97.56 173 ALA A O 1
ATOM 1282 N N . CYS A 1 174 ? 6.337 10.899 2.945 1.00 96.88 174 CYS A N 1
ATOM 1283 C CA . CYS A 1 174 ? 7.123 11.639 3.933 1.00 96.88 174 CYS A CA 1
ATOM 1284 C C . CYS A 1 174 ? 7.791 12.891 3.361 1.00 96.88 174 CYS A C 1
ATOM 1286 O O . CYS A 1 174 ? 7.812 13.113 2.148 1.00 96.88 174 CYS A O 1
ATOM 1288 N N . GLN A 1 175 ? 8.334 13.745 4.230 1.00 96.88 175 GLN A N 1
ATOM 1289 C CA . GLN A 1 175 ? 9.176 14.887 3.846 1.00 96.88 175 GLN A CA 1
ATOM 1290 C C . GLN A 1 175 ? 8.522 15.785 2.781 1.00 96.88 175 GLN A C 1
ATOM 1292 O O . GLN A 1 175 ? 9.053 15.973 1.684 1.00 96.88 175 GLN A O 1
ATOM 1297 N N . ASN A 1 176 ? 7.348 16.342 3.096 1.00 96.81 176 ASN A N 1
ATOM 1298 C CA . ASN A 1 176 ? 6.543 17.220 2.230 1.00 96.81 176 ASN A CA 1
ATOM 1299 C C . ASN A 1 176 ? 6.054 16.590 0.905 1.00 96.81 176 ASN A C 1
ATOM 1301 O O . ASN A 1 176 ? 5.553 17.309 0.029 1.00 96.81 176 ASN A O 1
ATOM 1305 N N . ALA A 1 177 ? 6.195 15.274 0.722 1.00 97.75 177 ALA A N 1
ATOM 1306 C CA . ALA A 1 177 ? 5.713 14.590 -0.471 1.00 97.75 177 ALA A CA 1
ATOM 1307 C C . ALA A 1 177 ? 4.183 14.642 -0.598 1.00 97.75 177 ALA A C 1
ATOM 1309 O O . ALA A 1 177 ? 3.450 14.843 0.375 1.00 97.75 177 ALA A O 1
ATOM 1310 N N . LYS A 1 178 ? 3.689 14.487 -1.832 1.00 98.00 178 LYS A N 1
ATOM 1311 C CA . LYS A 1 178 ? 2.253 14.523 -2.137 1.00 98.00 178 LYS A CA 1
ATOM 1312 C C . LYS A 1 178 ? 1.839 13.346 -3.008 1.00 98.00 178 LYS A C 1
ATOM 1314 O O . LYS A 1 178 ? 2.345 13.202 -4.120 1.00 98.00 178 LYS A O 1
ATOM 1319 N N . ILE A 1 179 ? 0.861 12.581 -2.538 1.00 98.25 179 ILE A N 1
ATOM 1320 C CA . ILE A 1 179 ? 0.235 11.482 -3.277 1.00 98.25 179 ILE A CA 1
ATOM 1321 C C . ILE A 1 179 ? -1.251 11.802 -3.473 1.00 98.25 179 ILE A C 1
ATOM 1323 O O . ILE A 1 179 ? -1.945 12.163 -2.522 1.00 98.25 179 ILE A O 1
ATOM 1327 N N . SER A 1 180 ? -1.743 11.683 -4.707 1.00 97.44 180 SER A N 1
ATOM 1328 C CA . SER A 1 180 ? -3.158 11.865 -5.055 1.00 97.44 180 SER A CA 1
ATOM 1329 C C . SER A 1 180 ? -3.740 10.584 -5.650 1.00 97.44 180 SER A C 1
ATOM 1331 O O . SER A 1 180 ? -3.300 10.144 -6.716 1.00 97.44 180 SER A O 1
ATOM 1333 N N . LEU A 1 181 ? -4.726 10.013 -4.956 1.00 96.81 181 LEU A N 1
ATOM 1334 C CA . LEU A 1 181 ? -5.371 8.722 -5.222 1.00 96.81 181 LEU A CA 1
ATOM 1335 C C . LEU A 1 181 ? -6.907 8.851 -5.062 1.00 96.81 181 LEU A C 1
ATOM 1337 O O . LEU A 1 181 ? -7.511 8.217 -4.193 1.00 96.81 181 LEU A O 1
ATOM 1341 N N . PRO A 1 182 ? -7.569 9.699 -5.873 1.00 96.06 182 PRO A N 1
ATOM 1342 C CA . PRO A 1 182 ? -8.966 10.089 -5.654 1.00 96.06 182 PRO A CA 1
ATOM 1343 C C . PRO A 1 182 ? -9.980 8.946 -5.824 1.00 96.06 182 PRO A C 1
ATOM 1345 O O . PRO A 1 182 ? -11.066 9.017 -5.255 1.00 96.06 182 PRO A O 1
ATOM 1348 N N . ASN A 1 183 ? -9.634 7.902 -6.585 1.00 96.19 183 ASN A N 1
ATOM 1349 C CA . ASN A 1 183 ? -10.545 6.813 -6.955 1.00 96.19 183 ASN A CA 1
ATOM 1350 C C . ASN A 1 183 ? -10.221 5.468 -6.283 1.00 96.19 183 ASN A C 1
ATOM 1352 O O . ASN A 1 183 ? -10.880 4.467 -6.571 1.00 96.19 183 ASN A O 1
ATOM 1356 N N . VAL A 1 184 ? -9.248 5.428 -5.365 1.00 97.06 184 VAL A N 1
ATOM 1357 C CA . VAL A 1 184 ? -8.891 4.186 -4.666 1.00 97.06 184 VAL A CA 1
ATOM 1358 C C . VAL A 1 184 ? -10.016 3.774 -3.722 1.00 97.06 184 VAL A C 1
ATOM 1360 O O . VAL A 1 184 ? -10.479 4.559 -2.897 1.00 97.06 184 VAL A O 1
ATOM 1363 N N . THR A 1 185 ? -10.446 2.521 -3.845 1.00 96.44 185 THR A N 1
ATOM 1364 C CA . THR A 1 185 ? -11.505 1.919 -3.021 1.00 96.44 185 THR A CA 1
ATOM 1365 C C . THR A 1 185 ? -10.982 0.924 -1.991 1.00 96.44 185 THR A C 1
ATOM 1367 O O . THR A 1 185 ? -11.648 0.701 -0.979 1.00 96.44 185 THR A O 1
ATOM 1370 N N . SER A 1 186 ? -9.801 0.341 -2.216 1.00 96.19 186 SER A N 1
ATOM 1371 C CA . SER A 1 186 ? -9.210 -0.647 -1.313 1.00 96.19 186 SER A CA 1
ATOM 1372 C C . SER A 1 186 ? -7.684 -0.594 -1.296 1.00 96.19 186 SER A C 1
ATOM 1374 O O . SER A 1 186 ? -7.051 -0.577 -2.356 1.00 96.19 186 SER A O 1
ATOM 1376 N N . ILE A 1 187 ? -7.112 -0.654 -0.095 1.00 96.94 187 ILE A N 1
ATOM 1377 C CA . ILE A 1 187 ? -5.676 -0.751 0.178 1.00 96.94 187 ILE A CA 1
ATOM 1378 C C . ILE A 1 187 ? -5.463 -1.956 1.101 1.00 96.94 187 ILE A C 1
ATOM 1380 O O . ILE A 1 187 ? -6.090 -2.051 2.159 1.00 96.94 187 ILE A O 1
ATOM 1384 N N . GLY A 1 188 ? -4.631 -2.907 0.675 1.00 94.62 188 GLY A N 1
ATOM 1385 C CA . GLY A 1 188 ? -4.413 -4.168 1.394 1.00 94.62 188 GLY A CA 1
ATOM 1386 C C . GLY A 1 188 ? -3.527 -4.059 2.641 1.00 94.62 188 GLY A C 1
ATOM 1387 O O . GLY A 1 188 ? -3.522 -4.992 3.444 1.00 94.62 188 GLY A O 1
ATOM 1388 N N . GLY A 1 189 ? -2.823 -2.936 2.802 1.00 92.88 189 GLY A N 1
ATOM 1389 C CA . GLY A 1 189 ? -2.011 -2.563 3.960 1.00 92.88 189 GLY A CA 1
ATOM 1390 C C . GLY A 1 189 ? -2.463 -1.245 4.597 1.00 92.88 189 GLY A C 1
ATOM 1391 O O . GLY A 1 189 ? -3.646 -0.912 4.587 1.00 92.88 189 GLY A O 1
ATOM 1392 N N . TRP A 1 190 ? -1.513 -0.496 5.160 1.00 93.19 190 TRP A N 1
ATOM 1393 C CA . TRP A 1 190 ? -1.751 0.777 5.847 1.00 93.19 190 TRP A CA 1
ATOM 1394 C C . TRP A 1 190 ? -1.579 1.993 4.926 1.00 93.19 190 TRP A C 1
ATOM 1396 O O . TRP A 1 190 ? -1.162 1.886 3.771 1.00 93.19 190 TRP A O 1
ATOM 1406 N N . VAL A 1 191 ? -1.924 3.168 5.451 1.00 94.44 191 VAL A N 1
ATOM 1407 C CA . VAL A 1 191 ? -1.681 4.461 4.809 1.00 94.44 191 VAL A CA 1
ATOM 1408 C C . VAL A 1 191 ? -1.036 5.377 5.831 1.00 94.44 191 VAL A C 1
ATOM 1410 O O . VAL A 1 191 ? -1.630 5.620 6.880 1.00 94.44 191 VAL A O 1
ATOM 1413 N N . GLU A 1 192 ? 0.144 5.906 5.524 1.00 93.44 192 GLU A N 1
ATOM 1414 C CA . GLU A 1 192 ? 0.876 6.760 6.458 1.00 93.44 192 GLU A CA 1
ATOM 1415 C C . GLU A 1 192 ? 1.452 8.000 5.776 1.00 93.44 192 GLU A C 1
ATOM 1417 O O . GLU A 1 192 ? 2.013 7.938 4.682 1.00 93.44 192 GLU A O 1
ATOM 1422 N N . ALA A 1 193 ? 1.288 9.149 6.432 1.00 94.88 193 ALA A N 1
ATOM 1423 C CA . ALA A 1 193 ? 1.851 10.416 5.999 1.00 94.88 193 ALA A CA 1
ATOM 1424 C C . ALA A 1 193 ? 2.487 11.141 7.189 1.00 94.88 193 ALA A C 1
ATOM 1426 O O . ALA A 1 193 ? 1.792 11.457 8.155 1.00 94.88 193 ALA A O 1
ATOM 1427 N N . TRP A 1 194 ? 3.781 11.453 7.107 1.00 93.19 194 TRP A N 1
ATOM 1428 C CA . TRP A 1 194 ? 4.501 12.196 8.150 1.00 93.19 194 TRP A CA 1
ATOM 1429 C C . TRP A 1 194 ? 5.374 13.314 7.569 1.00 93.19 194 TRP A C 1
ATOM 1431 O O . TRP A 1 194 ? 5.468 13.489 6.353 1.00 93.19 194 TRP A O 1
ATOM 1441 N N . GLU A 1 195 ? 5.968 14.140 8.436 1.00 93.00 195 GLU A N 1
ATOM 1442 C CA . GLU A 1 195 ? 6.840 15.259 8.032 1.00 93.00 195 GLU A CA 1
ATOM 1443 C C . GLU A 1 195 ? 6.190 16.172 6.967 1.00 93.00 195 GLU A C 1
ATOM 1445 O O . GLU A 1 195 ? 6.754 16.440 5.903 1.00 93.00 195 GLU A O 1
ATOM 1450 N N . ASN A 1 196 ? 4.963 16.635 7.246 1.00 94.50 196 ASN A N 1
ATOM 1451 C CA . ASN A 1 196 ? 4.143 17.508 6.386 1.00 94.50 196 ASN A CA 1
ATOM 1452 C C . ASN A 1 196 ? 3.740 16.918 5.021 1.00 94.50 196 ASN A C 1
ATOM 1454 O O . ASN A 1 196 ? 3.240 17.647 4.152 1.00 94.50 196 ASN A O 1
ATOM 1458 N N . ALA A 1 197 ? 3.934 15.617 4.811 1.00 97.62 197 ALA A N 1
ATOM 1459 C CA . ALA A 1 197 ? 3.436 14.941 3.626 1.00 97.62 197 ALA A CA 1
ATOM 1460 C C . ALA A 1 197 ? 1.900 14.914 3.578 1.00 97.62 197 ALA A C 1
ATOM 1462 O O . ALA A 1 197 ? 1.212 15.066 4.589 1.00 97.62 197 ALA A O 1
ATOM 1463 N N . LYS A 1 198 ? 1.349 14.749 2.372 1.00 97.75 198 LYS A N 1
ATOM 1464 C CA . LYS A 1 198 ? -0.100 14.711 2.143 1.00 97.75 198 LYS A CA 1
ATOM 1465 C C . LYS A 1 198 ? -0.476 13.564 1.218 1.00 97.75 198 LYS A C 1
ATOM 1467 O O . LYS A 1 198 ? 0.008 13.501 0.089 1.00 97.75 198 LYS A O 1
ATOM 1472 N N . ILE A 1 199 ? -1.407 12.731 1.667 1.00 97.75 199 ILE A N 1
ATOM 1473 C CA . ILE A 1 199 ? -2.051 11.699 0.852 1.00 97.75 199 ILE A CA 1
ATOM 1474 C C . ILE A 1 199 ? -3.527 12.072 0.714 1.00 97.75 199 ILE A C 1
ATOM 1476 O O . ILE A 1 199 ? -4.210 12.308 1.709 1.00 97.75 199 ILE A O 1
ATOM 1480 N N . SER A 1 200 ? -4.018 12.164 -0.519 1.00 96.69 200 SER A N 1
ATOM 1481 C CA . SER A 1 200 ? -5.437 12.374 -0.813 1.00 96.69 200 SER A CA 1
ATOM 1482 C C . SER A 1 200 ? -6.059 11.058 -1.262 1.00 96.69 200 SER A C 1
ATOM 1484 O O . SER A 1 200 ? -5.660 10.516 -2.291 1.00 96.69 200 SER A O 1
ATOM 1486 N N . LEU A 1 201 ? -7.024 10.564 -0.484 1.00 95.06 201 LEU A N 1
ATOM 1487 C CA . LEU A 1 201 ? -7.781 9.340 -0.747 1.00 95.06 201 LEU A CA 1
ATOM 1488 C C . LEU A 1 201 ? -9.274 9.634 -0.883 1.00 95.06 201 LEU A C 1
ATOM 1490 O O . LEU A 1 201 ? -9.780 10.641 -0.378 1.00 95.06 201 LEU A O 1
ATOM 1494 N N . LYS A 1 202 ? -9.988 8.689 -1.495 1.00 91.81 202 LYS A N 1
ATOM 1495 C CA . LYS A 1 202 ? -11.445 8.600 -1.412 1.00 91.81 202 LYS A CA 1
ATOM 1496 C C . LYS A 1 202 ? -11.882 8.372 0.046 1.00 91.81 202 LYS A C 1
ATOM 1498 O O . LYS A 1 202 ? -11.283 7.564 0.753 1.00 91.81 202 LYS A O 1
ATOM 1503 N N . LYS A 1 203 ? -12.938 9.060 0.502 1.00 87.75 203 LYS A N 1
ATOM 1504 C CA . LYS A 1 203 ? -13.397 9.049 1.912 1.00 87.75 203 LYS A CA 1
ATOM 1505 C C . LYS A 1 203 ? -13.798 7.656 2.426 1.00 87.75 203 LYS A C 1
ATOM 1507 O O . LYS A 1 203 ? -13.652 7.380 3.608 1.00 87.75 203 LYS A O 1
ATOM 1512 N N . ASP A 1 204 ? -14.322 6.809 1.551 1.00 91.38 204 ASP A N 1
ATOM 1513 C CA . ASP A 1 204 ? -14.813 5.452 1.823 1.00 91.38 204 ASP A CA 1
ATOM 1514 C C . ASP A 1 204 ? -13.804 4.355 1.436 1.00 91.38 204 ASP A C 1
ATOM 1516 O O . ASP A 1 204 ? -14.174 3.186 1.318 1.00 91.38 204 ASP A O 1
ATOM 1520 N N . CYS A 1 205 ? -12.532 4.711 1.226 1.00 93.44 205 CYS A N 1
ATOM 1521 C CA . CYS A 1 205 ? -11.477 3.741 0.952 1.00 93.44 205 CYS A CA 1
ATOM 1522 C C . CYS A 1 205 ? -11.329 2.751 2.119 1.00 93.44 205 CY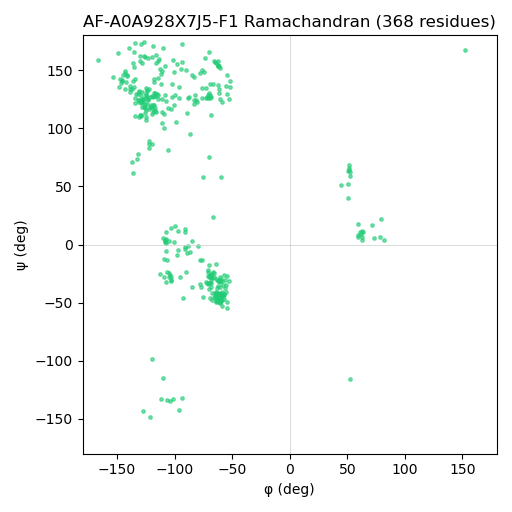S A C 1
ATOM 1524 O O . CYS A 1 205 ? -11.109 3.146 3.264 1.00 93.44 205 CYS A O 1
ATOM 1526 N N . LYS A 1 206 ? -11.410 1.451 1.820 1.00 94.88 206 LYS A N 1
ATOM 1527 C CA . LYS A 1 206 ? -11.180 0.378 2.794 1.00 94.88 206 LYS A CA 1
ATOM 1528 C C . LYS A 1 206 ? -9.680 0.139 2.944 1.00 94.88 206 LYS A C 1
ATOM 1530 O O . LYS A 1 206 ? -9.007 -0.133 1.955 1.00 94.88 206 LYS A O 1
ATOM 1535 N N . ILE A 1 207 ? -9.173 0.218 4.167 1.00 93.44 207 ILE A N 1
ATOM 1536 C CA . ILE A 1 207 ? -7.756 0.027 4.497 1.00 93.44 207 ILE A CA 1
ATOM 1537 C C . ILE A 1 207 ? -7.655 -1.203 5.404 1.00 93.44 207 ILE A C 1
ATOM 1539 O O . ILE A 1 207 ? -8.415 -1.315 6.365 1.00 93.44 207 ILE A O 1
ATOM 1543 N N . ASN A 1 208 ? -6.763 -2.140 5.081 1.00 91.50 208 ASN A N 1
ATOM 1544 C CA . ASN A 1 208 ? -6.499 -3.327 5.895 1.00 91.50 208 ASN A CA 1
ATOM 1545 C C . ASN A 1 208 ? -5.153 -3.183 6.621 1.00 91.50 208 ASN A C 1
ATOM 1547 O O . ASN A 1 208 ? -4.126 -3.713 6.208 1.00 91.50 208 ASN A O 1
ATOM 1551 N N . ASP A 1 209 ? -5.170 -2.468 7.739 1.00 84.56 209 ASP A N 1
ATOM 1552 C CA . ASP A 1 209 ? -3.994 -2.059 8.510 1.00 84.56 209 ASP A CA 1
ATOM 1553 C C . ASP A 1 209 ? -3.577 -3.051 9.612 1.00 84.56 209 ASP A C 1
ATOM 1555 O O . ASP A 1 209 ? -2.725 -2.728 10.436 1.00 84.56 209 ASP A O 1
ATOM 1559 N N . LYS A 1 210 ? -4.102 -4.286 9.609 1.00 81.12 210 LYS A N 1
ATOM 1560 C CA . LYS A 1 210 ? -3.818 -5.311 10.641 1.00 81.12 210 LYS A CA 1
ATOM 1561 C C . LYS A 1 210 ? -2.328 -5.565 10.890 1.00 81.12 210 LYS A C 1
ATOM 1563 O O . LYS A 1 210 ? -1.942 -5.920 11.996 1.00 81.12 210 LYS A O 1
ATOM 1568 N N . ASN A 1 211 ? -1.502 -5.407 9.857 1.00 76.44 211 ASN A N 1
ATOM 1569 C CA . ASN A 1 211 ? -0.054 -5.613 9.924 1.00 76.44 211 ASN A CA 1
ATOM 1570 C C . ASN A 1 211 ? 0.739 -4.298 9.974 1.00 76.44 211 ASN A C 1
ATOM 1572 O O . ASN A 1 211 ? 1.948 -4.320 9.754 1.00 76.44 211 ASN A O 1
ATOM 1576 N N . CYS A 1 212 ? 0.082 -3.165 10.241 1.00 80.75 212 CYS A N 1
ATOM 1577 C CA . CYS A 1 212 ? 0.733 -1.866 10.359 1.00 80.75 212 CYS A CA 1
ATOM 1578 C C . CYS A 1 212 ? 1.802 -1.907 11.468 1.00 80.75 212 CYS A C 1
ATOM 1580 O O . CYS A 1 212 ? 1.464 -2.201 12.621 1.00 80.75 212 CYS A O 1
ATOM 1582 N N . PRO A 1 213 ? 3.077 -1.589 11.171 1.00 78.19 213 PRO A N 1
ATOM 1583 C CA . PRO A 1 213 ? 4.135 -1.558 12.180 1.00 78.19 213 PRO A CA 1
ATOM 1584 C C . PRO A 1 213 ? 3.804 -0.646 13.368 1.00 78.19 213 PRO A C 1
ATOM 1586 O O . PRO A 1 213 ? 4.100 -0.993 14.511 1.00 78.19 213 PRO A O 1
ATOM 1589 N N . ALA A 1 214 ? 3.111 0.473 13.125 1.00 77.94 214 ALA A N 1
ATOM 1590 C CA . ALA A 1 214 ? 2.691 1.396 14.175 1.00 77.94 214 ALA A CA 1
ATOM 1591 C C . ALA A 1 214 ? 1.724 0.758 15.190 1.00 77.94 214 ALA A C 1
ATOM 1593 O O . ALA A 1 214 ? 1.763 1.115 16.366 1.00 77.94 214 ALA A O 1
ATOM 1594 N N . PHE A 1 215 ? 0.891 -0.208 14.775 1.00 75.31 215 PHE A N 1
ATOM 1595 C CA . PHE A 1 215 ? -0.014 -0.915 15.686 1.00 75.31 215 PHE A CA 1
ATOM 1596 C C . PHE A 1 215 ? 0.771 -1.778 16.679 1.00 75.31 215 PHE A C 1
ATOM 1598 O O . PHE A 1 215 ? 0.577 -1.654 17.886 1.00 75.31 215 PHE A O 1
ATOM 1605 N N . LYS A 1 216 ? 1.739 -2.558 16.180 1.00 76.75 216 LYS A N 1
ATOM 1606 C CA . LYS A 1 216 ? 2.627 -3.371 17.025 1.00 76.75 216 LYS A CA 1
ATOM 1607 C C . LYS A 1 216 ? 3.434 -2.501 17.984 1.00 76.75 216 LYS A C 1
ATOM 1609 O O . LYS A 1 216 ? 3.479 -2.777 19.178 1.00 76.75 216 LYS A O 1
ATOM 1614 N N . THR A 1 217 ? 4.033 -1.418 17.485 1.00 81.94 217 THR A N 1
ATOM 1615 C CA . THR A 1 217 ? 4.777 -0.470 18.329 1.00 81.94 217 THR A CA 1
ATOM 1616 C C . THR A 1 217 ? 3.885 0.120 19.418 1.00 81.94 217 THR A C 1
ATOM 1618 O O . THR A 1 217 ? 4.303 0.205 20.570 1.00 81.94 217 THR A O 1
ATOM 1621 N N . ARG A 1 218 ? 2.639 0.485 19.088 1.00 81.81 218 ARG A N 1
ATOM 1622 C CA . ARG A 1 218 ? 1.673 0.991 20.068 1.00 81.81 218 ARG A CA 1
ATOM 1623 C C . ARG A 1 218 ? 1.385 -0.035 21.163 1.00 81.81 218 ARG A C 1
ATOM 1625 O O . ARG A 1 218 ? 1.396 0.349 22.328 1.00 81.81 218 ARG A O 1
ATOM 1632 N N . GLU A 1 219 ? 1.148 -1.300 20.822 1.00 80.88 219 GLU A N 1
ATOM 1633 C CA . GLU A 1 219 ? 0.918 -2.364 21.811 1.00 80.88 219 GLU A CA 1
ATOM 1634 C C . GLU A 1 219 ? 2.118 -2.534 22.750 1.00 80.88 219 GLU A C 1
ATOM 1636 O O . GLU A 1 219 ? 1.950 -2.471 23.969 1.00 80.88 219 GLU A O 1
ATOM 1641 N N . PHE A 1 220 ? 3.335 -2.619 22.202 1.00 83.44 220 PHE A N 1
ATOM 1642 C CA . PHE A 1 220 ? 4.560 -2.688 23.005 1.00 83.44 220 PHE A CA 1
ATOM 1643 C C . PHE A 1 220 ? 4.724 -1.476 23.929 1.00 83.44 220 PHE A C 1
ATOM 1645 O O . PHE A 1 220 ? 5.023 -1.632 25.113 1.00 83.44 220 PHE A O 1
ATOM 1652 N N . CYS A 1 221 ? 4.499 -0.261 23.420 1.00 85.88 221 CYS A N 1
ATOM 1653 C CA . CYS A 1 221 ? 4.573 0.951 24.232 1.00 85.88 221 CYS A CA 1
ATOM 1654 C C . CYS A 1 221 ? 3.515 0.973 25.341 1.00 85.88 221 CYS A C 1
ATOM 1656 O O . CYS A 1 221 ? 3.806 1.445 26.437 1.00 85.88 221 CYS A O 1
ATOM 1658 N N . LEU A 1 222 ? 2.300 0.474 25.087 1.00 86.12 222 LEU A N 1
ATOM 1659 C CA . LEU A 1 222 ? 1.246 0.394 26.100 1.00 86.12 222 LEU A CA 1
ATOM 1660 C C . LEU A 1 222 ? 1.620 -0.576 27.224 1.00 86.12 222 LEU A C 1
ATOM 1662 O O . LEU A 1 222 ? 1.488 -0.204 28.389 1.00 86.12 222 LEU A O 1
ATOM 1666 N N . ILE A 1 223 ? 2.138 -1.763 26.890 1.00 86.62 223 ILE A N 1
ATOM 1667 C CA . ILE A 1 223 ? 2.608 -2.752 27.873 1.00 86.62 223 ILE A CA 1
ATOM 1668 C C . ILE A 1 223 ? 3.746 -2.160 28.708 1.00 86.62 223 ILE A C 1
ATOM 1670 O O . ILE A 1 223 ? 3.676 -2.132 29.937 1.00 86.62 223 ILE A O 1
ATOM 1674 N N . PHE A 1 224 ? 4.755 -1.586 28.049 1.00 88.00 224 PHE A N 1
ATOM 1675 C CA . PHE A 1 224 ? 5.909 -1.011 28.734 1.00 88.00 224 PHE A CA 1
ATOM 1676 C C . PHE A 1 224 ? 5.533 0.176 29.633 1.00 88.00 224 PHE A C 1
ATOM 1678 O O . PHE A 1 224 ? 6.011 0.282 30.766 1.00 88.00 224 PHE A O 1
ATOM 1685 N N . ASN A 1 225 ? 4.642 1.057 29.166 1.00 88.12 225 ASN A N 1
ATOM 1686 C CA . ASN A 1 225 ? 4.125 2.161 29.973 1.00 88.12 225 ASN A CA 1
ATOM 1687 C C . ASN A 1 225 ? 3.348 1.638 31.181 1.00 88.12 225 ASN A C 1
ATOM 1689 O O . ASN A 1 225 ? 3.582 2.104 32.297 1.00 88.12 225 ASN A O 1
ATOM 1693 N N . PHE A 1 226 ? 2.453 0.669 30.977 1.00 89.44 226 PHE A N 1
ATOM 1694 C CA . PHE A 1 226 ? 1.679 0.052 32.050 1.00 89.44 226 PHE A CA 1
ATOM 1695 C C . PHE A 1 226 ? 2.594 -0.502 33.151 1.00 89.44 226 PHE A C 1
ATOM 1697 O O . PHE A 1 226 ? 2.418 -0.155 34.322 1.00 89.44 226 PHE A O 1
ATOM 1704 N N . GLU A 1 227 ? 3.617 -1.280 32.789 1.00 89.44 227 GLU A N 1
ATOM 1705 C CA . GLU A 1 227 ? 4.583 -1.817 33.750 1.00 89.44 227 GLU A CA 1
ATOM 1706 C C . GLU A 1 227 ? 5.361 -0.723 34.489 1.00 89.44 227 GLU A C 1
ATOM 1708 O O . GLU A 1 227 ? 5.550 -0.802 35.707 1.00 89.44 227 GLU A O 1
ATOM 1713 N N . CYS A 1 228 ? 5.817 0.304 33.766 1.00 92.69 228 CYS A N 1
ATOM 1714 C CA . CYS A 1 228 ? 6.541 1.434 34.343 1.00 92.69 228 CYS A CA 1
ATOM 1715 C C . CYS A 1 228 ? 5.686 2.183 35.373 1.00 92.69 228 CYS A C 1
ATOM 1717 O O . CYS A 1 228 ? 6.136 2.413 36.497 1.00 92.69 228 CYS A O 1
ATOM 1719 N N . PHE A 1 229 ? 4.441 2.525 35.028 1.00 94.81 229 PHE A N 1
ATOM 1720 C CA . PHE A 1 229 ? 3.525 3.191 35.955 1.00 94.81 229 PHE A CA 1
ATOM 1721 C C . PHE A 1 229 ? 3.226 2.315 37.170 1.00 94.81 229 PHE A C 1
ATOM 1723 O O . PHE A 1 229 ? 3.274 2.813 38.298 1.00 94.81 229 PHE A O 1
ATOM 1730 N N . LEU A 1 230 ? 3.007 1.013 36.963 1.00 92.75 230 LEU A N 1
ATOM 1731 C CA . LEU A 1 230 ? 2.726 0.074 38.045 1.00 92.75 230 LEU A CA 1
ATOM 1732 C C . LEU A 1 230 ? 3.881 -0.002 39.053 1.00 92.75 230 LEU A C 1
ATOM 1734 O O . LEU A 1 230 ? 3.636 0.055 40.260 1.00 92.75 230 LEU A O 1
ATOM 1738 N N . LYS A 1 231 ? 5.134 -0.036 38.577 1.00 94.06 231 LYS A N 1
ATOM 1739 C CA . LYS A 1 231 ? 6.344 0.013 39.423 1.00 94.06 231 LYS A CA 1
ATOM 1740 C C . LYS A 1 231 ? 6.451 1.310 40.232 1.00 94.06 231 LYS A C 1
ATOM 1742 O O . LYS A 1 231 ? 6.966 1.292 41.345 1.00 94.06 231 LYS A O 1
ATOM 1747 N N . LEU A 1 232 ? 5.935 2.417 39.702 1.00 95.88 232 LEU A N 1
ATOM 1748 C CA . LEU A 1 232 ? 5.921 3.724 40.366 1.00 95.88 232 LEU A CA 1
ATOM 1749 C C . LEU A 1 232 ? 4.721 3.924 41.313 1.00 95.88 232 LEU A C 1
ATOM 1751 O O . LEU A 1 232 ? 4.565 5.004 41.881 1.00 95.88 232 LEU A O 1
ATOM 1755 N N . GLY A 1 233 ? 3.864 2.914 41.498 1.00 96.00 233 GLY A N 1
ATOM 1756 C CA . GLY A 1 233 ? 2.666 3.020 42.338 1.00 96.00 233 GLY A CA 1
ATOM 1757 C C . GLY A 1 233 ? 1.490 3.728 41.655 1.00 96.00 233 GLY A C 1
ATOM 1758 O O . GLY A 1 233 ? 0.583 4.227 42.329 1.00 96.00 233 GLY A O 1
ATOM 1759 N N . PHE A 1 234 ? 1.484 3.767 40.324 1.00 96.56 234 PHE A N 1
ATOM 1760 C CA . PHE A 1 234 ? 0.407 4.305 39.498 1.00 96.56 234 PHE A CA 1
ATOM 1761 C C . PHE A 1 234 ? -0.224 3.210 38.637 1.00 96.56 234 PHE A C 1
ATOM 1763 O O . PHE A 1 234 ? 0.384 2.195 38.327 1.00 96.56 234 PHE A O 1
ATOM 1770 N N . LEU A 1 235 ? -1.469 3.415 38.235 1.00 93.94 235 LEU A N 1
ATOM 1771 C CA . LEU A 1 235 ? -2.172 2.590 37.268 1.00 93.94 235 LEU A CA 1
ATOM 1772 C C . LEU A 1 235 ? -2.486 3.471 36.059 1.00 93.94 235 LEU A C 1
ATOM 1774 O O . LEU A 1 235 ? -3.204 4.460 36.207 1.00 93.94 235 LEU A O 1
ATOM 1778 N N . PHE A 1 236 ? -1.938 3.123 34.895 1.00 91.94 236 PHE A N 1
ATOM 1779 C CA . PHE A 1 236 ? -2.288 3.741 33.618 1.00 91.94 236 PHE A CA 1
ATOM 1780 C C . PHE A 1 236 ? -3.035 2.715 32.767 1.00 91.94 236 PHE A C 1
ATOM 1782 O O . PHE A 1 236 ? -2.438 1.754 32.289 1.00 91.94 236 PHE A O 1
ATOM 1789 N N . ALA A 1 237 ? -4.352 2.878 32.669 1.00 87.06 237 ALA A N 1
ATOM 1790 C CA . ALA A 1 237 ? -5.268 1.915 32.062 1.00 87.06 237 ALA A CA 1
ATOM 1791 C C . ALA A 1 237 ? -6.418 2.654 31.375 1.00 87.06 237 ALA A C 1
ATOM 1793 O O . ALA A 1 237 ? -6.919 3.620 31.942 1.00 87.06 237 ALA A O 1
ATOM 1794 N N . ASP A 1 238 ? -6.840 2.212 30.185 1.00 84.44 238 ASP A N 1
ATOM 1795 C CA . ASP A 1 238 ? -7.898 2.867 29.393 1.00 84.44 238 ASP A CA 1
ATOM 1796 C C . ASP 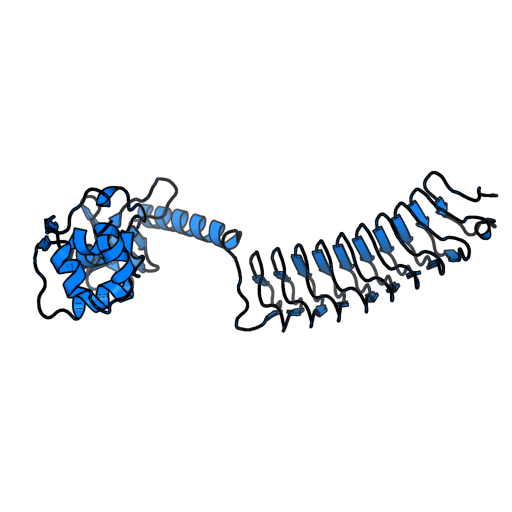A 1 238 ? -7.672 4.391 29.218 1.00 84.44 238 ASP A C 1
ATOM 1798 O O . ASP A 1 238 ? -8.604 5.184 29.336 1.00 84.44 238 ASP A O 1
ATOM 1802 N N . ASP A 1 239 ? -6.416 4.811 29.003 1.00 85.38 239 ASP A N 1
ATOM 1803 C CA . ASP A 1 239 ? -5.975 6.220 28.951 1.00 85.38 239 ASP A CA 1
ATOM 1804 C C . ASP A 1 239 ? -6.236 7.034 30.244 1.00 85.38 239 ASP A C 1
ATOM 1806 O O . ASP A 1 239 ? -6.183 8.266 30.257 1.00 85.38 239 ASP A O 1
ATOM 1810 N N . ILE A 1 240 ? -6.478 6.356 31.371 1.00 89.44 240 ILE A N 1
ATOM 1811 C CA . ILE A 1 240 ? -6.686 6.950 32.695 1.00 89.44 240 ILE A CA 1
ATOM 1812 C C . ILE A 1 240 ? -5.439 6.730 33.551 1.00 89.44 240 ILE A C 1
ATOM 1814 O O . ILE A 1 240 ? -5.104 5.601 33.908 1.00 89.44 240 ILE A O 1
ATOM 1818 N N . LEU A 1 241 ? -4.791 7.826 33.956 1.00 94.62 241 LEU A N 1
ATOM 1819 C CA . LEU A 1 241 ? -3.731 7.807 34.964 1.00 94.62 241 LEU A CA 1
ATOM 1820 C C . LEU A 1 241 ? -4.324 7.931 36.371 1.00 94.62 241 LEU A C 1
ATOM 1822 O O . LEU A 1 241 ? -5.058 8.877 36.666 1.00 94.62 241 LEU A O 1
ATOM 1826 N N . ALA A 1 242 ? -3.973 7.008 37.263 1.00 96.12 242 ALA A N 1
ATOM 1827 C CA . ALA A 1 242 ? -4.433 7.022 38.645 1.00 96.12 242 ALA A CA 1
ATOM 1828 C C . ALA A 1 242 ? -3.344 6.588 39.633 1.00 96.12 242 ALA A C 1
ATOM 1830 O O . ALA A 1 242 ? -2.552 5.696 39.350 1.00 96.12 242 ALA A O 1
ATOM 1831 N N . LYS A 1 243 ? -3.317 7.183 40.828 1.00 97.25 243 LYS A N 1
ATOM 1832 C CA . LYS A 1 243 ? -2.465 6.728 41.934 1.00 97.25 243 LYS A CA 1
ATOM 1833 C C . LYS A 1 243 ? -3.071 5.482 42.571 1.00 97.25 243 LYS A C 1
ATOM 1835 O O . LYS A 1 243 ? -4.268 5.472 42.866 1.00 97.25 243 LYS A O 1
ATOM 1840 N N . ILE A 1 244 ? -2.260 4.462 42.834 1.00 97.19 244 ILE A N 1
ATOM 1841 C CA . ILE A 1 244 ? -2.693 3.270 43.567 1.00 97.19 244 ILE A CA 1
ATOM 1842 C C . ILE A 1 244 ? -2.675 3.590 45.063 1.00 97.19 244 ILE A C 1
ATOM 1844 O O . ILE A 1 244 ? -1.653 3.984 45.618 1.00 97.19 244 ILE A O 1
ATOM 1848 N N . ILE A 1 245 ? -3.827 3.432 45.715 1.00 96.94 245 ILE A N 1
ATOM 1849 C CA . ILE A 1 245 ? -3.973 3.587 47.169 1.00 96.94 245 ILE A CA 1
ATOM 1850 C C . ILE A 1 245 ? -3.805 2.231 47.850 1.00 96.94 245 ILE A C 1
ATOM 1852 O O . ILE A 1 245 ? -3.117 2.117 48.856 1.00 96.94 245 ILE A O 1
ATOM 1856 N N . GLU A 1 246 ? -4.460 1.204 47.312 1.00 96.00 246 GLU A N 1
ATOM 1857 C CA . GLU A 1 246 ? -4.451 -0.144 47.876 1.00 96.00 246 GLU A CA 1
ATOM 1858 C C . GLU A 1 246 ? -4.693 -1.168 46.762 1.00 96.00 246 GLU A C 1
ATOM 1860 O O . GLU A 1 246 ? -5.482 -0.921 45.847 1.00 96.00 246 GLU A O 1
ATOM 1865 N N . LYS A 1 247 ? -4.052 -2.336 46.852 1.00 94.44 247 LYS A N 1
ATOM 1866 C CA . LYS A 1 247 ? -4.302 -3.482 45.968 1.00 94.44 247 LYS A CA 1
ATOM 1867 C C . LYS A 1 247 ? -4.761 -4.677 46.801 1.00 94.44 247 LYS A C 1
ATOM 1869 O O . LYS A 1 247 ? -4.073 -5.086 47.731 1.00 94.44 247 LYS A O 1
ATOM 1874 N N . LYS A 1 248 ? -5.896 -5.277 46.431 1.00 93.12 248 LYS A N 1
ATOM 1875 C CA . LYS A 1 248 ? -6.366 -6.568 46.961 1.00 93.12 248 LYS A CA 1
ATOM 1876 C C . LYS A 1 248 ? -6.624 -7.519 45.805 1.00 93.12 248 LYS A C 1
ATOM 1878 O O . LYS A 1 248 ? -7.598 -7.352 45.073 1.00 93.12 248 LYS A O 1
ATOM 1883 N N . ARG A 1 249 ? -5.772 -8.540 45.662 1.00 89.62 249 ARG A N 1
ATOM 1884 C CA . ARG A 1 249 ? -5.799 -9.476 44.523 1.00 89.62 249 ARG A CA 1
ATOM 1885 C C . ARG A 1 249 ? -5.785 -8.697 43.197 1.00 89.62 249 ARG A C 1
ATOM 1887 O O . ARG A 1 249 ? -4.831 -7.971 42.940 1.00 89.62 249 ARG A O 1
ATOM 1894 N N . ASN A 1 250 ? -6.849 -8.804 42.407 1.00 88.75 250 ASN A N 1
ATOM 1895 C CA . ASN A 1 250 ? -7.013 -8.159 41.109 1.00 88.75 250 ASN A CA 1
ATOM 1896 C C . ASN A 1 250 ? -7.821 -6.844 41.161 1.00 88.75 250 ASN A C 1
ATOM 1898 O O . ASN A 1 250 ? -8.235 -6.332 40.123 1.00 88.75 250 ASN A O 1
ATOM 1902 N N . VAL A 1 251 ? -8.075 -6.311 42.361 1.00 93.50 251 VAL A N 1
ATOM 1903 C CA . VAL A 1 251 ? -8.809 -5.059 42.577 1.00 93.50 251 VAL A CA 1
ATOM 1904 C C . VAL A 1 251 ? -7.858 -3.988 43.099 1.00 93.50 251 VAL A C 1
ATOM 1906 O O . VAL A 1 251 ? -7.216 -4.163 44.137 1.00 93.50 251 VAL A O 1
ATOM 1909 N N . TYR A 1 252 ? -7.821 -2.856 42.409 1.00 95.50 252 TYR A N 1
ATOM 1910 C CA . TYR A 1 252 ? -7.056 -1.673 42.775 1.00 95.50 252 TYR A CA 1
ATOM 1911 C C . TYR A 1 252 ? -8.012 -0.593 43.275 1.00 95.50 252 TYR A C 1
ATOM 1913 O O . TYR A 1 252 ? -8.925 -0.187 42.557 1.00 95.50 252 TYR A O 1
ATOM 1921 N N . LYS A 1 253 ? -7.796 -0.100 44.495 1.00 97.06 253 LYS A N 1
ATOM 1922 C CA . LYS A 1 253 ? -8.364 1.170 44.950 1.00 97.06 253 LYS A CA 1
ATOM 1923 C C . LYS A 1 253 ? -7.446 2.278 44.453 1.00 97.06 253 LYS A C 1
ATOM 1925 O O . LYS A 1 253 ? -6.260 2.292 44.783 1.00 97.06 253 LYS A O 1
ATOM 1930 N N . ILE A 1 254 ? -7.989 3.185 43.655 1.00 96.88 254 ILE A N 1
ATOM 1931 C CA . ILE A 1 254 ? -7.224 4.192 42.922 1.00 96.88 254 ILE A CA 1
ATOM 1932 C C . ILE A 1 25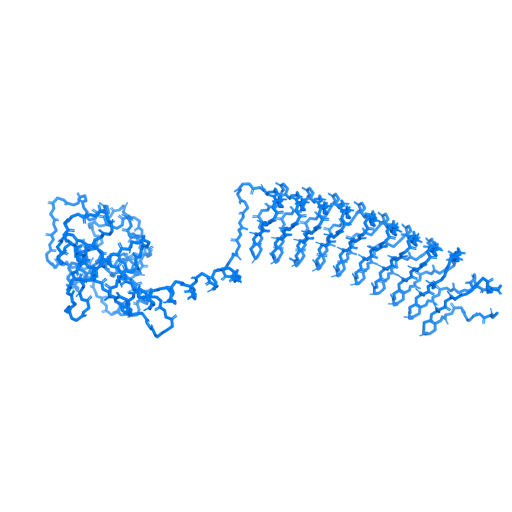4 ? -7.771 5.600 43.158 1.00 96.88 254 ILE A C 1
ATOM 1934 O O . ILE A 1 254 ? -8.947 5.775 43.470 1.00 96.88 254 ILE A O 1
ATOM 1938 N N . GLN A 1 255 ? -6.933 6.612 42.969 1.00 96.88 255 GLN A N 1
ATOM 1939 C CA . GLN A 1 255 ? -7.352 8.009 42.844 1.00 96.88 255 GLN A CA 1
ATOM 1940 C C . GLN A 1 255 ? -6.938 8.515 41.468 1.00 96.88 255 GLN A C 1
ATOM 1942 O O . GLN A 1 255 ? -5.749 8.582 41.160 1.00 96.88 255 GLN A O 1
ATOM 1947 N N . ILE A 1 256 ? -7.924 8.820 40.626 1.00 95.56 256 ILE A N 1
ATOM 1948 C CA . ILE A 1 256 ? -7.694 9.295 39.258 1.00 95.56 256 ILE A CA 1
ATOM 1949 C C . ILE A 1 256 ? -7.035 10.676 39.313 1.00 95.56 256 ILE A C 1
ATOM 1951 O O . ILE A 1 256 ? -7.430 11.522 40.118 1.00 95.56 256 ILE A O 1
ATOM 1955 N N . ALA A 1 257 ? -6.038 10.913 38.460 1.00 94.00 257 ALA A N 1
ATOM 1956 C CA . ALA A 1 257 ? -5.373 12.206 38.364 1.00 94.00 257 ALA A CA 1
ATOM 1957 C C . ALA A 1 257 ? -6.401 13.331 38.124 1.00 94.00 257 ALA A C 1
ATOM 1959 O O . ALA A 1 257 ? -7.269 13.233 37.258 1.00 94.00 257 ALA A O 1
ATOM 1960 N N . GLY A 1 258 ? -6.334 14.392 38.933 1.00 93.25 258 GLY A N 1
ATOM 1961 C CA . GLY A 1 258 ? -7.295 15.500 38.887 1.00 93.25 258 GLY A CA 1
ATOM 1962 C C . GLY A 1 258 ? -8.648 15.226 39.563 1.00 93.25 258 GLY A C 1
ATOM 1963 O O . GLY A 1 258 ? -9.546 16.062 39.468 1.00 93.25 258 GLY A O 1
ATOM 1964 N N . LYS A 1 259 ? -8.825 14.091 40.254 1.00 92.50 259 LYS A N 1
ATOM 1965 C CA . LYS A 1 259 ? -10.017 13.787 41.065 1.00 92.50 259 LYS A CA 1
ATOM 1966 C C . LYS A 1 259 ? -9.662 13.691 42.548 1.00 92.50 259 LYS A C 1
ATOM 1968 O O . LYS A 1 259 ? -8.612 13.176 42.919 1.00 92.50 259 LYS A O 1
ATOM 1973 N N . THR A 1 260 ? -10.567 14.163 43.401 1.00 92.06 260 THR A N 1
ATOM 1974 C CA . THR A 1 260 ? -10.448 14.053 44.863 1.00 92.06 260 THR A CA 1
ATOM 1975 C C . THR A 1 260 ? -10.968 12.710 45.373 1.00 92.06 260 THR A C 1
ATOM 1977 O O . THR A 1 260 ? -10.378 12.127 46.280 1.00 92.06 260 THR A O 1
ATOM 1980 N N . GLU A 1 261 ? -12.033 12.187 44.764 1.00 93.12 261 GLU A N 1
ATOM 1981 C CA . GLU A 1 261 ? -12.661 10.921 45.144 1.00 93.12 261 GLU A CA 1
ATOM 1982 C C . GLU A 1 261 ? -11.850 9.692 44.707 1.00 93.12 261 GLU A C 1
ATOM 1984 O O . GLU A 1 261 ? -11.196 9.675 43.660 1.00 93.12 261 GLU A O 1
ATOM 1989 N N . THR A 1 262 ? -11.935 8.624 45.503 1.00 95.50 262 THR A N 1
ATOM 1990 C CA . THR A 1 262 ? -11.348 7.323 45.159 1.00 95.50 262 THR A CA 1
ATOM 1991 C C . THR A 1 262 ? -12.292 6.506 44.284 1.00 95.50 262 THR A C 1
ATOM 1993 O O . THR A 1 262 ? -13.503 6.536 44.479 1.00 95.50 262 THR A O 1
ATOM 1996 N N . SER A 1 263 ? -11.736 5.722 43.370 1.00 95.12 263 SER A N 1
ATOM 1997 C CA . SER A 1 263 ? -12.442 4.775 42.502 1.00 95.12 263 SER A CA 1
ATOM 1998 C C . SER A 1 263 ? -11.824 3.380 42.620 1.00 95.12 263 SER A C 1
ATOM 2000 O O . SER A 1 263 ? -10.799 3.190 43.278 1.00 95.12 263 SER A O 1
ATOM 2002 N N . TYR A 1 264 ? -12.437 2.394 41.974 1.00 95.25 264 TYR A N 1
ATOM 2003 C CA . TYR A 1 264 ? -11.927 1.030 41.887 1.00 95.25 264 TYR A CA 1
ATOM 2004 C C . TYR A 1 264 ? -11.648 0.661 40.434 1.00 95.25 264 TYR A C 1
ATOM 2006 O O . TYR A 1 264 ? -12.437 0.988 39.547 1.00 95.25 264 TYR A O 1
ATOM 2014 N N . CYS A 1 265 ? -10.541 -0.042 40.208 1.00 93.31 265 CYS A N 1
ATOM 2015 C CA . CYS A 1 265 ? -10.219 -0.676 38.938 1.00 93.31 265 CYS A CA 1
ATOM 2016 C C . CYS A 1 265 ? -10.034 -2.183 39.145 1.00 93.31 265 CYS A C 1
ATOM 2018 O O . CYS A 1 265 ? -9.273 -2.596 40.022 1.00 93.31 265 CYS A O 1
ATOM 2020 N N . LEU A 1 266 ? -10.741 -3.005 38.368 1.00 92.00 266 LEU A N 1
ATOM 2021 C CA . LEU A 1 266 ? -10.462 -4.436 38.270 1.00 92.00 266 LEU A CA 1
ATOM 2022 C C . LEU A 1 266 ? -9.581 -4.692 37.058 1.00 92.00 266 LEU A C 1
ATOM 2024 O O . LEU A 1 266 ? -9.869 -4.193 35.971 1.00 92.00 266 LEU A O 1
ATOM 2028 N N . MET A 1 267 ? -8.568 -5.524 37.267 1.00 89.12 267 MET A N 1
ATOM 2029 C CA . MET A 1 267 ? -7.635 -5.983 36.248 1.00 89.12 267 MET A CA 1
ATOM 2030 C C . MET A 1 267 ? -7.849 -7.476 35.990 1.00 89.12 267 MET A C 1
ATOM 2032 O O . MET A 1 267 ? -8.047 -8.247 36.934 1.00 89.12 267 MET A O 1
ATOM 2036 N N . VAL A 1 268 ? -7.814 -7.883 34.726 1.00 86.88 268 VAL A N 1
ATOM 2037 C CA . VAL A 1 268 ? -7.814 -9.289 34.311 1.00 86.88 268 VAL A CA 1
ATOM 2038 C C . VAL A 1 268 ? -6.676 -9.505 33.332 1.00 86.88 268 VAL A C 1
ATOM 2040 O O . VAL A 1 268 ? -6.591 -8.817 32.323 1.00 86.88 268 VAL A O 1
ATOM 2043 N N . GLU A 1 269 ? -5.785 -10.424 33.676 1.00 83.56 269 GLU A N 1
ATOM 2044 C CA . GLU A 1 269 ? -4.642 -10.807 32.850 1.00 83.56 269 GLU A CA 1
ATOM 2045 C C . GLU A 1 269 ? -5.131 -11.638 31.654 1.00 83.56 269 GLU A C 1
ATOM 2047 O O . GLU A 1 269 ? -5.976 -12.520 31.824 1.00 83.56 269 GLU A O 1
ATOM 2052 N N . ASN A 1 270 ? -4.621 -11.330 30.458 1.00 75.19 270 ASN A N 1
ATOM 2053 C CA . ASN A 1 270 ? -4.993 -12.002 29.206 1.00 75.19 270 ASN A CA 1
ATOM 2054 C C . ASN A 1 270 ? -3.893 -12.951 28.685 1.00 75.19 270 ASN A C 1
ATOM 2056 O O . ASN A 1 270 ? -4.161 -13.796 27.838 1.00 75.19 270 ASN A O 1
ATOM 2060 N N . GLY A 1 271 ? -2.682 -12.857 29.238 1.00 72.81 271 GLY A N 1
ATOM 2061 C CA . GLY A 1 271 ? -1.486 -13.607 28.855 1.00 72.81 271 GLY A CA 1
ATOM 2062 C C . GLY A 1 271 ? -0.238 -12.789 29.189 1.00 72.81 271 GLY A C 1
ATOM 2063 O O . GLY A 1 271 ? -0.358 -11.599 29.481 1.00 72.81 271 GLY A O 1
ATOM 2064 N N . ASP A 1 272 ? 0.942 -13.410 29.152 1.00 69.38 272 ASP A N 1
ATOM 2065 C CA . ASP A 1 272 ? 2.202 -12.738 29.515 1.00 69.38 272 ASP A CA 1
ATOM 2066 C C . ASP A 1 272 ? 2.575 -11.605 28.536 1.00 69.38 272 ASP A C 1
ATOM 2068 O O . ASP A 1 272 ? 3.182 -10.617 28.941 1.00 69.38 272 ASP A O 1
ATOM 2072 N N . ASP A 1 273 ? 2.140 -11.708 27.275 1.00 72.06 273 ASP A N 1
ATOM 2073 C CA . ASP A 1 273 ? 2.445 -10.753 26.198 1.00 72.06 273 ASP A CA 1
ATOM 2074 C C . ASP A 1 273 ? 1.242 -9.871 25.795 1.00 72.06 273 ASP A C 1
ATOM 2076 O O . ASP A 1 273 ? 1.282 -9.183 24.774 1.00 72.06 273 ASP A O 1
ATOM 2080 N N . GLU A 1 274 ? 0.153 -9.880 26.573 1.00 75.81 274 GLU A N 1
ATOM 2081 C CA . GLU A 1 274 ? -1.058 -9.106 26.278 1.00 75.81 274 GLU A CA 1
ATOM 2082 C C . GLU A 1 274 ? -1.364 -8.074 27.367 1.00 75.81 274 GLU A C 1
ATOM 2084 O O . GLU A 1 274 ? -1.239 -8.328 28.567 1.00 75.81 274 GLU A O 1
ATOM 2089 N N . LEU A 1 275 ? -1.843 -6.896 26.952 1.00 80.00 275 LEU A N 1
ATOM 2090 C CA . LEU A 1 275 ? -2.289 -5.880 27.899 1.00 80.00 275 LEU A CA 1
ATOM 2091 C C . LEU A 1 275 ? -3.468 -6.430 28.731 1.00 80.00 275 LEU A C 1
ATOM 2093 O O . LEU A 1 275 ? -4.419 -6.974 28.154 1.00 80.00 275 LEU A O 1
ATOM 2097 N N . PRO A 1 276 ? -3.474 -6.261 30.067 1.00 85.62 276 PRO A N 1
ATOM 2098 C CA . PRO A 1 276 ? -4.610 -6.681 30.872 1.00 85.62 276 PRO A CA 1
ATOM 2099 C C . PRO A 1 276 ? -5.896 -5.951 30.469 1.00 85.62 276 PRO A C 1
ATOM 2101 O O . PRO A 1 276 ? -5.886 -4.801 30.031 1.00 85.62 276 PRO A O 1
ATOM 2104 N N . THR A 1 277 ? -7.040 -6.596 30.673 1.00 87.50 277 THR A N 1
ATOM 2105 C CA . THR A 1 277 ? -8.339 -5.934 30.562 1.00 87.50 277 THR A CA 1
ATOM 2106 C C . THR A 1 277 ? -8.657 -5.195 31.856 1.00 87.50 277 THR A C 1
ATOM 2108 O O . THR A 1 277 ? -8.643 -5.779 32.943 1.00 87.50 277 THR A O 1
ATOM 2111 N N . PHE A 1 278 ? -9.008 -3.915 31.731 1.00 88.81 278 PHE A N 1
ATOM 2112 C CA . PHE A 1 278 ? -9.340 -3.048 32.858 1.00 88.81 278 PHE A CA 1
ATOM 2113 C C . PHE A 1 278 ? -10.816 -2.660 32.870 1.00 88.81 278 PHE A C 1
ATOM 2115 O O . PHE A 1 278 ? -11.466 -2.488 31.835 1.00 88.81 278 PHE A O 1
ATOM 2122 N N . SER A 1 279 ? -11.367 -2.498 34.068 1.00 90.75 279 SER A N 1
ATOM 2123 C CA . SER A 1 279 ? -12.723 -1.986 34.262 1.00 90.75 279 SER A CA 1
ATOM 2124 C C . SER A 1 279 ? -12.785 -1.093 35.489 1.00 90.75 279 SER A C 1
ATOM 2126 O O . SER A 1 279 ? -12.280 -1.442 36.554 1.00 90.75 279 SER A O 1
ATOM 2128 N N . HIS A 1 280 ? -13.426 0.059 35.336 1.00 89.69 280 HIS A N 1
ATOM 2129 C CA . HIS A 1 280 ? -13.457 1.109 36.347 1.00 89.69 280 HIS A CA 1
ATOM 2130 C C . HIS A 1 280 ? -14.869 1.281 36.920 1.00 89.69 280 HIS A C 1
ATOM 2132 O O . HIS A 1 280 ? -15.862 1.052 36.226 1.00 89.69 280 HIS A O 1
ATOM 2138 N N . GLY A 1 281 ? -14.963 1.719 38.174 1.00 88.62 281 GLY A N 1
ATOM 2139 C CA . GLY A 1 281 ? -16.227 2.061 38.831 1.00 88.62 281 GLY A CA 1
ATOM 2140 C C . GLY A 1 281 ? -16.013 2.832 40.131 1.00 88.62 281 GLY A C 1
ATOM 2141 O O . GLY A 1 281 ? -14.941 2.753 40.735 1.00 88.62 281 GLY A O 1
ATOM 2142 N N . LYS A 1 282 ? -17.029 3.569 40.599 1.00 88.75 282 LYS A N 1
ATOM 2143 C CA . LYS A 1 282 ? -16.979 4.245 41.911 1.00 88.75 282 LYS A CA 1
ATOM 2144 C C . LYS A 1 282 ? -16.997 3.233 43.051 1.00 88.75 282 LYS A C 1
ATOM 2146 O O . LYS A 1 282 ? -16.440 3.471 44.119 1.00 88.75 282 LYS A O 1
ATOM 2151 N N . THR A 1 283 ? -17.601 2.072 42.804 1.00 89.56 283 THR A N 1
ATOM 2152 C CA . THR A 1 283 ? -17.609 0.918 43.705 1.00 89.56 283 THR A CA 1
ATOM 2153 C C . THR A 1 283 ? -17.047 -0.323 43.011 1.00 89.56 283 THR A C 1
ATOM 2155 O O . THR A 1 283 ? -17.046 -0.428 41.784 1.00 89.56 283 THR A O 1
ATOM 2158 N N . ILE A 1 284 ? -16.621 -1.318 43.797 1.00 87.00 284 ILE A N 1
ATOM 2159 C CA . ILE A 1 284 ? -16.203 -2.631 43.270 1.00 87.00 284 ILE A CA 1
ATOM 2160 C C . ILE A 1 284 ? -17.340 -3.287 42.469 1.00 87.00 284 ILE A C 1
ATOM 2162 O O . ILE A 1 284 ? -17.084 -3.975 41.483 1.00 87.00 284 ILE A O 1
ATOM 2166 N N . LYS A 1 285 ? -18.596 -3.079 42.886 1.00 83.38 285 LYS A N 1
ATOM 2167 C CA . LYS A 1 285 ? -19.774 -3.625 42.205 1.00 83.38 285 LYS A CA 1
ATOM 2168 C C . LYS A 1 285 ? -19.916 -3.039 40.799 1.00 83.38 285 LYS A C 1
ATOM 2170 O O . LYS A 1 285 ? -20.010 -3.805 39.851 1.00 83.38 285 LYS A O 1
ATOM 2175 N N . GLU A 1 286 ? -19.840 -1.717 40.667 1.00 82.25 286 GLU A N 1
ATOM 2176 C CA . GLU A 1 286 ? -19.902 -1.038 39.364 1.00 82.25 286 GLU A CA 1
ATOM 2177 C C . GLU A 1 286 ? -18.759 -1.463 38.438 1.00 82.25 286 GLU A C 1
ATOM 2179 O O . GLU A 1 286 ? -18.973 -1.724 37.255 1.00 82.25 286 GLU A O 1
ATOM 2184 N N . ALA A 1 287 ? -17.543 -1.579 38.978 1.00 85.50 287 ALA A N 1
ATOM 2185 C CA . ALA A 1 287 ? -16.391 -2.003 38.196 1.00 85.50 287 ALA A CA 1
ATOM 2186 C C . ALA A 1 287 ? -16.561 -3.452 37.688 1.00 85.50 287 ALA A C 1
ATOM 2188 O O . ALA A 1 287 ? -16.318 -3.723 36.515 1.00 85.50 287 ALA A O 1
ATOM 2189 N N . ARG A 1 288 ? -17.089 -4.367 38.519 1.00 82.62 288 ARG A N 1
ATOM 2190 C CA . ARG A 1 288 ? -17.458 -5.736 38.097 1.00 82.62 288 ARG A CA 1
ATOM 2191 C C . ARG A 1 288 ? -18.558 -5.755 37.042 1.00 82.62 288 ARG A C 1
ATOM 2193 O O . ARG A 1 288 ? -18.449 -6.508 36.080 1.00 82.62 288 ARG A O 1
ATOM 2200 N N . GLU A 1 289 ? -19.597 -4.944 37.220 1.00 79.31 289 GLU A N 1
ATOM 2201 C CA . GLU A 1 289 ? -20.685 -4.816 36.248 1.00 79.31 289 GLU A CA 1
ATOM 2202 C C . GLU A 1 289 ? -20.149 -4.361 34.888 1.00 79.31 289 GLU A C 1
ATOM 2204 O O . GLU A 1 289 ? -20.544 -4.915 33.871 1.00 79.31 289 GLU A O 1
ATOM 2209 N N . SER A 1 290 ? -19.197 -3.424 34.870 1.00 77.88 290 SER A N 1
ATOM 2210 C CA . SER A 1 290 ? -18.516 -2.967 33.654 1.00 77.88 290 SER A CA 1
ATOM 2211 C C . SER A 1 290 ? -17.631 -4.057 33.030 1.00 77.88 290 SER A C 1
ATOM 2213 O O . SER A 1 290 ? -17.663 -4.270 31.820 1.00 77.88 290 SER A O 1
ATOM 2215 N N . LEU A 1 291 ? -16.898 -4.818 33.852 1.00 81.75 291 LEU A N 1
ATOM 2216 C CA . LEU A 1 291 ? -15.986 -5.874 33.399 1.00 81.75 291 LEU A CA 1
ATOM 2217 C C . LEU A 1 291 ? -16.680 -6.990 32.609 1.00 81.75 291 LEU A C 1
ATOM 2219 O O . LEU A 1 291 ? -16.115 -7.500 31.642 1.00 81.75 291 LEU A O 1
ATOM 2223 N N . ILE A 1 292 ? -17.911 -7.351 32.988 1.00 76.81 292 ILE A N 1
ATOM 2224 C CA . ILE A 1 292 ? -18.726 -8.355 32.276 1.00 76.81 292 ILE A CA 1
ATOM 2225 C C . ILE A 1 292 ? -18.906 -7.964 30.806 1.00 76.81 292 ILE A C 1
ATOM 2227 O O . ILE A 1 292 ? -18.989 -8.828 29.936 1.00 76.81 292 ILE A O 1
ATOM 2231 N N . TYR A 1 293 ? -18.918 -6.661 30.519 1.00 73.88 293 TYR A N 1
ATOM 2232 C CA . TYR A 1 293 ? -19.018 -6.155 29.165 1.00 73.88 293 TYR A CA 1
ATOM 2233 C C . TYR A 1 293 ? -17.667 -5.982 28.451 1.00 73.88 293 TYR A C 1
ATOM 2235 O O . TYR A 1 293 ? -17.651 -5.612 27.282 1.00 73.88 293 TYR A O 1
ATOM 2243 N N . LYS A 1 294 ? -16.532 -6.258 29.080 1.00 73.25 294 LYS A N 1
ATOM 2244 C CA . LYS A 1 294 ? -15.227 -6.211 28.400 1.00 73.25 294 LYS A CA 1
ATOM 2245 C C . LYS A 1 294 ? -14.649 -7.597 28.167 1.00 73.25 294 LYS A C 1
ATOM 2247 O O . LYS A 1 294 ? -14.026 -7.839 27.140 1.00 73.25 294 LYS A O 1
ATOM 2252 N N . ILE A 1 295 ? -14.931 -8.530 29.074 1.00 67.25 295 ILE A N 1
ATOM 2253 C CA . ILE A 1 295 ? -14.473 -9.914 28.970 1.00 67.25 295 ILE A CA 1
ATOM 2254 C C . ILE A 1 295 ? -15.469 -10.726 28.142 1.00 67.25 295 ILE A C 1
ATOM 2256 O O . ILE A 1 295 ? -16.439 -11.275 28.667 1.00 67.25 295 ILE A O 1
ATOM 2260 N N . SER A 1 296 ? -15.197 -10.853 26.849 1.00 64.12 296 SER A N 1
ATOM 2261 C CA . SER A 1 296 ? -15.800 -11.896 26.019 1.00 64.12 296 SER A CA 1
ATOM 2262 C C . SER A 1 296 ? -14.701 -12.622 25.253 1.00 64.12 296 SER A C 1
ATOM 2264 O O . SER A 1 296 ? -14.118 -12.046 24.336 1.00 64.12 296 SER A O 1
ATOM 2266 N N . ASN A 1 297 ? -14.443 -13.885 25.597 1.00 63.94 297 ASN A N 1
ATOM 2267 C CA . ASN A 1 297 ? -13.734 -14.787 24.693 1.00 63.94 297 ASN A CA 1
ATOM 2268 C C . ASN A 1 297 ? -14.678 -15.092 23.513 1.00 63.94 297 ASN A C 1
ATOM 2270 O O . ASN A 1 297 ? -15.878 -15.264 23.724 1.00 63.94 297 ASN A O 1
ATOM 2274 N N . ARG A 1 298 ? -14.172 -15.114 22.275 1.00 69.81 298 ARG A N 1
ATOM 2275 C CA . ARG A 1 298 ? -14.953 -15.502 21.083 1.00 69.81 298 ARG A CA 1
ATOM 2276 C C . ARG A 1 298 ? -15.095 -17.018 20.933 1.00 69.81 298 ARG A C 1
ATOM 2278 O O . ARG A 1 298 ? -15.773 -17.472 20.014 1.00 69.81 298 ARG A O 1
ATOM 2285 N N . ASP A 1 299 ? -14.499 -17.792 21.834 1.00 78.06 299 ASP A N 1
ATOM 2286 C CA . ASP A 1 299 ? -14.706 -19.229 21.896 1.00 78.06 299 ASP A CA 1
ATOM 2287 C C . ASP A 1 299 ? -16.135 -19.577 22.340 1.00 78.06 299 ASP A C 1
ATOM 2289 O O . ASP A 1 299 ? -16.537 -19.370 23.484 1.00 78.06 299 ASP A O 1
ATOM 2293 N N . THR A 1 300 ? -16.904 -20.139 21.411 1.00 85.38 300 THR A N 1
ATOM 2294 C CA . THR A 1 300 ? -18.278 -20.602 21.636 1.00 85.38 300 THR A CA 1
ATOM 2295 C C . THR A 1 300 ? -18.347 -22.066 22.076 1.00 85.38 300 THR A C 1
ATOM 2297 O O . THR A 1 300 ? -19.438 -22.561 22.367 1.00 85.38 300 THR A O 1
ATOM 2300 N N . SER A 1 301 ? -17.214 -22.780 22.132 1.00 86.00 301 SER A N 1
ATOM 2301 C CA . SER A 1 301 ? -17.156 -24.217 22.433 1.00 86.00 301 SER A CA 1
ATOM 2302 C C . SER A 1 301 ? -17.821 -24.567 23.767 1.00 86.00 301 SER A C 1
ATOM 2304 O O . SER A 1 301 ? -18.548 -25.559 23.848 1.00 86.00 301 SER A O 1
ATOM 2306 N N . VAL A 1 302 ? -17.667 -23.690 24.762 1.00 86.31 302 VAL A N 1
ATOM 2307 C CA . VAL A 1 302 ? -18.207 -23.826 26.121 1.00 86.31 302 VAL A CA 1
ATOM 2308 C C . VAL A 1 302 ? -19.741 -23.906 26.136 1.00 86.31 302 VAL A C 1
ATOM 2310 O O . VAL A 1 302 ? -20.318 -24.548 27.012 1.00 86.31 302 VAL A O 1
ATOM 2313 N N . TYR A 1 303 ? -20.411 -23.309 25.145 1.00 90.94 303 TYR A N 1
ATOM 2314 C CA . TYR A 1 303 ? -21.872 -23.203 25.094 1.00 90.94 303 TYR A CA 1
ATOM 2315 C C . TYR A 1 303 ? -22.548 -24.266 24.230 1.00 90.94 303 TYR A C 1
ATOM 2317 O O . TYR A 1 303 ? -23.768 -24.394 24.278 1.00 90.94 303 TYR A O 1
ATOM 2325 N N . LYS A 1 304 ? -21.788 -25.062 23.464 1.00 89.50 304 LYS A N 1
ATOM 2326 C CA . LYS A 1 304 ? -22.350 -26.035 22.505 1.00 89.50 304 LYS A CA 1
ATOM 2327 C C . LYS A 1 304 ? -23.254 -27.091 23.146 1.0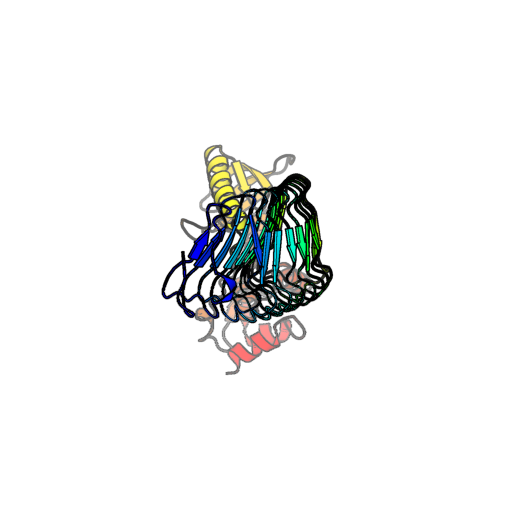0 89.50 304 LYS A C 1
ATOM 2329 O O . LYS A 1 304 ? -24.164 -27.583 22.494 1.00 89.50 304 LYS A O 1
ATOM 2334 N N . ASN A 1 305 ? -23.005 -27.435 24.409 1.00 89.75 305 ASN A N 1
ATOM 2335 C CA . ASN A 1 305 ? -23.765 -28.462 25.128 1.00 89.75 305 ASN A CA 1
ATOM 2336 C C . ASN A 1 305 ? -24.972 -27.900 25.895 1.00 89.75 305 ASN A C 1
ATOM 2338 O O . ASN A 1 305 ? -25.684 -28.661 26.554 1.00 89.75 305 ASN A O 1
ATOM 2342 N N . TYR A 1 306 ? -25.187 -26.581 25.875 1.00 93.06 306 TYR A N 1
ATOM 2343 C CA . TYR A 1 306 ? -26.307 -25.975 26.583 1.00 93.06 306 TYR A CA 1
ATOM 2344 C C . TYR A 1 306 ? -27.612 -26.175 25.808 1.00 93.06 306 TYR A C 1
ATOM 2346 O O . TYR A 1 306 ? -27.643 -26.193 24.581 1.00 93.06 306 TYR A O 1
ATOM 2354 N N . LYS A 1 307 ? -28.709 -26.308 26.552 1.00 93.44 307 LYS A N 1
ATOM 2355 C CA . LYS A 1 307 ? -30.065 -26.521 26.030 1.00 93.44 307 LYS A CA 1
ATOM 2356 C C . LYS A 1 307 ? -30.966 -25.341 26.376 1.00 93.44 307 LYS A C 1
ATOM 2358 O O . LYS A 1 307 ? -30.682 -24.586 27.302 1.00 93.44 307 LYS A O 1
ATOM 2363 N N . LEU A 1 308 ? -32.101 -25.211 25.689 1.00 93.62 308 LEU A N 1
ATOM 2364 C CA . LEU A 1 308 ? -33.052 -24.108 25.898 1.00 93.62 308 LEU A CA 1
ATOM 2365 C C . LEU A 1 308 ? -33.529 -23.952 27.359 1.00 93.62 308 LEU A C 1
ATOM 2367 O O . LEU A 1 308 ? -33.861 -22.843 27.782 1.00 93.62 308 LEU A O 1
ATOM 2371 N N . ASP A 1 309 ? -33.542 -25.035 28.136 1.00 94.31 309 ASP A N 1
ATOM 2372 C CA . ASP A 1 309 ? -33.919 -25.078 29.551 1.00 94.31 309 ASP A CA 1
ATOM 2373 C C . ASP A 1 309 ? -32.753 -24.844 30.531 1.00 94.31 309 ASP A C 1
ATOM 2375 O O . ASP A 1 309 ? -32.995 -24.680 31.730 1.00 94.31 309 ASP A O 1
ATOM 2379 N N . THR A 1 310 ? -31.511 -24.773 30.037 1.00 95.75 310 THR A N 1
ATOM 2380 C CA . THR A 1 310 ? -30.310 -24.509 30.842 1.00 95.75 310 THR A CA 1
ATOM 2381 C C . THR A 1 310 ? -30.410 -23.140 31.507 1.00 95.75 310 THR A C 1
ATOM 2383 O O . THR A 1 310 ? -30.707 -22.138 30.855 1.00 95.75 310 THR A O 1
ATOM 2386 N N . VAL A 1 311 ? -30.163 -23.103 32.819 1.00 95.94 311 VAL A N 1
ATOM 2387 C CA . VAL A 1 311 ? -30.224 -21.888 33.639 1.00 95.94 311 VAL A CA 1
ATOM 2388 C C . VAL A 1 311 ? -28.815 -21.358 33.870 1.00 95.94 311 VAL A C 1
ATOM 2390 O O . VAL A 1 311 ? -27.995 -22.023 34.500 1.00 95.94 311 VAL A O 1
ATOM 2393 N N . VAL A 1 312 ? -28.564 -20.132 33.428 1.00 91.69 312 VAL A N 1
ATOM 2394 C CA . VAL A 1 312 ? -27.286 -19.427 33.590 1.00 91.69 312 VAL A CA 1
ATOM 2395 C C . VAL A 1 312 ? -27.450 -18.213 34.506 1.00 91.69 312 VAL A C 1
ATOM 2397 O O . VAL A 1 312 ? -28.569 -17.737 34.728 1.00 91.69 312 VAL A O 1
ATOM 2400 N N . SER A 1 313 ? -26.353 -17.713 35.083 1.00 92.56 313 SER A N 1
ATOM 2401 C CA . SER A 1 313 ? -26.391 -16.452 35.836 1.00 92.56 313 SER A CA 1
ATOM 2402 C C . SER A 1 313 ? -26.592 -15.259 34.897 1.00 92.56 313 SER A C 1
ATOM 2404 O O . SER A 1 313 ? -26.449 -15.378 33.681 1.00 92.56 313 SER A O 1
ATOM 2406 N N . PHE A 1 314 ? -26.931 -14.097 35.452 1.00 88.69 314 PHE A N 1
ATOM 2407 C CA . PHE A 1 314 ? -27.028 -12.854 34.683 1.00 88.69 314 PHE A CA 1
ATOM 2408 C C . PHE A 1 314 ? -25.715 -12.501 33.968 1.00 88.69 314 PHE A C 1
ATOM 2410 O O . PHE A 1 314 ? -25.721 -12.134 32.795 1.00 88.69 314 PHE A O 1
ATOM 2417 N N . GLU A 1 315 ? -24.588 -12.656 34.659 1.00 83.88 315 GLU A N 1
ATOM 2418 C CA . GLU A 1 315 ? -23.259 -12.383 34.116 1.00 83.88 315 GLU A CA 1
ATOM 2419 C C . GLU A 1 315 ? -22.927 -13.336 32.963 1.00 83.88 315 GLU A C 1
ATOM 2421 O O . GLU A 1 315 ? -22.454 -12.904 31.911 1.00 83.88 315 GLU A O 1
ATOM 2426 N N . GLU A 1 316 ? -23.240 -14.623 33.136 1.00 86.56 316 GLU A N 1
ATOM 2427 C CA . GLU A 1 316 ? -23.016 -15.639 32.111 1.00 86.56 316 GLU A CA 1
ATOM 2428 C C . GLU A 1 316 ? -23.957 -15.455 30.913 1.00 86.56 316 GLU A C 1
ATOM 2430 O O . GLU A 1 316 ? -23.543 -15.663 29.778 1.00 86.56 316 GLU A O 1
ATOM 2435 N N . ALA A 1 317 ? -25.188 -14.974 31.124 1.00 91.62 317 ALA A N 1
ATOM 2436 C CA . ALA A 1 317 ? -26.104 -14.620 30.041 1.00 91.62 317 ALA A CA 1
ATOM 2437 C C . ALA A 1 317 ? -25.534 -13.507 29.145 1.00 91.62 317 ALA A C 1
ATOM 2439 O O . ALA A 1 317 ? -25.571 -13.631 27.921 1.00 91.62 317 ALA A O 1
ATOM 2440 N N . ILE A 1 318 ? -24.971 -12.445 29.739 1.00 89.31 318 ILE A N 1
ATOM 2441 C CA . ILE A 1 318 ? -24.344 -11.345 28.987 1.00 89.31 318 ILE A CA 1
ATOM 2442 C C . ILE A 1 318 ? -23.123 -11.852 28.217 1.00 89.31 318 ILE A C 1
ATOM 2444 O O . ILE A 1 318 ? -22.994 -11.575 27.022 1.00 89.31 318 ILE A O 1
ATOM 2448 N N . ARG A 1 319 ? -22.239 -12.603 28.889 1.00 86.19 319 ARG A N 1
ATOM 2449 C CA . ARG A 1 319 ? -21.029 -13.159 28.274 1.00 86.19 319 ARG A CA 1
ATOM 2450 C C . ARG A 1 319 ? -21.381 -14.065 27.097 1.00 86.19 319 ARG A C 1
ATOM 2452 O O . ARG A 1 319 ? -20.923 -13.817 25.987 1.00 86.19 319 ARG A O 1
ATOM 2459 N N . MET A 1 320 ? -22.257 -15.042 27.320 1.00 90.69 320 MET A N 1
ATOM 2460 C CA . MET A 1 320 ? -22.701 -16.004 26.315 1.00 90.69 320 MET A CA 1
ATOM 2461 C C . MET A 1 320 ? -23.345 -15.314 25.110 1.00 90.69 320 MET A C 1
ATOM 2463 O O . MET A 1 320 ? -22.975 -15.605 23.971 1.00 90.69 320 MET A O 1
ATOM 2467 N N . TYR A 1 321 ? -24.260 -14.362 25.340 1.00 91.69 321 TYR A N 1
ATOM 2468 C CA . TYR A 1 321 ? -24.904 -13.622 24.253 1.00 91.69 321 TYR A CA 1
ATOM 2469 C C . TYR A 1 321 ? -23.871 -12.917 23.381 1.00 91.69 321 TYR A C 1
ATOM 2471 O O . TYR A 1 321 ? -23.885 -13.046 22.161 1.00 91.69 321 TYR A O 1
ATOM 2479 N N . ARG A 1 322 ? -22.914 -12.223 23.989 1.00 90.25 322 ARG A N 1
ATOM 2480 C CA . ARG A 1 322 ? -21.883 -11.492 23.250 1.00 90.25 322 ARG A CA 1
ATOM 2481 C C . ARG A 1 322 ? -20.874 -12.384 22.553 1.00 90.25 322 ARG A C 1
ATOM 2483 O O . ARG A 1 322 ? -20.465 -12.064 21.442 1.00 90.25 322 ARG A O 1
ATOM 2490 N N . THR A 1 323 ? -20.483 -13.485 23.183 1.00 87.19 323 THR A N 1
ATOM 2491 C CA . THR A 1 323 ? -19.570 -14.467 22.596 1.00 87.19 323 THR A CA 1
ATOM 2492 C C . THR A 1 323 ? -20.169 -15.087 21.335 1.00 87.19 323 THR A C 1
ATOM 2494 O O . THR A 1 323 ? -19.485 -15.148 20.317 1.00 87.19 323 THR A O 1
ATOM 2497 N N . ILE A 1 324 ? -21.450 -15.470 21.371 1.00 89.38 324 ILE A N 1
ATOM 2498 C CA . ILE A 1 324 ? -22.138 -16.109 20.237 1.00 89.38 324 ILE A CA 1
ATOM 2499 C C . ILE A 1 324 ? -22.483 -15.100 19.134 1.00 89.38 324 ILE A C 1
ATOM 2501 O O . ILE A 1 324 ? -22.273 -15.375 17.957 1.00 89.38 324 ILE A O 1
ATOM 2505 N N . THR A 1 325 ? -23.010 -13.930 19.497 1.00 89.69 325 THR A N 1
ATOM 2506 C CA . THR A 1 325 ? -23.539 -12.958 18.518 1.00 89.69 325 THR A CA 1
ATOM 2507 C C . THR A 1 325 ? -22.515 -11.955 18.019 1.00 89.69 325 THR A C 1
ATOM 2509 O O . THR A 1 325 ? -22.686 -11.328 16.977 1.00 89.69 325 THR A O 1
ATOM 2512 N N . GLY A 1 326 ? -21.467 -11.730 18.804 1.00 83.38 326 GLY A N 1
ATOM 2513 C CA . GLY A 1 326 ? -20.540 -10.638 18.592 1.00 83.38 326 GLY A CA 1
ATOM 2514 C C . GLY A 1 326 ? -21.060 -9.246 18.888 1.00 83.38 326 GLY A C 1
ATOM 2515 O O . GLY A 1 326 ? -20.416 -8.287 18.460 1.00 83.38 326 GLY A O 1
ATOM 2516 N N . ALA A 1 327 ? -22.164 -9.127 19.628 1.00 85.25 327 ALA A N 1
ATOM 2517 C CA . ALA A 1 327 ? -22.671 -7.847 20.098 1.00 85.25 327 ALA A CA 1
ATOM 2518 C C . ALA A 1 327 ? -21.583 -7.030 20.821 1.00 85.25 327 ALA A C 1
ATOM 2520 O O . ALA A 1 327 ? -20.819 -7.545 21.647 1.00 85.25 327 ALA A O 1
ATOM 2521 N N . CYS A 1 328 ? -21.517 -5.734 20.503 1.00 80.25 328 CYS A N 1
ATOM 2522 C CA . CYS A 1 328 ? -20.546 -4.823 21.098 1.00 80.25 328 CYS A CA 1
ATOM 2523 C C . CYS A 1 328 ? -20.906 -4.475 22.553 1.00 80.25 328 CYS A C 1
ATOM 2525 O O . CYS A 1 328 ? -22.054 -4.614 22.993 1.00 80.25 328 CYS A O 1
ATOM 2527 N N . GLU A 1 329 ? -19.911 -3.990 23.300 1.00 77.94 329 GLU A N 1
ATOM 2528 C CA . GLU A 1 329 ? -20.070 -3.570 24.697 1.00 77.94 329 GLU A CA 1
ATOM 2529 C C . GLU A 1 329 ? -21.170 -2.548 24.889 1.00 77.94 329 GLU A C 1
ATOM 2531 O O . GLU A 1 329 ? -22.098 -2.772 25.668 1.00 77.94 329 GLU A O 1
ATOM 2536 N N . PHE A 1 330 ? -21.076 -1.460 24.137 1.00 74.69 330 PHE A N 1
ATOM 2537 C CA . PHE A 1 330 ? -21.984 -0.340 24.268 1.00 74.69 330 PHE A CA 1
ATOM 2538 C C . PHE A 1 330 ? -23.437 -0.748 23.997 1.00 74.69 330 PHE A C 1
ATOM 2540 O O . PHE A 1 330 ? -24.323 -0.444 24.793 1.00 74.69 330 PHE A O 1
ATOM 2547 N N . GLY A 1 331 ? -23.677 -1.507 22.921 1.00 81.44 331 GLY A N 1
ATOM 2548 C CA . GLY A 1 331 ? -25.016 -1.972 22.557 1.00 81.44 331 GLY A CA 1
ATOM 2549 C C . GLY A 1 331 ? -25.620 -2.898 23.610 1.00 81.44 331 GLY A C 1
ATOM 2550 O O . GLY A 1 331 ? -26.751 -2.688 24.044 1.00 81.44 331 GLY A O 1
ATOM 2551 N N . THR A 1 332 ? -24.842 -3.873 24.088 1.00 86.25 332 THR A N 1
ATOM 2552 C CA . THR A 1 332 ? -25.324 -4.825 25.100 1.00 86.25 332 THR A CA 1
ATOM 2553 C C . THR A 1 332 ? -25.629 -4.119 26.423 1.00 86.25 332 THR A C 1
ATOM 2555 O O . THR A 1 332 ? -26.654 -4.387 27.044 1.00 86.25 332 THR A O 1
ATOM 2558 N N . LYS A 1 333 ? -24.770 -3.183 26.847 1.00 85.19 333 LYS A N 1
ATOM 2559 C CA . LYS A 1 333 ? -24.956 -2.422 28.088 1.00 85.19 333 LYS A CA 1
ATOM 2560 C C . LYS A 1 333 ? -26.193 -1.527 28.033 1.00 85.19 333 LYS A C 1
ATOM 2562 O O . LYS A 1 333 ? -26.982 -1.548 28.974 1.00 85.19 333 LYS A O 1
ATOM 2567 N N . ASN A 1 334 ? -26.395 -0.803 26.931 1.00 84.94 334 ASN A N 1
ATOM 2568 C CA . ASN A 1 334 ? -27.573 0.048 26.747 1.00 84.94 334 ASN A CA 1
ATOM 2569 C C . ASN A 1 334 ? -28.870 -0.760 26.763 1.00 84.94 334 ASN A C 1
ATOM 2571 O O . ASN A 1 334 ? -29.841 -0.346 27.392 1.00 84.94 334 ASN A O 1
ATOM 2575 N N . PHE A 1 335 ? -28.880 -1.926 26.112 1.00 89.81 335 PHE A N 1
ATOM 2576 C CA . PHE A 1 335 ? -30.033 -2.819 26.141 1.00 89.81 335 PHE A CA 1
ATOM 2577 C C . PHE A 1 335 ? -30.333 -3.302 27.564 1.00 89.81 335 PHE A C 1
ATOM 2579 O O . PHE A 1 335 ? -31.455 -3.189 28.037 1.00 89.81 335 PHE A O 1
ATOM 2586 N N . VAL A 1 336 ? -29.329 -3.788 28.293 1.00 89.00 336 VAL A N 1
ATOM 2587 C CA . VAL A 1 336 ? -29.547 -4.269 29.664 1.00 89.00 336 VAL A CA 1
ATOM 2588 C C . VAL A 1 336 ? -30.027 -3.147 30.592 1.00 89.00 336 VAL A C 1
ATOM 2590 O O . VAL A 1 336 ? -30.866 -3.393 31.456 1.00 89.00 336 VAL A O 1
ATOM 2593 N N . GLN A 1 337 ? -29.539 -1.918 30.406 1.00 86.00 337 GLN A N 1
ATOM 2594 C CA . GLN A 1 337 ? -29.979 -0.743 31.165 1.00 86.00 337 GLN A CA 1
ATOM 2595 C C . GLN A 1 337 ? -31.395 -0.271 30.807 1.00 86.00 337 GLN A C 1
ATOM 2597 O O . GLN A 1 337 ? -32.029 0.377 31.637 1.00 86.00 337 GLN A O 1
ATOM 2602 N N . SER A 1 338 ? -31.906 -0.588 29.613 1.00 87.81 338 SER A N 1
ATOM 2603 C CA . SER A 1 338 ? -33.286 -0.262 29.232 1.00 87.81 338 SER A CA 1
ATOM 2604 C C . SER A 1 338 ? -34.318 -1.223 29.838 1.00 87.81 338 SER A C 1
ATOM 2606 O O . SER A 1 338 ? -35.512 -0.916 29.856 1.00 87.81 338 SER A O 1
ATOM 2608 N N . LEU A 1 339 ? -33.883 -2.367 30.380 1.00 89.12 339 LEU A N 1
ATOM 2609 C CA . LEU A 1 339 ? -34.765 -3.328 31.038 1.00 89.12 339 LEU A CA 1
ATOM 2610 C C . LEU A 1 339 ? -35.262 -2.791 32.386 1.00 89.12 339 LEU A C 1
ATOM 2612 O O . LEU A 1 339 ? -34.481 -2.466 33.277 1.00 89.12 339 LEU A O 1
ATOM 2616 N N . SER A 1 340 ? -36.583 -2.791 32.582 1.00 82.00 340 SER A N 1
ATOM 2617 C CA . SER A 1 340 ? -37.217 -2.333 33.828 1.00 82.00 340 SER A CA 1
ATOM 2618 C C . SER A 1 340 ? -36.857 -3.183 35.054 1.00 82.00 340 SER A C 1
ATOM 2620 O O . SER A 1 340 ? -36.832 -2.671 36.174 1.00 82.00 340 SER A O 1
ATOM 2622 N N . LYS A 1 341 ? -36.577 -4.481 34.861 1.00 86.69 341 LYS A N 1
ATOM 2623 C CA . LYS A 1 341 ? -36.077 -5.404 35.893 1.00 86.69 341 LYS A CA 1
ATOM 2624 C C . LYS A 1 341 ? -35.152 -6.457 35.289 1.00 86.69 341 LYS A C 1
ATOM 2626 O O . LYS A 1 341 ? -35.445 -7.017 34.234 1.00 86.69 341 LYS A O 1
ATOM 2631 N N . THR A 1 342 ? -34.099 -6.807 36.023 1.00 89.00 342 THR A N 1
ATOM 2632 C CA . THR A 1 342 ? -33.216 -7.938 35.712 1.00 89.00 342 THR A CA 1
ATOM 2633 C C . THR A 1 342 ? -33.383 -9.068 36.735 1.00 89.00 342 THR A C 1
ATOM 2635 O O . THR A 1 342 ? -33.730 -8.841 37.897 1.00 89.00 342 THR A O 1
ATOM 2638 N N . LYS A 1 343 ? -33.181 -10.319 36.302 1.00 90.06 343 LYS A N 1
ATOM 2639 C CA . LYS A 1 343 ? -33.190 -11.516 37.158 1.00 90.06 343 LYS A CA 1
ATOM 2640 C C . LYS A 1 343 ? -31.757 -11.904 37.523 1.00 90.06 343 LYS A C 1
ATOM 2642 O O . LYS A 1 343 ? -30.827 -11.642 36.773 1.00 90.06 343 LYS A O 1
ATOM 2647 N N . LYS A 1 344 ? -31.575 -12.612 38.644 1.00 90.19 344 LYS A N 1
ATOM 2648 C CA . LYS A 1 344 ? -30.261 -13.185 39.011 1.00 90.19 344 LYS A CA 1
ATOM 2649 C C . LYS A 1 344 ? -29.835 -14.342 38.096 1.00 90.19 344 LYS A C 1
ATOM 2651 O O . LYS A 1 344 ? -28.648 -14.629 37.984 1.00 90.19 344 LYS A O 1
ATOM 2656 N N . LYS A 1 345 ? -30.806 -15.038 37.497 1.00 94.38 345 LYS A N 1
ATOM 2657 C CA . LYS A 1 345 ? -30.608 -16.187 36.611 1.00 94.38 345 LYS A CA 1
ATOM 2658 C C . LYS A 1 345 ? -31.636 -16.161 35.484 1.00 94.38 345 LYS A C 1
ATOM 2660 O O . LYS A 1 345 ? -32.759 -15.707 35.710 1.00 94.38 345 LYS A O 1
ATOM 2665 N N . TYR A 1 346 ? -31.253 -16.678 34.323 1.00 96.06 346 TYR A N 1
ATOM 2666 C CA . TYR A 1 346 ? -32.090 -16.767 33.128 1.00 96.06 346 TYR A CA 1
ATOM 2667 C C . TYR A 1 346 ? -31.977 -18.155 32.502 1.00 96.06 346 TYR A C 1
ATOM 2669 O O . TYR A 1 346 ? -30.888 -18.726 32.456 1.00 96.06 346 TYR A O 1
ATOM 2677 N N . LYS A 1 347 ? -33.088 -18.684 31.986 1.00 96.56 347 LYS A N 1
ATOM 2678 C CA . LYS A 1 347 ? -33.056 -19.791 31.022 1.00 96.56 347 LYS A CA 1
ATOM 2679 C C . LYS A 1 347 ? -32.647 -19.279 29.646 1.00 96.56 347 LYS A C 1
ATOM 2681 O O . LYS A 1 347 ? -33.022 -18.168 29.275 1.00 96.56 347 LYS A O 1
ATOM 2686 N N . ILE A 1 348 ? -31.989 -20.107 28.840 1.00 95.75 348 ILE A N 1
ATOM 2687 C CA . ILE A 1 348 ? -31.643 -19.750 27.451 1.00 95.75 348 ILE A CA 1
ATOM 2688 C C . ILE A 1 348 ? -32.882 -19.348 26.646 1.00 95.75 348 ILE A C 1
ATOM 2690 O O . ILE A 1 348 ? -32.870 -18.328 25.959 1.00 95.75 348 ILE A O 1
ATOM 2694 N N . SER A 1 349 ? -33.997 -20.062 26.818 1.00 95.44 349 SER A N 1
ATOM 2695 C CA . SER A 1 349 ? -35.277 -19.698 26.204 1.00 95.44 349 SER A CA 1
ATOM 2696 C C . SER A 1 349 ? -35.779 -18.304 26.604 1.00 95.44 349 SER A C 1
ATOM 2698 O O . SER A 1 349 ? -36.473 -17.653 25.830 1.00 95.44 349 SER A O 1
ATOM 2700 N N . GLU A 1 350 ? -35.478 -17.842 27.822 1.00 95.75 350 GLU A N 1
ATOM 2701 C CA . GLU A 1 350 ? -35.845 -16.494 28.274 1.00 95.75 350 GLU A CA 1
ATOM 2702 C C . GLU A 1 350 ? -34.923 -15.432 27.674 1.00 95.75 350 GLU A C 1
ATOM 2704 O O . GLU A 1 350 ? -35.400 -14.353 27.334 1.00 95.75 350 GLU A O 1
ATOM 2709 N N . ILE A 1 351 ? -33.632 -15.742 27.509 1.00 95.50 351 ILE A N 1
ATOM 2710 C CA . ILE A 1 351 ? -32.659 -14.846 26.868 1.00 95.50 351 ILE A CA 1
ATOM 2711 C C . ILE A 1 351 ? -33.059 -14.602 25.409 1.00 95.50 351 ILE A C 1
ATOM 2713 O O . ILE A 1 351 ? -33.098 -13.453 24.978 1.00 95.50 351 ILE A O 1
ATOM 2717 N N . ILE A 1 352 ? -33.438 -15.652 24.671 1.00 95.50 352 ILE A N 1
ATOM 2718 C CA . ILE A 1 352 ? -33.931 -15.529 23.287 1.00 95.50 352 ILE A CA 1
ATOM 2719 C C . ILE A 1 352 ? -35.148 -14.597 23.220 1.00 95.50 352 ILE A C 1
ATOM 2721 O O . ILE A 1 352 ? -35.209 -13.737 22.349 1.00 95.50 352 ILE A O 1
ATOM 2725 N N . LYS A 1 353 ? -36.093 -14.731 24.159 1.00 94.50 353 LYS A N 1
ATOM 2726 C CA . LYS A 1 353 ? -37.305 -13.898 24.196 1.00 94.50 353 LYS A CA 1
ATOM 2727 C C . LYS A 1 353 ? -37.017 -12.445 24.558 1.00 94.50 353 LYS A C 1
ATOM 2729 O O . LYS A 1 353 ? -37.539 -11.544 23.922 1.00 94.50 353 LYS A O 1
ATOM 2734 N N . ILE A 1 354 ? -36.209 -12.197 25.590 1.00 94.44 354 ILE A N 1
ATOM 2735 C CA . ILE A 1 354 ? -35.969 -10.822 26.052 1.00 94.44 354 ILE A CA 1
ATOM 2736 C C . ILE A 1 354 ? -35.124 -10.025 25.053 1.00 94.44 354 ILE A C 1
ATOM 2738 O O . ILE A 1 354 ? -35.260 -8.811 24.979 1.00 94.44 354 ILE A O 1
ATOM 2742 N N . THR A 1 355 ? -34.276 -10.704 24.277 1.00 94.06 355 THR A N 1
ATOM 2743 C CA . THR A 1 355 ? -33.425 -10.088 23.249 1.00 94.06 355 THR A CA 1
ATOM 2744 C C . THR A 1 355 ? -34.087 -10.035 21.869 1.00 94.06 355 THR A C 1
ATOM 2746 O O . THR A 1 355 ? -33.415 -9.720 20.892 1.00 94.06 355 THR A O 1
ATOM 2749 N N . GLU A 1 356 ? -35.386 -10.324 21.757 1.00 93.00 356 GLU A N 1
ATOM 2750 C CA . GLU A 1 356 ? -36.119 -10.222 20.493 1.00 93.00 356 GLU A CA 1
ATOM 2751 C C . GLU A 1 356 ? -35.973 -8.808 19.893 1.00 93.00 356 GLU A C 1
ATOM 2753 O O . GLU A 1 356 ? -36.026 -7.798 20.603 1.00 93.00 356 GLU A O 1
ATOM 2758 N N . ASN A 1 357 ? -35.732 -8.733 18.581 1.00 90.62 357 ASN A N 1
ATOM 2759 C CA . ASN A 1 357 ? -35.412 -7.501 17.841 1.00 90.62 357 ASN A CA 1
ATOM 2760 C C . ASN A 1 357 ? -34.091 -6.802 18.230 1.00 90.62 357 ASN A C 1
ATOM 2762 O O . ASN A 1 357 ? -33.847 -5.675 17.797 1.00 90.62 357 ASN A O 1
ATOM 2766 N N . GLN A 1 358 ? -33.224 -7.435 19.025 1.00 91.25 358 GLN A N 1
ATOM 2767 C CA . GLN A 1 358 ? -31.878 -6.927 19.304 1.00 91.25 358 GLN A CA 1
ATOM 2768 C C . GLN A 1 358 ? -30.839 -7.516 18.345 1.00 91.25 358 GLN A C 1
ATOM 2770 O O . GLN A 1 358 ? -31.009 -8.601 17.784 1.00 91.25 358 GLN A O 1
ATOM 2775 N N . PHE A 1 359 ? -29.721 -6.803 18.185 1.00 87.50 359 PHE A N 1
ATOM 2776 C CA . PHE A 1 359 ? -28.602 -7.248 17.355 1.00 87.50 359 PHE A CA 1
ATOM 2777 C C . PHE A 1 359 ? -28.146 -8.661 17.748 1.00 87.50 359 PHE A C 1
ATOM 2779 O O . PHE A 1 359 ? -27.813 -8.907 18.911 1.00 87.50 359 PHE A O 1
ATOM 2786 N N . GLY A 1 360 ? -28.112 -9.568 16.768 1.00 89.31 360 GLY A N 1
ATOM 2787 C CA . GLY A 1 360 ? -27.624 -10.936 16.932 1.00 89.31 360 GLY A CA 1
ATOM 2788 C C . GLY A 1 360 ? -28.617 -11.934 17.531 1.00 89.31 360 GLY A C 1
ATOM 2789 O O . GLY A 1 360 ? -28.242 -13.085 17.735 1.00 89.31 360 GLY A O 1
ATOM 2790 N N . ASN A 1 361 ? -29.869 -11.543 17.793 1.00 94.56 361 ASN A N 1
ATOM 2791 C CA . ASN A 1 361 ? -30.866 -12.447 18.375 1.00 94.56 361 ASN A CA 1
ATOM 2792 C C . ASN A 1 361 ? -31.090 -13.709 17.527 1.00 94.56 361 ASN A C 1
ATOM 2794 O O . ASN A 1 361 ? -31.106 -14.810 18.074 1.00 94.56 361 ASN A O 1
ATOM 2798 N N . GLU A 1 362 ? -31.189 -13.565 16.203 1.00 92.62 362 GLU A N 1
ATOM 2799 C CA . GLU A 1 362 ? -31.342 -14.695 15.278 1.00 92.62 362 GLU A CA 1
ATOM 2800 C C . GLU A 1 362 ? -30.149 -15.651 15.365 1.00 92.62 362 GLU A C 1
ATOM 2802 O O . GLU A 1 362 ? -30.335 -16.839 15.611 1.00 92.62 362 GLU A O 1
ATOM 2807 N N . THR A 1 363 ? -28.921 -15.125 15.301 1.00 92.56 363 THR A N 1
ATOM 2808 C CA . THR A 1 363 ? -27.687 -15.910 15.465 1.00 92.56 363 THR A CA 1
ATOM 2809 C C . THR A 1 363 ? -27.649 -16.644 16.806 1.00 92.56 363 THR A C 1
ATOM 2811 O O . THR A 1 363 ? -27.276 -17.814 16.871 1.00 92.56 363 THR A O 1
ATOM 2814 N N . PHE A 1 364 ? -28.054 -15.975 17.889 1.00 94.69 364 PHE A N 1
ATOM 2815 C CA . PHE A 1 364 ? -28.121 -16.580 19.216 1.00 94.69 364 PHE A CA 1
ATOM 2816 C C . PHE A 1 364 ? -29.152 -17.710 19.274 1.00 94.69 364 PHE A C 1
ATOM 2818 O O . PHE A 1 364 ? -28.883 -18.774 19.825 1.00 94.69 364 PHE A O 1
ATOM 2825 N N . ARG A 1 365 ? -30.333 -17.493 18.689 1.00 94.69 365 ARG A N 1
ATOM 2826 C CA . ARG A 1 365 ? -31.413 -18.479 18.617 1.00 94.69 365 ARG A CA 1
ATOM 2827 C C . ARG A 1 365 ? -30.991 -19.705 17.806 1.00 94.69 365 ARG A C 1
ATOM 2829 O O . ARG A 1 365 ? -31.167 -20.827 18.273 1.00 94.69 365 ARG A O 1
ATOM 2836 N N . GLU A 1 366 ? -30.412 -19.502 16.627 1.00 93.56 366 GLU A N 1
ATOM 2837 C CA . GLU A 1 366 ? -29.936 -20.574 15.746 1.00 93.56 366 GLU A CA 1
ATOM 2838 C C . GLU A 1 366 ? -28.832 -21.420 16.383 1.00 93.56 366 GLU A C 1
ATOM 2840 O O . GLU A 1 366 ? -28.750 -22.619 16.121 1.00 93.56 366 GLU A O 1
ATOM 2845 N N . PHE A 1 367 ? -28.017 -20.832 17.263 1.00 94.00 367 PHE A N 1
ATOM 2846 C CA . PHE A 1 367 ? -26.969 -21.560 17.974 1.00 94.00 367 PHE A CA 1
ATOM 2847 C C . PHE A 1 367 ? -27.518 -22.703 18.852 1.00 94.00 367 PHE A C 1
ATOM 2849 O O . PHE A 1 367 ? -26.847 -23.722 18.992 1.00 94.00 367 PHE A O 1
ATOM 2856 N N . PHE A 1 368 ? -28.734 -22.572 19.401 1.00 93.12 368 PHE A N 1
ATOM 2857 C CA . PHE A 1 368 ? -29.333 -23.551 20.327 1.00 93.12 368 PHE A CA 1
ATOM 2858 C C . PHE A 1 368 ? -30.474 -24.394 19.737 1.00 93.12 368 PHE A C 1
ATOM 2860 O O . PHE A 1 368 ? -30.989 -25.268 20.432 1.00 93.12 368 PHE A O 1
ATOM 2867 N N . ILE A 1 369 ? -30.909 -24.121 18.503 1.00 84.56 369 ILE A N 1
ATOM 2868 C CA . ILE A 1 369 ? -32.023 -24.834 17.840 1.00 84.56 369 ILE A CA 1
ATOM 2869 C C . ILE A 1 369 ? -31.518 -25.902 16.843 1.00 84.56 369 ILE A C 1
ATOM 2871 O O . ILE A 1 369 ? -32.324 -26.575 16.206 1.00 84.56 369 ILE A O 1
ATOM 2875 N N . LYS A 1 370 ? -30.197 -26.085 16.724 1.00 59.34 370 LYS A N 1
ATOM 2876 C CA . LYS A 1 370 ? -29.605 -27.138 15.886 1.00 59.34 370 LYS A CA 1
ATOM 2877 C C . LYS A 1 370 ? -29.916 -28.553 16.353 1.00 59.34 370 LYS A C 1
ATOM 2879 O O . LYS A 1 370 ? -29.892 -28.793 17.582 1.00 59.34 370 LYS A O 1
#

Radius of gyration: 32.05 Å; Cα contacts (8 Å, |Δi|>4): 954; chains: 1; bounding box: 71×46×86 Å

Mean predicted aligned error: 11.92 Å

Sequence (370 aa):
MKYDKIVKGDLVINSKANLKINEVFEIKGDLILETAINLKMPNLTSCGGWVRANEGAKISLPNVTSIGGWVRACQNAKISLPNVTSIGGWVRAWENAKISLPNVTSIGGWVEACQNAKISLPNVTSIGGTVEACQNAKISLPNVTSIGVTVEACQNAKISLPNVTSIGGWVEACQNAKISLPNVTSIGGWVEAWENAKISLKKDCKINDKNCPAFKTREFCLIFNFECFLKLGFLFADDILAKIIEKKRNVYKIQIAGKTETSYCLMVENGDDELPTFSHGKTIKEARESLIYKISNRDTSVYKNYKLDTVVSFEEAIRMYRTITGACEFGTKNFVQSLSKTKKKYKISEIIKITENQFGNETFREFFIK

Nearest PDB structures (foldseek):
  5awf-assembly1_B  TM=1.696E-01  e=7.819E+00  Escherichia coli K-12